Protein AF-0000000084508151 (afdb_homodimer)

pLDDT: mean 82.71, std 17.48, range [28.23, 98.75]

Nearest PDB structures (foldseek):
  8x8j-assembly1_A  TM=6.141E-01  e=5.699E-09  Acinetobacter baumannii
  8x8i-assembly1_A  TM=5.799E-01  e=7.663E-09  Acinetobacter baumannii
  4kwc-assembly1_A  TM=4.584E-01  e=1.863E-08  Bacillus pumilus
  3cc8-assembly1_A-2  TM=5.736E-01  e=2.542E-06  Bacillus cereus ATCC 10987
  2avn-assembly1_A  TM=4.684E-01  e=7.775E-07  Thermotoga maritima MSB8

Foldseek 3Di:
DWDWADDPPAIAIFDDADQPDPDPPPPPPDDDDDPPPPDDADGDDPVCQNVQWDDFPRATAGPDPQWFPQFGLGPLVLVLVVLVVVLVCLQCVCVCVVVVCVLQPQDPVRDAAEEEEEQCRNVVVVLVVCVVRVSHAYEYEHQHNGDNDHDHPRYHYDHDDCQVHDPAAFAAHQEYEYEACQLTDQDVLRSVVRVLRNHHAFHKYKYKYWQLAKDFPPDDHGCCDDQCNLSRVLSVLSVVLSVVSRGDSCCLVCVQLSQDQPHPSCVVPPSWGWPPKDKDKGKAWCALLQPPDVSSNVSNLSSVVSSLSSLVRSVSSCVVVPQDPVNSVVSSVSSNVSSVDNRRRIIIMMMMIMTTID/DWDWADDPPAIAIADDADQPDPDPPPPPPPDDDDPPPPDDADGDDPVCQNVQWDDFPRATAGPDPQWFPLFGLGPLVLVLVVLVVVLVCLQCVCVCVVVVCVLQPQDPVRDAAEEEEEQCRNVVVVLVVCVVRVRHAYEYEHQHNGDNDHDDPRYHYDHDDCQVHDPAAFAAHQEYEYEACQLTDQDVLRSVVRVLRNHHAFHKYKYKYWQLAKDFPPDDHGCCDDQCNLSRVLSVLSVVLSVVSRGDSCCLVCVLLSQDQPHPSCVVPPSWGWPPKDKDKGKAACALLQPPDVSSNVSNLSSVVSSLSSLVRSVSSCVVVPQDPVNSVVSSVSSNVSNVDNRRRIIIMMMMIMTTID

Radius of gyration: 28.4 Å; Cα contacts (8 Å, |Δi|>4): 1370; chains: 2; bounding box: 64×81×62 Å

Sequence (716 aa):
MATRVRDDETEAEVWMVEPGFPRDDYAATDSSDTETTISSMDTIESTEVADYFCVRHGRAFPVYDDLPLALPADQGEIYRLKIQHTAINKLIGGALDPIIEMQLAPSLDGRRKCVLDIRTQSGIWADEISIKFPKVDIKSIDVVPTVAHYPRHNLHHEVYDIHAGILEPTGTFDIVHARHSVNMIKDWTSLLKEMHRVLRPGGLLIFGELDPRLTLPGEQEPALHGPGHYSTQFFEVYRTALAEGGVLIEAFSEIDGWLRADSGLWSTETPSGFHHIVHRAWESPLNGLWHPDPAMQEIGMLMAMNFCEFIVNAKPLLLSHGISQTEYDKWVEESRRETRDPMNSVVIRYHAVTAFKLMATRVRDDETEAEVWMVEPGFPRDDYAATDSSDTETTISSMDTIESTEVADYFCVRHGRAFPVYDDLPLALPADQGEIYRLKIQHTAINKLIGGALDPIIEMQLAPSLDGRRKCVLDIRTQSGIWADEISIKFPKVDIKSIDVVPTVAHYPRHNLHHEVYDIHAGILEPTGTFDIVHARHSVNMIKDWTSLLKEMHRVLRPGGLLIFGELDPRLTLPGEQEPALHGPGHYSTQFFEVYRTALAEGGVLIEAFSEIDGWLRADSGLWSTETPSGFHHIVHRAWESPLNGLWHPDPAMQEIGMLMAMNFCEFIVNAKPLLLSHGISQTEYDKWVEESRRETRDPMNSVVIRYHAVTAFKL

InterPro domains:
  IPR029063 S-adenosyl-L-methionine-dependent methyltransferase superfamily [G3DSA:3.40.50.150] (89-293)
  IPR029063 S-adenosyl-L-methionine-dependent methyltransferase superfamily [SSF53335] (108-220)

Secondary structure (DSSP, 8-state):
-EEEEE-SS-EEEEE--------TTS-------------------GGGGGGGEEEETTEEEES-TTS---S--SHHHHHHHHHHHHHHHHHHTTTTHHHHHHHTSPPTT-PPPEEEEES-TT-HHHHHHHHH-TTSEEEEEESS--S----BTTEEEEE--GGG---SPTT-EEEEEEES-GGG-S-HHHHHHHHHHHEEEEEEEEEEEEEEEEE-TT--SB--SSTTHHHHHHHHHHHHHHHHTT--TTHHHHHHHHHBTTSGGGTTSSS-SEEEEEEEEEEEESSGGG-SSHHHHHHHHHHHHHHHHHHHHTHHHHHHTT--HHHHHHHHHHHHHHTT-TT---EEEEEEEEEEE-/-EEEEE-SS-EEEEE--------TTS-------------------GGGGGGGEEEETTEEEES-TTS---S--SHHHHHHHHHHHHHHHHHHTTTTHHHHHHHTSPPTT-PPPEEEEES-TT-HHHHHHHHH-TTSEEEEEESS--S----BTTEEEEE--GGG---SPTT-EEEEEEES-GGG-S-HHHHHHHHHHHEEEEEEEEEEEEEEEEE-TT--SB--SSTTHHHHHHHHHHHHHHHHTT--TTHHHHHHHHHBTTSGGGTTSSS-SEEEEEEEEEEEESSGGG-SSHHHHHHHHHHHHHHHHHHHHTHHHHHHTT--HHHHHHHHHHHHHHTT-TT---EEEEEEEEEEE-

Organism: NCBI:txid456999

Solvent-accessible surface area (backbone atoms only — not comparable to full-atom values): 38496 Å² total; per-residue (Å²): 88,80,44,78,38,65,41,100,84,35,60,20,53,29,44,37,42,66,83,63,76,79,73,73,78,74,67,75,74,78,78,90,77,84,74,72,71,81,72,84,76,78,78,75,48,80,85,50,53,52,74,37,44,40,52,49,92,44,32,26,29,58,70,51,89,85,50,62,61,50,60,48,61,20,43,72,45,42,49,32,49,51,39,44,51,53,28,49,50,62,71,54,64,59,71,60,48,65,63,51,49,62,67,61,44,83,44,91,84,68,54,68,46,28,35,36,32,44,60,36,60,63,35,60,65,60,52,51,48,36,66,75,36,68,73,32,39,35,38,33,31,19,67,44,81,35,51,53,60,76,82,43,98,33,51,44,79,45,71,49,61,59,89,82,45,66,88,64,60,71,47,62,20,43,31,41,37,40,48,71,50,47,72,68,38,61,55,59,67,63,48,52,50,45,54,54,43,26,29,22,78,63,12,37,39,40,37,36,38,69,47,72,50,32,11,40,79,97,51,86,56,64,29,72,60,69,58,40,18,63,50,24,47,47,31,51,51,51,50,50,53,40,42,74,61,50,24,47,76,62,45,79,79,45,45,65,60,61,38,32,47,85,22,76,83,29,68,87,48,81,87,28,40,32,42,81,72,45,79,46,74,48,78,38,39,38,19,14,73,55,48,87,47,67,69,48,21,52,38,1,47,39,35,24,52,27,47,55,46,45,58,62,50,30,41,54,36,43,47,75,66,67,46,46,71,68,58,50,50,49,51,54,53,50,31,54,51,35,47,63,33,56,73,14,58,32,22,35,37,39,37,39,37,37,30,26,34,82,86,80,43,79,38,65,41,101,84,35,59,22,54,30,42,38,42,68,81,67,75,79,74,74,77,71,69,67,73,77,83,87,76,88,74,74,74,79,73,86,75,79,78,75,50,80,85,50,55,52,74,39,43,40,50,49,91,44,31,26,28,59,69,51,89,84,51,62,60,50,59,48,63,20,44,72,42,42,49,32,49,51,38,42,50,53,29,48,50,62,71,54,64,58,72,61,47,62,63,52,50,62,67,62,43,84,45,92,83,68,54,69,45,28,36,36,32,42,59,36,61,63,34,59,66,62,52,52,50,35,66,76,36,67,75,30,38,34,38,33,31,20,68,44,81,36,51,52,60,76,83,42,97,33,52,44,79,46,70,47,59,59,88,83,45,66,89,63,60,70,47,61,19,44,31,41,38,38,48,70,51,46,73,68,37,61,56,59,68,62,48,50,50,44,54,54,44,25,27,21,78,65,11,37,40,40,39,35,37,70,48,73,50,30,11,42,79,96,50,86,57,64,29,71,60,70,58,39,18,63,49,23,47,49,31,51,52,52,50,49,53,39,41,75,62,50,24,46,77,63,44,79,80,45,44,67,59,60,38,31,46,85,23,78,83,26,68,86,48,80,86,29,40,31,43,81,73,46,79,48,75,48,78,38,38,39,21,12,74,54,47,87,46,67,68,49,19,52,35,1,48,37,36,26,52,26,48,57,46,45,59,62,50,30,42,53,36,43,46,74,68,68,46,46,71,67,59,49,52,49,48,54,52,48,32,54,50,36,48,63,34,56,72,14,58,32,20,35,38,38,37,37,37,37,29,26,33,82

Structure (mmCIF, N/CA/C/O backbone):
data_AF-0000000084508151-model_v1
#
loop_
_entity.id
_entity.type
_entity.pdbx_description
1 polymer 'Methyltransferase type 11 domain-containing protein'
#
loop_
_atom_site.group_PDB
_atom_site.id
_atom_site.type_symbol
_atom_site.label_atom_id
_atom_site.label_alt_id
_atom_site.label_comp_id
_atom_site.label_asym_id
_atom_site.label_entity_id
_atom_site.label_seq_id
_atom_site.pdbx_PDB_ins_code
_atom_site.Cartn_x
_atom_site.Cartn_y
_atom_site.Cartn_z
_atom_site.occupancy
_atom_site.B_iso_or_equiv
_atom_site.auth_seq_id
_atom_site.auth_comp_id
_atom_site.auth_asym_id
_atom_site.auth_atom_id
_atom_site.pdbx_PDB_model_num
ATOM 1 N N . MET A 1 1 ? 16.953 16.531 -5.5 1 53.47 1 MET A N 1
ATOM 2 C CA . MET A 1 1 ? 18.234 16.047 -5.008 1 53.47 1 MET A CA 1
ATOM 3 C C . MET A 1 1 ? 18.188 15.805 -3.504 1 53.47 1 MET A C 1
ATOM 5 O O . MET A 1 1 ? 17.422 16.453 -2.791 1 53.47 1 MET A O 1
ATOM 9 N N . ALA A 1 2 ? 18.828 14.688 -3.123 1 57.38 2 ALA A N 1
ATOM 10 C CA . ALA A 1 2 ? 18.922 14.375 -1.698 1 57.38 2 ALA A CA 1
ATOM 11 C C . ALA A 1 2 ? 20.203 14.938 -1.086 1 57.38 2 ALA A C 1
ATOM 13 O O . ALA A 1 2 ? 21.234 14.992 -1.749 1 57.38 2 ALA A O 1
ATOM 14 N N . THR A 1 3 ? 19.984 15.742 0.016 1 58.72 3 THR A N 1
ATOM 15 C CA . THR A 1 3 ? 21.141 16.203 0.78 1 58.72 3 THR A CA 1
ATOM 16 C C . THR A 1 3 ? 21.172 15.531 2.152 1 58.72 3 THR A C 1
ATOM 18 O O . THR A 1 3 ? 20.141 15.164 2.697 1 58.72 3 THR A O 1
ATOM 21 N N . ARG A 1 4 ? 22.422 15.289 2.66 1 62.91 4 ARG A N 1
ATOM 22 C CA . ARG A 1 4 ? 22.594 14.664 3.967 1 62.91 4 ARG A CA 1
ATOM 23 C C . ARG A 1 4 ? 22.844 15.719 5.043 1 62.91 4 ARG A C 1
ATOM 25 O O . ARG A 1 4 ? 23.547 16.703 4.805 1 62.91 4 ARG A O 1
ATOM 32 N N . VAL A 1 5 ? 22.094 15.562 6.113 1 60.25 5 VAL A N 1
ATOM 33 C CA . VAL A 1 5 ? 22.297 16.391 7.293 1 60.25 5 VAL A CA 1
ATOM 34 C C . VAL A 1 5 ? 22.828 15.547 8.445 1 60.25 5 VAL A C 1
ATOM 36 O O . VAL A 1 5 ? 22.469 14.375 8.578 1 60.25 5 VAL A O 1
ATOM 39 N N . ARG A 1 6 ? 23.859 16.016 9.141 1 58.28 6 ARG A N 1
ATOM 40 C CA . ARG A 1 6 ? 24.562 15.18 10.109 1 58.28 6 ARG A CA 1
ATOM 41 C C . ARG A 1 6 ? 24.625 15.859 11.469 1 58.28 6 ARG A C 1
ATOM 43 O O . ARG A 1 6 ? 24.547 17.094 11.562 1 58.28 6 ARG A O 1
ATOM 50 N N . ASP A 1 7 ? 24.391 15.023 12.445 1 53.25 7 ASP A N 1
ATOM 51 C CA . ASP A 1 7 ? 24.906 15.422 13.758 1 53.25 7 ASP A CA 1
ATOM 52 C C . ASP A 1 7 ? 26.234 14.734 14.062 1 53.25 7 ASP A C 1
ATOM 54 O O . ASP A 1 7 ? 26.891 14.219 13.164 1 53.25 7 ASP A O 1
ATOM 58 N N . ASP A 1 8 ? 26.719 14.945 15.312 1 51.97 8 ASP A N 1
ATOM 59 C CA . ASP A 1 8 ? 28.031 14.445 15.703 1 51.97 8 ASP A CA 1
ATOM 60 C C . ASP A 1 8 ? 28.109 12.93 15.562 1 51.97 8 ASP A C 1
ATOM 62 O O . ASP A 1 8 ? 29.203 12.367 15.406 1 51.97 8 ASP A O 1
ATOM 66 N N . GLU A 1 9 ? 26.938 12.281 15.484 1 53.41 9 GLU A N 1
ATOM 67 C CA . GLU A 1 9 ? 26.969 10.828 15.602 1 53.41 9 GLU A CA 1
ATOM 68 C C . GLU A 1 9 ? 26.203 10.156 14.469 1 53.41 9 GLU A C 1
ATOM 70 O O . GLU A 1 9 ? 26.484 9.016 14.102 1 53.41 9 GLU A O 1
ATOM 75 N N . THR A 1 10 ? 25.219 10.914 13.969 1 58.09 10 THR A N 1
ATOM 76 C CA . THR A 1 10 ? 24.328 10.25 13.023 1 58.09 10 THR A CA 1
ATOM 77 C C . THR A 1 10 ? 23.984 11.164 11.852 1 58.09 10 THR A C 1
ATOM 79 O O . THR A 1 10 ? 24.344 12.344 11.859 1 58.09 10 THR A O 1
ATOM 82 N N . GLU A 1 11 ? 23.609 10.578 10.734 1 55.53 11 GLU A N 1
ATOM 83 C CA . GLU A 1 11 ? 23.234 11.344 9.547 1 55.53 11 GLU A CA 1
ATOM 84 C C . GLU A 1 11 ? 21.828 10.984 9.078 1 55.53 11 GLU A C 1
ATOM 86 O O . GLU A 1 11 ? 21.312 9.914 9.414 1 55.53 11 GLU A O 1
ATOM 91 N N . ALA A 1 12 ? 21.141 12.023 8.609 1 59.91 12 ALA A N 1
ATOM 92 C CA . ALA A 1 12 ? 19.812 11.852 8.023 1 59.91 12 ALA A CA 1
ATOM 93 C C . ALA A 1 12 ? 19.734 12.477 6.633 1 59.91 12 ALA A C 1
ATOM 95 O O . ALA A 1 12 ? 20.453 13.438 6.34 1 59.91 12 ALA A O 1
ATOM 96 N N . GLU A 1 13 ? 19.047 11.781 5.711 1 63.56 13 GLU A N 1
ATOM 97 C CA . GLU A 1 13 ? 18.891 12.297 4.352 1 63.56 13 GLU A CA 1
ATOM 98 C C . GLU A 1 13 ? 17.641 13.156 4.234 1 63.56 13 GLU A C 1
ATOM 100 O O . GLU A 1 13 ? 16.562 12.781 4.723 1 63.56 13 GLU A O 1
ATOM 105 N N . VAL A 1 14 ? 17.875 14.422 3.752 1 60.69 14 VAL A N 1
ATOM 106 C CA . VAL A 1 14 ? 16.75 15.336 3.539 1 60.69 14 VAL A CA 1
ATOM 107 C C . VAL A 1 14 ? 16.641 15.68 2.055 1 60.69 14 VAL A C 1
ATOM 109 O O . VAL A 1 14 ? 17.641 15.664 1.331 1 60.69 14 VAL A O 1
ATOM 112 N N . TRP A 1 15 ? 15.43 15.703 1.506 1 57.12 15 TRP A N 1
ATOM 113 C CA . TRP A 1 15 ? 15.219 16.047 0.104 1 57.12 15 TRP A CA 1
ATOM 114 C C . TRP A 1 15 ? 15.242 17.562 -0.087 1 57.12 15 TRP A C 1
ATOM 116 O O . TRP A 1 15 ? 14.781 18.312 0.779 1 57.12 15 TRP A O 1
ATOM 126 N N . MET A 1 16 ? 16.156 17.922 -1.219 1 52.5 16 MET A N 1
ATOM 127 C CA . MET A 1 16 ? 16.172 19.328 -1.598 1 52.5 16 MET A CA 1
ATOM 128 C C . MET A 1 16 ? 15.672 19.5 -3.027 1 52.5 16 MET A C 1
ATOM 130 O O . MET A 1 16 ? 15.922 18.656 -3.889 1 52.5 16 MET A O 1
ATOM 134 N N . VAL A 1 17 ? 14.617 20.281 -3.283 1 47.72 17 VAL A N 1
ATOM 135 C CA . VAL A 1 17 ? 14.266 20.672 -4.645 1 47.72 17 VAL A CA 1
ATOM 136 C C . VAL A 1 17 ? 15.234 21.734 -5.148 1 47.72 17 VAL A C 1
ATOM 138 O O . VAL A 1 17 ? 15.438 22.75 -4.488 1 47.72 17 VAL A O 1
ATOM 141 N N . GLU A 1 18 ? 16.078 21.234 -6.113 1 45.41 18 GLU A N 1
ATOM 142 C CA . GLU A 1 18 ? 16.719 22.344 -6.797 1 45.41 18 GLU A CA 1
ATOM 143 C C . GLU A 1 18 ? 15.719 23.094 -7.68 1 45.41 18 GLU A C 1
ATOM 145 O O . GLU A 1 18 ? 14.898 22.469 -8.367 1 45.41 18 GLU A O 1
ATOM 150 N N . PRO A 1 19 ? 15.484 24.391 -7.461 1 39.69 19 PRO A N 1
ATOM 151 C CA . PRO A 1 19 ? 14.664 25.156 -8.406 1 39.69 19 PRO A CA 1
ATOM 152 C C . PRO A 1 19 ? 14.953 24.797 -9.859 1 39.69 19 PRO A C 1
ATOM 154 O O . PRO A 1 19 ? 16.109 24.766 -10.273 1 39.69 19 PRO A O 1
ATOM 157 N N . GLY A 1 20 ? 14.305 23.766 -10.391 1 38.62 20 GLY A N 1
ATOM 158 C CA . GLY A 1 20 ? 14.5 23.656 -11.828 1 38.62 20 GLY A CA 1
ATOM 159 C C . GLY A 1 20 ? 14.281 24.953 -12.57 1 38.62 20 GLY A C 1
ATOM 160 O O . GLY A 1 20 ? 13.609 25.859 -12.062 1 38.62 20 GLY A O 1
ATOM 161 N N . PHE A 1 21 ? 15.211 25.281 -13.633 1 34.56 21 PHE A N 1
ATOM 162 C CA . PHE A 1 21 ? 14.992 26.344 -14.609 1 34.56 21 PHE A CA 1
ATOM 163 C C . PHE A 1 21 ? 13.609 26.234 -15.227 1 34.56 21 PHE A C 1
ATOM 165 O O . PHE A 1 21 ? 13.078 25.125 -15.391 1 34.56 21 PHE A O 1
ATOM 172 N N . PRO A 1 22 ? 12.75 27.344 -15.234 1 33.59 22 PRO A N 1
ATOM 173 C CA . PRO A 1 22 ? 11.555 27.344 -16.078 1 33.59 22 PRO A CA 1
ATOM 174 C C . PRO A 1 22 ? 11.773 26.625 -17.406 1 33.59 22 PRO A C 1
ATOM 176 O O . PRO A 1 22 ? 12.789 26.828 -18.062 1 33.59 22 PRO A O 1
ATOM 179 N N . ARG A 1 23 ? 11.312 25.516 -17.641 1 35.5 23 ARG A N 1
ATOM 180 C CA . ARG A 1 23 ? 11.344 25.078 -19.031 1 35.5 23 ARG A CA 1
ATOM 181 C C . ARG A 1 23 ? 10.719 26.125 -19.953 1 35.5 23 ARG A C 1
ATOM 183 O O . ARG A 1 23 ? 9.68 26.719 -19.625 1 35.5 23 ARG A O 1
ATOM 190 N N . ASP A 1 24 ? 11.375 26.688 -21.016 1 30.94 24 ASP A N 1
ATOM 191 C CA . ASP A 1 24 ? 11.031 27.641 -22.062 1 30.94 24 ASP A CA 1
ATOM 192 C C . ASP A 1 24 ? 9.688 27.297 -22.703 1 30.94 24 ASP A C 1
ATOM 194 O O . ASP A 1 24 ? 9.086 28.125 -23.391 1 30.94 24 ASP A O 1
ATOM 198 N N . ASP A 1 25 ? 9.297 26.031 -22.938 1 32.88 25 ASP A N 1
ATOM 199 C CA . ASP A 1 25 ? 8.297 25.891 -24 1 32.88 25 ASP A CA 1
ATOM 200 C C . ASP A 1 25 ? 6.93 26.391 -23.531 1 32.88 25 ASP A C 1
ATOM 202 O O . ASP A 1 25 ? 5.918 26.125 -24.188 1 32.88 25 ASP A O 1
ATOM 206 N N . TYR A 1 26 ? 6.559 26.453 -22.328 1 30.05 26 TYR A N 1
ATOM 207 C CA . TYR A 1 26 ? 5.262 27.109 -22.25 1 30.05 26 TYR A CA 1
ATOM 208 C C . TYR A 1 26 ? 5.359 28.562 -22.688 1 30.05 26 TYR A C 1
ATOM 210 O O . TYR A 1 26 ? 5.922 29.391 -21.969 1 30.05 26 TYR A O 1
ATOM 218 N N . ALA A 1 27 ? 5.52 28.797 -23.953 1 30.5 27 ALA A N 1
ATOM 219 C CA . ALA A 1 27 ? 5.18 30.062 -24.578 1 30.5 27 ALA A CA 1
ATOM 220 C C . ALA A 1 27 ? 3.912 30.656 -23.984 1 30.5 27 ALA A C 1
ATOM 222 O O . ALA A 1 27 ? 2.854 30.031 -24 1 30.5 27 ALA A O 1
ATOM 223 N N . ALA A 1 28 ? 4 31.641 -23.062 1 31.09 28 ALA A N 1
ATOM 224 C CA . ALA A 1 28 ? 3.045 32.688 -22.734 1 31.09 28 ALA A CA 1
ATOM 225 C C . ALA A 1 28 ? 2.207 33.062 -23.953 1 31.09 28 ALA A C 1
ATOM 227 O O . ALA A 1 28 ? 2.734 33.594 -24.938 1 31.09 28 ALA A O 1
ATOM 228 N N . THR A 1 29 ? 1.283 32.406 -24.328 1 29.55 29 THR A N 1
ATOM 229 C CA . THR A 1 29 ? 0.428 33.281 -25.109 1 29.55 29 THR A CA 1
ATOM 230 C C . THR A 1 29 ? 0.306 34.656 -24.453 1 29.55 29 THR A C 1
ATOM 232 O O . THR A 1 29 ? 0.382 34.75 -23.219 1 29.55 29 THR A O 1
ATOM 235 N N . ASP A 1 30 ? 0.301 35.906 -25.125 1 28.23 30 ASP A N 1
ATOM 236 C CA . ASP A 1 30 ? 0.261 37.344 -24.969 1 28.23 30 ASP A CA 1
ATOM 237 C C . ASP A 1 30 ? -0.797 37.75 -23.953 1 28.23 30 ASP A C 1
ATOM 239 O O . ASP A 1 30 ? -1.216 38.906 -23.922 1 28.23 30 ASP A O 1
ATOM 243 N N . SER A 1 31 ? -1.83 37.094 -23.5 1 29.67 31 SER A N 1
ATOM 244 C CA . SER A 1 31 ? -2.832 38.031 -23.031 1 29.67 31 SER A CA 1
ATOM 245 C C . SER A 1 31 ? -2.254 38.969 -21.984 1 29.67 31 SER A C 1
ATOM 247 O O . SER A 1 31 ? -1.245 38.656 -21.344 1 29.67 31 SER A O 1
ATOM 249 N N . SER A 1 32 ? -2.951 40.219 -21.562 1 28.83 32 SER A N 1
ATOM 250 C CA . SER A 1 32 ? -2.791 41.5 -20.906 1 28.83 32 SER A CA 1
ATOM 251 C C . SER A 1 32 ? -2.15 41.344 -19.531 1 28.83 32 SER A C 1
ATOM 253 O O . SER A 1 32 ? -1.981 40.25 -19.031 1 28.83 32 SER A O 1
ATOM 255 N N . ASP A 1 33 ? -2.562 42.375 -18.422 1 29.11 33 ASP A N 1
ATOM 256 C CA . ASP A 1 33 ? -2.127 43.375 -17.438 1 29.11 33 ASP A CA 1
ATOM 257 C C . ASP A 1 33 ? -1.853 42.719 -16.078 1 29.11 33 ASP A C 1
ATOM 259 O O . ASP A 1 33 ? -1.274 43.344 -15.195 1 29.11 33 ASP A O 1
ATOM 263 N N . THR A 1 34 ? -2.834 42 -15.43 1 31.52 34 THR A N 1
ATOM 264 C CA . THR A 1 34 ? -2.83 42.156 -13.984 1 31.52 34 THR A CA 1
ATOM 265 C C . THR A 1 34 ? -1.608 41.5 -13.359 1 31.52 34 THR A C 1
ATOM 267 O O . THR A 1 34 ? -1.356 40.312 -13.586 1 31.52 34 THR A O 1
ATOM 270 N N . GLU A 1 35 ? -0.521 42.2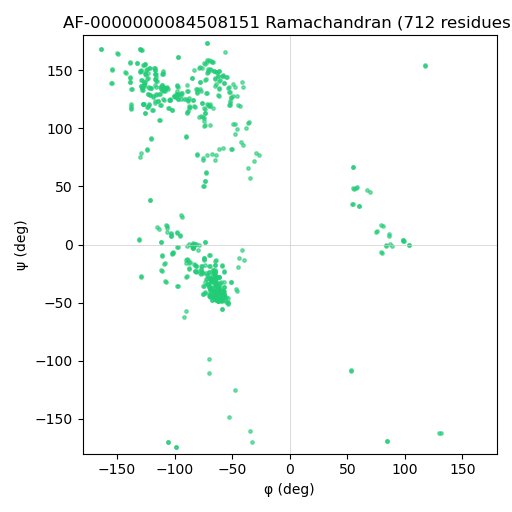81 -12.938 1 31.86 35 GLU A N 1
ATOM 271 C CA . GLU A 1 35 ? 0.705 42.156 -12.156 1 31.86 35 GLU A CA 1
ATOM 272 C C . GLU A 1 35 ? 0.526 41.188 -11.008 1 31.86 35 GLU A C 1
ATOM 274 O O . GLU A 1 35 ? -0.185 41.469 -10.039 1 31.86 35 GLU A O 1
ATOM 279 N N . THR A 1 36 ? 0.18 40.031 -11.242 1 34.03 36 THR A N 1
ATOM 280 C CA . THR A 1 36 ? 0.234 39.188 -10.055 1 34.03 36 THR A CA 1
ATOM 281 C C . THR A 1 36 ? 1.543 39.406 -9.297 1 34.03 36 THR A C 1
ATOM 283 O O . THR A 1 36 ? 2.625 39.344 -9.883 1 34.03 36 THR A O 1
ATOM 286 N N . THR A 1 37 ? 1.579 40.219 -8.203 1 32.12 37 THR A N 1
ATOM 287 C CA . THR A 1 37 ? 2.502 40.594 -7.141 1 32.12 37 THR A CA 1
ATOM 288 C C . THR A 1 37 ? 3.262 39.406 -6.613 1 32.12 37 THR A C 1
ATOM 290 O O . THR A 1 37 ? 3.9 39.469 -5.562 1 32.12 37 THR A O 1
ATOM 293 N N . ILE A 1 38 ? 3.004 38.281 -7.02 1 34.75 38 ILE A N 1
ATOM 294 C CA . ILE A 1 38 ? 3.771 37.281 -6.254 1 34.75 38 ILE A CA 1
ATOM 295 C C . ILE A 1 38 ? 5.262 37.594 -6.395 1 34.75 38 ILE A C 1
ATOM 297 O O . ILE A 1 38 ? 5.82 37.5 -7.488 1 34.75 38 ILE A O 1
ATOM 301 N N . SER A 1 39 ? 5.883 38.5 -5.645 1 33.91 39 SER A N 1
ATOM 302 C CA . SER A 1 39 ? 7.266 38.906 -5.426 1 33.91 39 SER A CA 1
ATOM 303 C C . SER A 1 39 ? 8.219 37.719 -5.562 1 33.91 39 SER A C 1
ATOM 305 O O . SER A 1 39 ? 7.785 36.562 -5.582 1 33.91 39 SER A O 1
ATOM 307 N N . SER A 1 40 ? 9.672 37.938 -5.137 1 34.28 40 SER A N 1
ATOM 308 C CA . SER A 1 40 ? 11.016 37.375 -5.23 1 34.28 40 SER A CA 1
ATOM 309 C C . SER A 1 40 ? 11.117 36.062 -4.465 1 34.28 40 SER A C 1
ATOM 311 O O . SER A 1 40 ? 10.898 36.031 -3.25 1 34.28 40 SER A O 1
ATOM 313 N N . MET A 1 41 ? 10.688 35.062 -4.914 1 40.88 41 MET A N 1
ATOM 314 C CA . MET A 1 41 ? 10.953 33.75 -4.363 1 40.88 41 MET A CA 1
ATOM 315 C C . MET A 1 41 ? 12.438 33.562 -4.082 1 40.88 41 MET A C 1
ATOM 317 O O . MET A 1 41 ? 13.281 33.875 -4.934 1 40.88 41 MET A O 1
ATOM 321 N N . ASP A 1 42 ? 12.797 33.656 -2.812 1 48.72 42 ASP A N 1
ATOM 322 C CA . ASP A 1 42 ? 14.164 33.281 -2.441 1 48.72 42 ASP A CA 1
ATOM 323 C C . ASP A 1 42 ? 14.414 31.797 -2.629 1 48.72 42 ASP A C 1
ATOM 325 O O . ASP A 1 42 ? 13.562 30.969 -2.295 1 48.72 42 ASP A O 1
ATOM 329 N N . THR A 1 43 ? 15.328 31.469 -3.49 1 54.06 43 THR A N 1
ATOM 330 C CA . THR A 1 43 ? 15.812 30.109 -3.691 1 54.06 43 THR A CA 1
ATOM 331 C C . THR A 1 43 ? 16.781 29.703 -2.576 1 54.06 43 THR A C 1
ATOM 333 O O . THR A 1 43 ? 17.703 30.438 -2.254 1 54.06 43 THR A O 1
ATOM 336 N N . ILE A 1 44 ? 16.297 28.812 -1.803 1 60.72 44 ILE A N 1
ATOM 337 C CA . ILE A 1 44 ? 17.219 28.25 -0.82 1 60.72 44 ILE A CA 1
ATOM 338 C C . ILE A 1 44 ? 18.25 27.375 -1.524 1 60.72 44 ILE A C 1
ATOM 340 O O . ILE A 1 44 ? 17.906 26.422 -2.236 1 60.72 44 ILE A O 1
ATOM 344 N N . GLU A 1 45 ? 19.5 27.828 -1.339 1 58.75 45 GLU A N 1
ATOM 345 C CA . GLU A 1 45 ? 20.609 27.078 -1.938 1 58.75 45 GLU A CA 1
ATOM 346 C C . GLU A 1 45 ? 20.828 25.75 -1.215 1 58.75 45 GLU A C 1
ATOM 348 O O . GLU A 1 45 ? 20.578 25.641 -0.015 1 58.75 45 GLU A O 1
ATOM 353 N N . SER A 1 46 ? 21.266 24.797 -1.955 1 59.88 46 SER A N 1
ATOM 354 C CA . SER A 1 46 ? 21.562 23.484 -1.421 1 59.88 46 SER A CA 1
ATOM 355 C C . SER A 1 46 ? 22.469 23.562 -0.198 1 59.88 46 SER A C 1
ATOM 357 O O . SER A 1 46 ? 22.312 22.797 0.751 1 59.88 46 SER A O 1
ATOM 359 N N . THR A 1 47 ? 23.297 24.531 -0.21 1 60 47 THR A N 1
ATOM 360 C CA . THR A 1 47 ? 24.281 24.672 0.865 1 60 47 THR A CA 1
ATOM 361 C C . THR A 1 47 ? 23.609 25.188 2.137 1 60 47 THR A C 1
ATOM 363 O O . THR A 1 47 ? 24.172 25.062 3.23 1 60 47 THR A O 1
ATOM 366 N N . GLU A 1 48 ? 22.406 25.656 1.965 1 66.75 48 GLU A N 1
ATOM 367 C CA . GLU A 1 48 ? 21.75 26.297 3.102 1 66.75 48 GLU A CA 1
ATOM 368 C C . GLU A 1 48 ? 20.719 25.359 3.738 1 66.75 48 GLU A C 1
ATOM 370 O O . GLU A 1 48 ? 20.281 25.594 4.863 1 66.75 48 GLU A O 1
ATOM 375 N N . VAL A 1 49 ? 20.516 24.266 3.078 1 67.38 49 VAL A N 1
ATOM 376 C CA . VAL A 1 49 ? 19.438 23.375 3.498 1 67.38 49 VAL A CA 1
ATOM 377 C C . VAL A 1 49 ? 19.734 22.828 4.887 1 67.38 49 VAL A C 1
ATOM 379 O O . VAL A 1 49 ? 18.828 22.703 5.727 1 67.38 49 VAL A O 1
ATOM 382 N N . ALA A 1 50 ? 20.922 22.656 5.145 1 67.44 50 ALA A N 1
ATOM 383 C CA . ALA A 1 50 ? 21.328 22.047 6.406 1 67.44 50 ALA A CA 1
ATOM 384 C C . ALA A 1 50 ? 20.984 22.953 7.59 1 67.44 50 ALA A C 1
ATOM 386 O O . ALA A 1 50 ? 20.75 22.469 8.703 1 67.44 50 ALA A O 1
ATOM 387 N N . ASP A 1 51 ? 20.828 24.219 7.316 1 72.44 51 ASP A N 1
ATOM 388 C CA . ASP A 1 51 ? 20.609 25.188 8.391 1 72.44 51 ASP A CA 1
ATOM 389 C C . ASP A 1 51 ? 19.188 25.078 8.938 1 72.44 51 ASP A C 1
ATOM 391 O O . ASP A 1 51 ? 18.891 25.562 10.031 1 72.44 51 ASP A O 1
ATOM 395 N N . TYR A 1 52 ? 18.469 24.375 8.211 1 77 52 TYR A N 1
ATOM 396 C CA . TYR A 1 52 ? 17.062 24.281 8.602 1 77 52 TYR A CA 1
ATOM 397 C C . TYR A 1 52 ? 16.797 23.016 9.398 1 77 52 TYR A C 1
ATOM 399 O O . TYR A 1 52 ? 15.688 22.828 9.914 1 77 52 TYR A O 1
ATOM 407 N N . PHE A 1 53 ? 17.906 22.203 9.539 1 77.88 53 PHE A N 1
ATOM 408 C CA . PHE A 1 53 ? 17.656 20.891 10.156 1 77.88 53 PHE A CA 1
ATOM 409 C C . PHE A 1 53 ? 18.641 20.625 11.281 1 77.88 53 PHE A C 1
ATOM 411 O O . PHE A 1 53 ? 19.766 21.141 11.258 1 77.88 53 PHE A O 1
ATOM 418 N N . CYS A 1 54 ? 18.172 19.906 12.25 1 77.31 54 CYS A N 1
ATOM 419 C CA . CYS A 1 54 ? 19.016 19.281 13.266 1 77.31 54 CYS A CA 1
ATOM 420 C C . CYS A 1 54 ? 18.766 17.766 13.32 1 77.31 54 CYS A C 1
ATOM 422 O O . CYS A 1 54 ? 17.703 17.297 12.93 1 77.31 54 CYS A O 1
ATOM 424 N N . VAL A 1 55 ? 19.781 17.062 13.695 1 79.31 55 VAL A N 1
ATOM 425 C CA . VAL A 1 55 ? 19.656 15.609 13.703 1 79.31 55 VAL A CA 1
ATOM 426 C C . VAL A 1 55 ? 19.5 15.102 15.133 1 79.31 55 VAL A C 1
ATOM 428 O O . VAL A 1 55 ? 20.234 15.523 16.031 1 79.31 55 VAL A O 1
ATOM 431 N N . ARG A 1 56 ? 18.438 14.375 15.344 1 76.56 56 ARG A N 1
ATOM 432 C CA . ARG A 1 56 ? 18.172 13.703 16.609 1 76.56 56 ARG A CA 1
ATOM 433 C C . ARG A 1 56 ? 17.891 12.219 16.406 1 76.56 56 ARG A C 1
ATOM 435 O O . ARG A 1 56 ? 16.969 11.852 15.68 1 76.56 56 ARG A O 1
ATOM 442 N N . HIS A 1 57 ? 18.719 11.352 17.047 1 78.12 57 HIS A N 1
ATOM 443 C CA . HIS A 1 57 ? 18.594 9.906 16.938 1 78.12 57 HIS A CA 1
ATOM 444 C C . HIS A 1 57 ? 18.594 9.477 15.469 1 78.12 57 HIS A C 1
ATOM 446 O O . HIS A 1 57 ? 17.781 8.656 15.055 1 78.12 57 HIS A O 1
ATOM 452 N N . GLY A 1 58 ? 19.328 10.156 14.703 1 75.19 58 GLY A N 1
ATOM 453 C CA . GLY A 1 58 ? 19.547 9.766 13.32 1 75.19 58 GLY A CA 1
ATOM 454 C C . GLY A 1 58 ? 18.484 10.289 12.375 1 75.19 58 GLY A C 1
ATOM 455 O O . GLY A 1 58 ? 18.453 9.922 11.203 1 75.19 58 GLY A O 1
ATOM 456 N N . ARG A 1 59 ? 17.672 11.133 12.922 1 82.31 59 ARG A N 1
ATOM 457 C CA . ARG A 1 59 ? 16.594 11.695 12.109 1 82.31 59 ARG A CA 1
ATOM 458 C C . ARG A 1 59 ? 16.688 13.219 12.07 1 82.31 59 ARG A C 1
ATOM 460 O O . ARG A 1 59 ? 17.219 13.836 12.992 1 82.31 59 ARG A O 1
ATOM 467 N N . ALA A 1 60 ? 16.172 13.773 10.953 1 80.38 60 ALA A N 1
ATOM 468 C CA . ALA A 1 60 ? 16.297 15.219 10.773 1 80.38 60 ALA A CA 1
ATOM 469 C C . ALA A 1 60 ? 15.016 15.93 11.211 1 80.38 60 ALA A C 1
ATOM 471 O O . ALA A 1 60 ? 13.922 15.57 10.781 1 80.38 60 ALA A O 1
ATOM 472 N N . PHE A 1 61 ? 15.219 16.844 12.086 1 83.06 61 PHE A N 1
ATOM 473 C CA . PHE A 1 61 ? 14.133 17.688 12.586 1 83.06 61 PHE A CA 1
ATOM 474 C C . PHE A 1 61 ? 14.375 19.141 12.234 1 83.06 61 PHE A C 1
ATOM 476 O O . PHE A 1 61 ? 15.516 19.562 12.047 1 83.06 61 PHE A O 1
ATOM 483 N N . PRO A 1 62 ? 13.234 19.891 12.086 1 77.62 62 PRO A N 1
ATOM 484 C CA . PRO A 1 62 ? 13.43 21.328 11.922 1 77.62 62 PRO A CA 1
ATOM 485 C C . PRO A 1 62 ? 14.133 21.969 13.125 1 77.62 62 PRO A C 1
ATOM 487 O O . PRO A 1 62 ? 13.898 21.562 14.266 1 77.62 62 PRO A O 1
ATOM 490 N N . VAL A 1 63 ? 15.047 22.953 12.75 1 74 63 VAL A N 1
ATOM 491 C CA . VAL A 1 63 ? 15.727 23.703 13.797 1 74 63 VAL A CA 1
ATOM 492 C C . VAL A 1 63 ? 14.75 24.672 14.461 1 74 63 VAL A C 1
ATOM 494 O O . VAL A 1 63 ? 14.672 25.844 14.078 1 74 63 VAL A O 1
ATOM 497 N N . TYR A 1 64 ? 13.727 24.141 15.055 1 68.12 64 TYR A N 1
ATOM 498 C CA . TYR A 1 64 ? 12.766 24.984 15.766 1 68.12 64 TYR A CA 1
ATOM 499 C C . TYR A 1 64 ? 12.586 24.516 17.203 1 68.12 64 TYR A C 1
ATOM 501 O O . TYR A 1 64 ? 12.305 23.328 17.438 1 68.12 64 TYR A O 1
ATOM 509 N N . ASP A 1 65 ? 13.031 25.344 18.094 1 57.56 65 ASP A N 1
ATOM 510 C CA . ASP A 1 65 ? 13.234 25.016 19.5 1 57.56 65 ASP A CA 1
ATOM 511 C C . ASP A 1 65 ? 11.922 24.609 20.156 1 57.56 65 ASP A C 1
ATOM 513 O O . ASP A 1 65 ? 11.922 23.797 21.094 1 57.56 65 ASP A O 1
ATOM 517 N N . ASP A 1 66 ? 10.82 25.094 19.688 1 64.88 66 ASP A N 1
ATOM 518 C CA . ASP A 1 66 ? 9.688 25 20.609 1 64.88 66 ASP A CA 1
ATOM 519 C C . ASP A 1 66 ? 8.75 23.859 20.188 1 64.88 66 ASP A C 1
ATOM 521 O O . ASP A 1 66 ? 7.746 23.609 20.859 1 64.88 66 ASP A O 1
ATOM 525 N N . LEU A 1 67 ? 9.164 23.109 19.297 1 65.88 67 LEU A N 1
ATOM 526 C CA . LEU A 1 67 ? 8.18 22.125 18.859 1 65.88 67 LEU A CA 1
ATOM 527 C C . LEU A 1 67 ? 8.625 20.703 19.25 1 65.88 67 LEU A C 1
ATOM 529 O O . LEU A 1 67 ? 9.82 20.406 19.266 1 65.88 67 LEU A O 1
ATOM 533 N N . PRO A 1 68 ? 7.605 19.906 19.797 1 67.5 68 PRO A N 1
ATOM 534 C CA . PRO A 1 68 ? 7.953 18.516 20.062 1 67.5 68 PRO A CA 1
ATOM 535 C C . PRO A 1 68 ? 8.492 17.781 18.844 1 67.5 68 PRO A C 1
ATOM 537 O O . PRO A 1 68 ? 8.203 18.188 17.703 1 67.5 68 PRO A O 1
ATOM 540 N N . LEU A 1 69 ? 9.391 16.953 19.125 1 69.38 69 LEU A N 1
ATOM 541 C CA . LEU A 1 69 ? 9.945 16.109 18.078 1 69.38 69 LEU A CA 1
ATOM 542 C C . LEU A 1 69 ? 8.961 15.023 17.672 1 69.38 69 LEU A C 1
ATOM 544 O O . LEU A 1 69 ? 9.281 13.836 17.75 1 69.38 69 LEU A O 1
ATOM 548 N N . ALA A 1 70 ? 7.816 15.469 17.328 1 80.38 70 ALA A N 1
ATOM 549 C CA . ALA A 1 70 ? 6.742 14.508 17.078 1 80.38 70 ALA A CA 1
ATOM 550 C C . ALA A 1 70 ? 7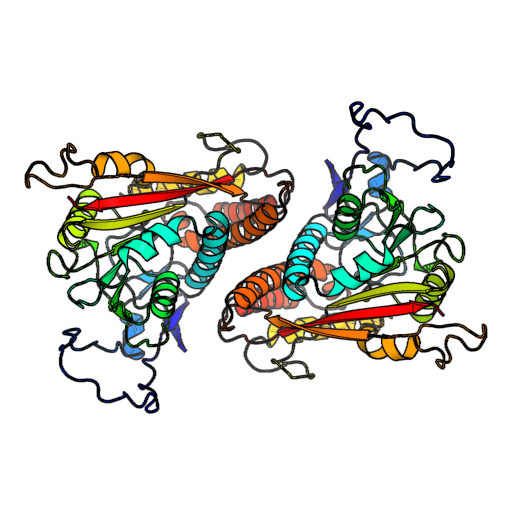.125 13.531 15.969 1 80.38 70 ALA A C 1
ATOM 552 O O . ALA A 1 70 ? 7.125 12.32 16.172 1 80.38 70 ALA A O 1
ATOM 553 N N . LEU A 1 71 ? 7.484 14.039 14.797 1 86.69 71 LEU A N 1
ATOM 554 C CA . LEU A 1 71 ? 7.957 13.289 13.641 1 86.69 71 LEU A CA 1
ATOM 555 C C . LEU A 1 71 ? 9.055 14.047 12.906 1 86.69 71 LEU A C 1
ATOM 557 O O . LEU A 1 71 ? 9.078 15.281 12.914 1 86.69 71 LEU A O 1
ATOM 561 N N . PRO A 1 72 ? 9.945 13.336 12.336 1 85.38 72 PRO A N 1
ATOM 562 C CA . PRO A 1 72 ? 11.031 14 11.609 1 85.38 72 PRO A CA 1
ATOM 563 C C . PRO A 1 72 ? 10.562 14.625 10.297 1 85.38 72 PRO A C 1
ATOM 565 O O . PRO A 1 72 ? 9.383 14.523 9.945 1 85.38 72 PRO A O 1
ATOM 568 N N . ALA A 1 73 ? 11.438 15.344 9.68 1 82.19 73 ALA A N 1
ATOM 569 C CA . ALA A 1 73 ? 11.156 15.961 8.383 1 82.19 73 ALA A CA 1
ATOM 570 C C . ALA A 1 73 ? 12.148 15.484 7.324 1 82.19 73 ALA A C 1
ATOM 572 O O . ALA A 1 73 ? 12.641 16.281 6.52 1 82.19 73 ALA A O 1
ATOM 573 N N . ASP A 1 74 ? 12.492 14.234 7.391 1 81.19 74 ASP A N 1
ATOM 574 C CA . ASP A 1 74 ? 13.461 13.672 6.453 1 81.19 74 ASP A CA 1
ATOM 575 C C . ASP A 1 74 ? 12.773 12.781 5.418 1 81.19 74 ASP A C 1
ATOM 577 O O . ASP A 1 74 ? 11.547 12.789 5.309 1 81.19 74 ASP A O 1
ATOM 581 N N . GLN A 1 75 ? 13.586 12.062 4.66 1 76.81 75 GLN A N 1
ATOM 582 C CA . GLN A 1 75 ? 13.078 11.281 3.539 1 76.81 75 GLN A CA 1
ATOM 583 C C . GLN A 1 75 ? 12.125 10.188 4.016 1 76.81 75 GLN A C 1
ATOM 585 O O . GLN A 1 75 ? 11.125 9.891 3.359 1 76.81 75 GLN A O 1
ATOM 590 N N . GLY A 1 76 ? 12.492 9.586 5.105 1 81 76 GLY A N 1
ATOM 591 C CA . GLY A 1 76 ? 11.625 8.555 5.656 1 81 76 GLY A CA 1
ATOM 592 C C . GLY A 1 76 ? 10.227 9.055 5.969 1 81 76 GLY A C 1
ATOM 593 O O . GLY A 1 76 ? 9.234 8.375 5.688 1 81 76 GLY A O 1
ATOM 594 N N . GLU A 1 77 ? 10.164 10.203 6.48 1 87.31 77 GLU A N 1
ATOM 595 C CA . GLU A 1 77 ? 8.859 10.781 6.82 1 87.31 77 GLU A CA 1
ATOM 596 C C . GLU A 1 77 ? 8.109 11.219 5.566 1 87.31 77 GLU A C 1
ATOM 598 O O . GLU A 1 77 ? 6.887 11.07 5.488 1 87.31 77 GLU A O 1
ATOM 603 N N . ILE A 1 78 ? 8.781 11.773 4.684 1 82.94 78 ILE A N 1
ATOM 604 C CA . ILE A 1 78 ? 8.148 12.195 3.441 1 82.94 78 ILE A CA 1
ATOM 605 C C . ILE A 1 78 ? 7.539 10.984 2.736 1 82.94 78 ILE A C 1
ATOM 607 O O . ILE A 1 78 ? 6.434 11.07 2.197 1 82.94 78 ILE A O 1
ATOM 611 N N . TYR A 1 79 ? 8.258 9.93 2.73 1 84 79 TYR A N 1
ATOM 612 C CA . TYR A 1 79 ? 7.742 8.695 2.16 1 84 79 TYR A CA 1
ATOM 613 C C . TYR A 1 79 ? 6.469 8.258 2.875 1 84 79 TYR A C 1
ATOM 615 O O . TYR A 1 79 ? 5.48 7.898 2.229 1 84 79 TYR A O 1
ATOM 623 N N . ARG A 1 80 ? 6.516 8.25 4.117 1 91 80 ARG A N 1
ATOM 624 C CA . ARG A 1 80 ? 5.352 7.859 4.91 1 91 80 ARG A CA 1
ATOM 625 C C . ARG A 1 80 ? 4.152 8.742 4.59 1 91 80 ARG A C 1
ATOM 627 O O . ARG A 1 80 ? 3.033 8.25 4.441 1 91 80 ARG A O 1
ATOM 634 N N . LEU A 1 81 ? 4.391 10.016 4.508 1 91.25 81 LEU A N 1
ATOM 635 C CA . LEU A 1 81 ? 3.32 10.977 4.27 1 91.25 81 LEU A CA 1
ATOM 636 C C . LEU A 1 81 ? 2.682 10.75 2.904 1 91.25 81 LEU A C 1
ATOM 638 O O . LEU A 1 81 ? 1.478 10.961 2.734 1 91.25 81 LEU A O 1
ATOM 642 N N . LYS A 1 82 ? 3.447 10.359 1.993 1 88.62 82 LYS A N 1
ATOM 643 C CA . LYS A 1 82 ? 2.895 10.031 0.682 1 88.62 82 LYS A CA 1
ATOM 644 C C . LYS A 1 82 ? 1.954 8.836 0.765 1 88.62 82 LYS A C 1
ATOM 646 O O . LYS A 1 82 ? 0.895 8.82 0.135 1 88.62 82 LYS A O 1
ATOM 651 N N . ILE A 1 83 ? 2.369 7.812 1.494 1 92 83 ILE A N 1
ATOM 652 C CA . ILE A 1 83 ? 1.518 6.645 1.702 1 92 83 ILE A CA 1
ATOM 653 C C . ILE A 1 83 ? 0.226 7.066 2.398 1 92 83 ILE A C 1
ATOM 655 O O . ILE A 1 83 ? -0.867 6.672 1.985 1 92 83 ILE A O 1
ATOM 659 N N . GLN A 1 84 ? 0.401 7.863 3.371 1 95.62 84 GLN A N 1
ATOM 660 C CA . GLN A 1 84 ? -0.749 8.328 4.141 1 95.62 84 GLN A CA 1
ATOM 661 C C . GLN A 1 84 ? -1.707 9.133 3.262 1 95.62 84 GLN A C 1
ATOM 663 O O . GLN A 1 84 ? -2.926 8.969 3.354 1 95.62 84 GLN A O 1
ATOM 668 N N . HIS A 1 85 ? -1.13 10.016 2.48 1 93.75 85 HIS A N 1
ATOM 669 C CA . HIS A 1 85 ? -1.938 10.812 1.568 1 93.75 85 HIS A CA 1
ATOM 670 C C . HIS A 1 85 ? -2.75 9.93 0.631 1 93.75 85 HIS A C 1
ATOM 672 O O . HIS A 1 85 ? -3.947 10.156 0.434 1 93.75 85 HIS A O 1
ATOM 678 N N . THR A 1 86 ? -2.111 8.922 0.109 1 92.88 86 THR A N 1
ATOM 679 C CA . THR A 1 86 ? -2.768 8.008 -0.814 1 92.88 86 THR A CA 1
ATOM 680 C C . THR A 1 86 ? -3.891 7.246 -0.114 1 92.88 86 THR A C 1
ATOM 682 O O . THR A 1 86 ? -4.996 7.129 -0.647 1 92.88 86 THR A O 1
ATOM 685 N N . ALA A 1 87 ? -3.627 6.734 1.029 1 95.44 87 ALA A N 1
ATOM 686 C CA . ALA A 1 87 ? -4.617 5.984 1.798 1 95.44 87 ALA A CA 1
ATOM 687 C C . ALA A 1 87 ? -5.82 6.855 2.143 1 95.44 87 ALA A C 1
ATOM 689 O O . ALA A 1 87 ? -6.969 6.434 1.982 1 95.44 87 ALA A O 1
ATOM 690 N N . ILE A 1 88 ? -5.59 8.062 2.566 1 96.5 88 ILE A N 1
ATOM 691 C CA . ILE A 1 88 ? -6.656 8.961 3.008 1 96.5 88 ILE A CA 1
ATOM 692 C C . ILE A 1 88 ? -7.504 9.383 1.812 1 96.5 88 ILE A C 1
ATOM 694 O O . ILE A 1 88 ? -8.734 9.445 1.905 1 96.5 88 ILE A O 1
ATOM 698 N N . ASN A 1 89 ? -6.824 9.719 0.734 1 94.5 89 ASN A N 1
ATOM 699 C CA . ASN A 1 89 ? -7.578 10.086 -0.461 1 94.5 89 ASN A CA 1
ATOM 700 C C . ASN A 1 89 ? -8.523 8.969 -0.893 1 94.5 89 ASN A C 1
ATOM 702 O O . ASN A 1 89 ? -9.664 9.234 -1.274 1 94.5 89 ASN A O 1
ATOM 706 N N . LYS A 1 90 ? -8.039 7.789 -0.87 1 94.5 90 LYS A N 1
ATOM 707 C CA . LYS A 1 90 ? -8.898 6.648 -1.195 1 94.5 90 LYS A CA 1
ATOM 708 C C . LYS A 1 90 ? -10.023 6.5 -0.178 1 94.5 90 LYS A C 1
ATOM 710 O O . LYS A 1 90 ? -11.148 6.137 -0.536 1 94.5 90 LYS A O 1
ATOM 715 N N . LEU A 1 91 ? -9.719 6.684 1.039 1 97.19 91 LEU A N 1
ATOM 716 C CA . LEU A 1 91 ? -10.672 6.52 2.127 1 97.19 91 LEU A CA 1
ATOM 717 C C . LEU A 1 91 ? -11.828 7.512 1.992 1 97.19 91 LEU A C 1
ATOM 719 O O . LEU A 1 91 ? -12.992 7.137 2.129 1 97.19 91 LEU A O 1
ATOM 723 N N . ILE A 1 92 ? -11.508 8.766 1.688 1 96.69 92 ILE A N 1
ATOM 724 C CA . ILE A 1 92 ? -12.547 9.789 1.681 1 96.69 92 ILE A CA 1
ATOM 725 C C . ILE A 1 92 ? -13.227 9.836 0.312 1 96.69 92 ILE A C 1
ATOM 727 O O . ILE A 1 92 ? -14.297 10.43 0.158 1 96.69 92 ILE A O 1
ATOM 731 N N . GLY A 1 93 ? -12.648 9.227 -0.774 1 92.38 93 GLY A N 1
ATOM 732 C CA . GLY A 1 93 ? -13.273 9.039 -2.074 1 92.38 93 GLY A CA 1
ATOM 733 C C . GLY A 1 93 ? -13.664 10.344 -2.744 1 92.38 93 GLY A C 1
ATOM 734 O O . GLY A 1 93 ? -14.758 10.453 -3.305 1 92.38 93 GLY A O 1
ATOM 735 N N . GLY A 1 94 ? -12.953 11.391 -2.568 1 91.06 94 GLY A N 1
ATOM 736 C CA . GLY A 1 94 ? -13.258 12.656 -3.205 1 91.06 94 GLY A CA 1
ATOM 737 C C . GLY A 1 94 ? -14.367 13.422 -2.504 1 91.06 94 GLY A C 1
ATOM 738 O O . GLY A 1 94 ? -14.977 14.32 -3.092 1 91.06 94 GLY A O 1
ATOM 739 N N . ALA A 1 95 ? -14.672 13.102 -1.36 1 94.75 95 ALA A N 1
ATOM 740 C CA . ALA A 1 95 ? -15.781 13.688 -0.611 1 94.75 95 ALA A CA 1
ATOM 741 C C . ALA A 1 95 ? -15.633 15.203 -0.508 1 94.75 95 ALA A C 1
ATOM 743 O O . ALA A 1 95 ? -16.625 15.922 -0.39 1 94.75 95 ALA A O 1
ATOM 744 N N . LEU A 1 96 ? -14.453 15.742 -0.628 1 96.56 96 LEU A N 1
ATOM 745 C CA . LEU A 1 96 ? -14.227 17.172 -0.451 1 96.56 96 LEU A CA 1
ATOM 746 C C . LEU A 1 96 ? -14.109 17.875 -1.799 1 96.56 96 LEU A C 1
ATOM 748 O O . LEU A 1 96 ? -14.055 19.109 -1.859 1 96.56 96 LEU A O 1
ATOM 752 N N . ASP A 1 97 ? -14.086 17.125 -2.902 1 95.75 97 ASP A N 1
ATOM 753 C CA . ASP A 1 97 ? -13.844 17.672 -4.23 1 95.75 97 ASP A CA 1
ATOM 754 C C . ASP A 1 97 ? -14.93 18.672 -4.621 1 95.75 97 ASP A C 1
ATOM 756 O O . ASP A 1 97 ? -14.625 19.766 -5.094 1 95.75 97 ASP A O 1
ATOM 760 N N . PRO A 1 98 ? -16.219 18.391 -4.434 1 96.44 98 PRO A N 1
ATOM 761 C CA . PRO A 1 98 ? -17.266 19.312 -4.871 1 96.44 98 PRO A CA 1
ATOM 762 C C . PRO A 1 98 ? -17.156 20.672 -4.203 1 96.44 98 PRO A C 1
ATOM 764 O O . PRO A 1 98 ? -17.312 21.703 -4.863 1 96.44 98 PRO A O 1
ATOM 767 N N . ILE A 1 99 ? -16.906 20.703 -2.893 1 97.56 99 ILE A N 1
ATOM 768 C CA . ILE A 1 99 ? -16.859 21.969 -2.178 1 97.56 99 ILE A CA 1
ATOM 769 C C . ILE A 1 99 ? -15.625 22.766 -2.602 1 97.56 99 ILE A C 1
ATOM 771 O O . ILE A 1 99 ? -15.664 24 -2.66 1 97.56 99 ILE A O 1
ATOM 775 N N . ILE A 1 100 ? -14.516 22.094 -2.84 1 97.81 100 ILE A N 1
ATOM 776 C CA . ILE A 1 100 ? -13.297 22.734 -3.312 1 97.81 100 ILE A CA 1
ATOM 777 C C . ILE A 1 100 ? -13.523 23.312 -4.715 1 97.81 100 ILE A C 1
ATOM 779 O O . ILE A 1 100 ? -13.18 24.453 -4.988 1 97.81 100 ILE A O 1
ATOM 783 N N . GLU A 1 101 ? -14.156 22.5 -5.547 1 97 101 GLU A N 1
ATOM 784 C CA . GLU A 1 101 ? -14.445 22.922 -6.914 1 97 101 GLU A CA 1
ATOM 785 C C . GLU A 1 101 ? -15.383 24.125 -6.938 1 97 101 GLU A C 1
ATOM 787 O O . GLU A 1 101 ? -15.188 25.062 -7.715 1 97 101 GLU A O 1
ATOM 792 N N . MET A 1 102 ? -16.312 24.047 -6.141 1 96.69 102 MET A N 1
ATOM 793 C CA . MET A 1 102 ? -17.25 25.172 -6.051 1 96.69 102 MET A CA 1
ATOM 794 C C . MET A 1 102 ? -16.547 26.438 -5.602 1 96.69 102 MET A C 1
ATOM 796 O O . MET A 1 102 ? -16.766 27.516 -6.168 1 96.69 102 MET A O 1
ATOM 800 N N . GLN A 1 103 ? -15.688 26.312 -4.605 1 97.19 103 GLN A N 1
ATOM 801 C CA . GLN A 1 103 ? -15.016 27.469 -4.031 1 97.19 103 GLN A CA 1
ATOM 802 C C . GLN A 1 103 ? -13.977 28.047 -4.992 1 97.19 103 GLN A C 1
ATOM 804 O O . GLN A 1 103 ? -13.695 29.234 -4.973 1 97.19 103 GLN A O 1
ATOM 809 N N . LEU A 1 104 ? -13.453 27.188 -5.863 1 97.12 104 LEU A N 1
ATOM 810 C CA . LEU A 1 104 ? -12.367 27.609 -6.738 1 97.12 104 LEU A CA 1
ATOM 811 C C . LEU A 1 104 ? -12.883 27.875 -8.148 1 97.12 104 LEU A C 1
ATOM 813 O O . LEU A 1 104 ? -12.094 28.062 -9.078 1 97.12 104 LEU A O 1
ATOM 817 N N . ALA A 1 105 ? -14.172 27.828 -8.266 1 95.06 105 ALA A N 1
ATOM 818 C CA . ALA A 1 105 ? -14.758 28.219 -9.539 1 95.06 105 ALA A CA 1
ATOM 819 C C . ALA A 1 105 ? -14.375 29.656 -9.898 1 95.06 105 ALA A C 1
ATOM 821 O O . ALA A 1 105 ? -14.195 30.5 -9.016 1 95.06 105 ALA A O 1
ATOM 822 N N . PRO A 1 106 ? -14.203 29.844 -11.148 1 91.56 106 PRO A N 1
ATOM 823 C CA . PRO A 1 106 ? -13.82 31.203 -11.562 1 91.56 106 PRO A CA 1
ATOM 824 C C . PRO A 1 106 ? -14.773 32.281 -11.031 1 91.56 106 PRO A C 1
ATOM 826 O O . PRO A 1 106 ? -15.992 32.062 -10.984 1 91.56 106 PRO A O 1
ATOM 829 N N . SER A 1 107 ? -14.188 33.281 -10.57 1 86.56 107 SER A N 1
ATOM 830 C CA . SER A 1 107 ? -14.945 34.406 -10.039 1 86.56 107 SER A CA 1
ATOM 831 C C . SER A 1 107 ? -15.508 35.281 -11.164 1 86.56 107 SER A C 1
ATOM 833 O O . SER A 1 107 ? -14.906 35.375 -12.234 1 86.56 107 SER A O 1
ATOM 835 N N . LEU A 1 108 ? -16.562 35.906 -10.867 1 83.81 108 LEU A N 1
ATOM 836 C CA . LEU A 1 108 ? -17.219 36.781 -11.844 1 83.81 108 LEU A CA 1
ATOM 837 C C . LEU A 1 108 ? -16.359 38 -12.148 1 83.81 108 LEU A C 1
ATOM 839 O O . LEU A 1 108 ? -16.391 38.531 -13.266 1 83.81 108 LEU A O 1
ATOM 843 N N . ASP A 1 109 ? -15.609 38.438 -11.227 1 85.88 109 ASP A N 1
ATOM 844 C CA . ASP A 1 109 ? -14.812 39.625 -11.391 1 85.88 109 ASP A CA 1
ATOM 845 C C . ASP A 1 109 ? -13.477 39.312 -12.062 1 85.88 109 ASP A C 1
ATOM 847 O O . ASP A 1 109 ? -12.633 40.219 -12.219 1 85.88 109 ASP A O 1
ATOM 851 N N . GLY A 1 110 ? -13.211 38.094 -12.383 1 86.88 110 GLY A N 1
ATOM 852 C CA . GLY A 1 110 ? -12.016 37.688 -13.102 1 86.88 110 GLY A CA 1
ATOM 853 C C . GLY A 1 110 ? -10.812 37.5 -12.195 1 86.88 110 GLY A C 1
ATOM 854 O O . GLY A 1 110 ? -9.719 37.188 -12.664 1 86.88 110 GLY A O 1
ATOM 855 N N . ARG A 1 111 ? -11.07 37.75 -10.93 1 89.62 111 ARG A N 1
ATOM 856 C CA . ARG A 1 111 ? -9.977 37.594 -9.977 1 89.62 111 ARG A CA 1
ATOM 857 C C . ARG A 1 111 ? -9.539 36.125 -9.891 1 89.62 111 ARG A C 1
ATOM 859 O O . ARG A 1 111 ? -10.375 35.219 -9.906 1 89.62 111 ARG A O 1
ATOM 866 N N . ARG A 1 112 ? -8.203 36 -9.75 1 92.69 112 ARG A N 1
ATOM 867 C CA . ARG A 1 112 ? -7.699 34.625 -9.523 1 92.69 112 ARG A CA 1
ATOM 868 C C . ARG A 1 112 ? -7.934 34.219 -8.078 1 92.69 112 ARG A C 1
ATOM 870 O O . ARG A 1 112 ? -7.73 35 -7.148 1 92.69 112 ARG A O 1
ATOM 877 N N . LYS A 1 113 ? -8.414 33.062 -7.988 1 96.62 113 LYS A N 1
ATOM 878 C CA . LYS A 1 113 ? -8.594 32.5 -6.656 1 96.62 113 LYS A CA 1
ATOM 879 C C . LYS A 1 113 ? -7.246 32.156 -6.023 1 96.62 113 LYS A C 1
ATOM 881 O O . LYS A 1 113 ? -6.273 31.875 -6.734 1 96.62 113 LYS A O 1
ATOM 886 N N . CYS A 1 114 ? -7.223 32.219 -4.695 1 97.19 114 CYS A N 1
ATOM 887 C CA . CYS A 1 114 ? -5.996 31.953 -3.957 1 97.19 114 CYS A CA 1
ATOM 888 C C . CYS A 1 114 ? -6.227 30.906 -2.881 1 97.19 114 CYS A C 1
ATOM 890 O O . CYS A 1 114 ? -7.234 30.938 -2.174 1 97.19 114 CYS A O 1
ATOM 892 N N . VAL A 1 115 ? -5.262 29.938 -2.764 1 98 115 VAL A N 1
ATOM 893 C CA . VAL A 1 115 ? -5.309 28.859 -1.773 1 98 115 VAL A CA 1
ATOM 894 C C . VAL A 1 115 ? -4.059 28.906 -0.902 1 98 115 VAL A C 1
ATOM 896 O O . VAL A 1 115 ? -2.951 29.125 -1.404 1 98 115 VAL A O 1
ATOM 899 N N . LEU A 1 116 ? -4.262 28.766 0.41 1 97 116 LEU A N 1
ATOM 900 C CA . LEU A 1 116 ? -3.148 28.641 1.345 1 97 116 LEU A CA 1
ATOM 901 C C . LEU A 1 116 ? -3.105 27.25 1.954 1 97 116 LEU A C 1
ATOM 903 O O . LEU A 1 116 ? -4.086 26.797 2.551 1 97 116 LEU A O 1
ATOM 907 N N . ASP A 1 117 ? -2.021 26.562 1.752 1 95.25 117 ASP A N 1
ATOM 908 C CA . ASP A 1 117 ? -1.764 25.266 2.389 1 95.25 117 ASP A CA 1
ATOM 909 C C . ASP A 1 117 ? -0.784 25.422 3.551 1 95.25 117 ASP A C 1
ATOM 911 O O . ASP A 1 117 ? 0.394 25.719 3.342 1 95.25 117 ASP A O 1
ATOM 915 N N . ILE A 1 118 ? -1.318 25.125 4.719 1 92.38 118 ILE A N 1
ATOM 916 C CA . ILE A 1 118 ? -0.536 25.328 5.934 1 92.38 118 ILE A CA 1
ATOM 917 C C . ILE A 1 118 ? 0.094 24 6.359 1 92.38 118 ILE A C 1
ATOM 919 O O . ILE A 1 118 ? -0.562 22.953 6.332 1 92.38 118 ILE A O 1
ATOM 923 N N . ARG A 1 119 ? 1.366 24.031 6.746 1 87 119 ARG A N 1
ATOM 924 C CA . ARG A 1 119 ? 2.137 22.844 7.117 1 87 119 ARG A CA 1
ATOM 925 C C . ARG A 1 119 ? 2.113 21.812 6.004 1 87 119 ARG A C 1
ATOM 927 O O . ARG A 1 119 ? 1.667 20.688 6.211 1 87 119 ARG A O 1
ATOM 934 N N . THR A 1 120 ? 2.721 22.188 4.934 1 84.38 120 THR A N 1
ATOM 935 C CA . THR A 1 120 ? 2.576 21.469 3.676 1 84.38 120 THR A CA 1
ATOM 936 C C . THR A 1 120 ? 3.359 20.156 3.709 1 84.38 120 THR A C 1
ATOM 938 O O . THR A 1 120 ? 2.945 19.172 3.107 1 84.38 120 THR A O 1
ATOM 941 N N . GLN A 1 121 ? 4.508 20.125 4.348 1 81.62 121 GLN A N 1
ATOM 942 C CA . GLN A 1 121 ? 5.367 18.953 4.434 1 81.62 121 GLN A CA 1
ATOM 943 C C . GLN A 1 121 ? 5.668 18.391 3.047 1 81.62 121 GLN A C 1
ATOM 945 O O . GLN A 1 121 ? 6.258 19.078 2.207 1 81.62 121 GLN A O 1
ATOM 950 N N . SER A 1 122 ? 5.07 17.203 2.664 1 77.88 122 SER A N 1
ATOM 951 C CA . SER A 1 122 ? 5.367 16.594 1.372 1 77.88 122 SER A CA 1
ATOM 952 C C . SER A 1 122 ? 4.871 17.453 0.223 1 77.88 122 SER A C 1
ATOM 954 O O . SER A 1 122 ? 5.359 17.344 -0.904 1 77.88 122 SER A O 1
ATOM 956 N N . GLY A 1 123 ? 3.893 18.25 0.494 1 83.69 123 GLY A N 1
ATOM 957 C CA . GLY A 1 123 ? 3.371 19.172 -0.493 1 83.69 123 GLY A CA 1
ATOM 958 C C . GLY A 1 123 ? 2.518 18.5 -1.554 1 83.69 123 GLY A C 1
ATOM 959 O O . GLY A 1 123 ? 2.111 19.141 -2.527 1 83.69 123 GLY A O 1
ATOM 960 N N . ILE A 1 124 ? 2.168 17.297 -1.379 1 86.31 124 ILE A N 1
ATOM 961 C CA . ILE A 1 124 ? 1.484 16.516 -2.402 1 86.31 124 ILE A CA 1
ATOM 962 C C . ILE A 1 124 ? 0.112 17.125 -2.684 1 86.31 124 ILE A C 1
ATOM 964 O O . ILE A 1 124 ? -0.297 17.234 -3.842 1 86.31 124 ILE A O 1
ATOM 968 N N . TRP A 1 125 ? -0.531 17.516 -1.688 1 91.56 125 TRP A N 1
ATOM 969 C CA . TRP A 1 125 ? -1.858 18.094 -1.881 1 91.56 125 TRP A CA 1
ATOM 970 C C . TRP A 1 125 ? -1.779 19.391 -2.684 1 91.56 125 TRP A C 1
ATOM 972 O O . TRP A 1 125 ? -2.555 19.594 -3.621 1 91.56 125 TRP A O 1
ATOM 982 N N . ALA A 1 126 ? -0.895 20.234 -2.297 1 91.25 126 ALA A N 1
ATOM 983 C CA . ALA A 1 126 ? -0.718 21.5 -3.002 1 91.25 126 ALA A CA 1
ATOM 984 C C . ALA A 1 126 ? -0.376 21.266 -4.469 1 91.25 126 ALA A C 1
ATOM 986 O O . ALA A 1 126 ? -0.876 21.969 -5.348 1 91.25 126 ALA A O 1
ATOM 987 N N . ASP A 1 127 ? 0.44 20.312 -4.699 1 87.25 127 ASP A N 1
ATOM 988 C CA . ASP A 1 127 ? 0.803 19.938 -6.066 1 87.25 127 ASP A CA 1
ATOM 989 C C . ASP A 1 127 ? -0.425 19.516 -6.863 1 87.25 127 ASP A C 1
ATOM 991 O O . ASP A 1 127 ? -0.625 19.953 -7.996 1 87.25 127 ASP A O 1
ATOM 995 N N . GLU A 1 128 ? -1.186 18.688 -6.273 1 89.38 128 GLU A N 1
ATOM 996 C CA . GLU A 1 128 ? -2.379 18.172 -6.941 1 89.38 128 GLU A CA 1
ATOM 997 C C . GLU A 1 128 ? -3.367 19.297 -7.246 1 89.38 128 GLU A C 1
ATOM 999 O O . GLU A 1 128 ? -3.951 19.344 -8.336 1 89.38 128 GLU A O 1
ATOM 1004 N N . ILE A 1 129 ? -3.512 20.188 -6.316 1 93.56 129 ILE A N 1
ATOM 1005 C CA . ILE A 1 129 ? -4.434 21.297 -6.504 1 93.56 129 ILE A CA 1
ATOM 1006 C C . ILE A 1 129 ? -3.91 22.234 -7.598 1 93.56 129 ILE A C 1
ATOM 1008 O O . ILE A 1 129 ? -4.68 22.734 -8.422 1 93.56 129 ILE A O 1
ATOM 1012 N N . SER A 1 130 ? -2.635 22.422 -7.625 1 91.69 130 SER A N 1
ATOM 1013 C CA . SER A 1 130 ? -2.029 23.297 -8.617 1 91.69 130 SER A CA 1
ATOM 1014 C C . SER A 1 130 ? -2.213 22.75 -10.031 1 91.69 130 SER A C 1
ATOM 1016 O O . SER A 1 130 ? -2.361 23.516 -10.984 1 91.69 130 SER A O 1
ATOM 1018 N N . ILE A 1 131 ? -2.193 21.484 -10.18 1 88.44 131 ILE A N 1
ATOM 1019 C CA . ILE A 1 131 ? -2.365 20.828 -11.469 1 88.44 131 ILE A CA 1
ATOM 1020 C C . ILE A 1 131 ? -3.838 20.875 -11.875 1 88.44 131 ILE A C 1
ATOM 1022 O O . ILE A 1 131 ? -4.16 21.188 -13.023 1 88.44 131 ILE A O 1
ATOM 1026 N N . LYS A 1 132 ? -4.68 20.625 -10.961 1 93.12 132 LYS A N 1
ATOM 1027 C CA . LYS A 1 132 ? -6.109 20.531 -11.234 1 93.12 132 LYS A CA 1
ATOM 1028 C C . LYS A 1 132 ? -6.691 21.906 -11.547 1 93.12 132 LYS A C 1
ATOM 1030 O O . LYS A 1 132 ? -7.617 22.031 -12.359 1 93.12 132 LYS A O 1
ATOM 1035 N N . PHE A 1 133 ? -6.152 22.922 -10.906 1 95.31 133 PHE A N 1
ATOM 1036 C CA . PHE A 1 133 ? -6.641 24.281 -11.078 1 95.31 133 PHE A CA 1
ATOM 1037 C C . PHE A 1 133 ? -5.516 25.219 -11.523 1 95.31 133 PHE A C 1
ATOM 1039 O O . PHE A 1 133 ? -5.062 26.062 -10.758 1 95.31 133 PHE A O 1
ATOM 1046 N N . PRO A 1 134 ? -5.223 25.219 -12.75 1 91.44 134 PRO A N 1
ATOM 1047 C CA . PRO A 1 134 ? -4.055 25.953 -13.234 1 91.44 134 PRO A CA 1
ATOM 1048 C C . PRO A 1 134 ? -4.238 27.469 -13.141 1 91.44 134 PRO A C 1
ATOM 1050 O O . PRO A 1 134 ? -3.256 28.219 -13.18 1 91.44 134 PRO A O 1
ATOM 1053 N N . LYS A 1 135 ? -5.445 27.906 -13.023 1 93.25 135 LYS A N 1
ATOM 1054 C CA . LYS A 1 135 ? -5.691 29.344 -12.969 1 93.25 135 LYS A CA 1
ATOM 1055 C C . LYS A 1 135 ? -5.852 29.828 -11.523 1 93.25 135 LYS A C 1
ATOM 1057 O O . LYS A 1 135 ? -6.254 30.969 -11.281 1 93.25 135 LYS A O 1
ATOM 1062 N N . VAL A 1 136 ? -5.566 29.016 -10.539 1 95.62 136 VAL A N 1
ATOM 1063 C CA . VAL A 1 136 ? -5.609 29.328 -9.109 1 95.62 136 VAL A CA 1
ATOM 1064 C C . VAL A 1 136 ? -4.188 29.453 -8.57 1 95.62 136 VAL A C 1
ATOM 1066 O O . VAL A 1 136 ? -3.305 28.672 -8.93 1 95.62 136 VAL A O 1
ATOM 1069 N N . ASP A 1 137 ? -3.998 30.469 -7.789 1 93.81 137 ASP A N 1
ATOM 1070 C CA . ASP A 1 137 ? -2.697 30.625 -7.148 1 93.81 137 ASP A CA 1
ATOM 1071 C C . ASP A 1 137 ? -2.656 29.891 -5.805 1 93.81 137 ASP A C 1
ATOM 1073 O O . ASP A 1 137 ? -3.553 30.062 -4.977 1 93.81 137 ASP A O 1
ATOM 1077 N N . ILE A 1 138 ? -1.603 29.125 -5.609 1 94.25 138 ILE A N 1
ATOM 1078 C CA . ILE A 1 138 ? -1.473 28.328 -4.395 1 94.25 138 ILE A CA 1
ATOM 1079 C C . ILE A 1 138 ? -0.19 28.719 -3.658 1 94.25 138 ILE A C 1
ATOM 1081 O O . ILE A 1 138 ? 0.878 28.812 -4.27 1 94.25 138 ILE A O 1
ATOM 1085 N N . LYS A 1 139 ? -0.334 29 -2.416 1 90.94 139 LYS A N 1
ATOM 1086 C CA . LYS A 1 139 ? 0.805 29.203 -1.526 1 90.94 139 LYS A CA 1
ATOM 1087 C C . LYS A 1 139 ? 0.892 28.109 -0.479 1 90.94 139 LYS A C 1
ATOM 1089 O O . LYS A 1 139 ? -0.12 27.719 0.113 1 90.94 139 LYS A O 1
ATOM 1094 N N . SER A 1 140 ? 2.014 27.531 -0.349 1 90.75 140 SER A N 1
ATOM 1095 C CA . SER A 1 140 ? 2.264 26.531 0.674 1 90.75 140 SER A CA 1
ATOM 1096 C C . SER A 1 140 ? 3.316 27 1.672 1 90.75 140 SER A C 1
ATOM 1098 O O . SER A 1 140 ? 4.285 27.656 1.294 1 90.75 140 SER A O 1
ATOM 1100 N N . ILE A 1 141 ? 3.08 26.672 2.941 1 87.12 141 ILE A N 1
ATOM 1101 C CA . ILE A 1 141 ? 3.984 27.125 3.988 1 87.12 141 ILE A CA 1
ATOM 1102 C C . ILE A 1 141 ? 4.418 25.938 4.855 1 87.12 141 ILE A C 1
ATOM 1104 O O . ILE A 1 141 ? 3.602 25.078 5.188 1 87.12 141 ILE A O 1
ATOM 1108 N N . ASP A 1 142 ? 5.668 25.859 5.148 1 85.88 142 ASP A N 1
ATOM 1109 C CA . ASP A 1 142 ? 6.215 24.922 6.125 1 85.88 142 ASP A CA 1
ATOM 1110 C C . ASP A 1 142 ? 7.461 25.5 6.797 1 85.88 142 ASP A C 1
ATOM 1112 O O . ASP A 1 142 ? 8.039 26.469 6.316 1 85.88 142 ASP A O 1
ATOM 1116 N N . VAL A 1 143 ? 7.832 24.875 7.902 1 81.06 143 VAL A N 1
ATOM 1117 C CA . VAL A 1 143 ? 8.961 25.391 8.68 1 81.06 143 VAL A CA 1
ATOM 1118 C C . VAL A 1 143 ? 10.273 24.922 8.062 1 81.06 143 VAL A C 1
ATOM 1120 O O . VAL A 1 143 ? 11.328 25.5 8.312 1 81.06 143 VAL A O 1
ATOM 1123 N N . VAL A 1 144 ? 10.234 23.922 7.258 1 75.38 144 VAL A N 1
ATOM 1124 C CA . VAL A 1 144 ? 11.438 23.406 6.605 1 75.38 144 VAL A CA 1
ATOM 1125 C C . VAL A 1 144 ? 11.203 23.281 5.102 1 75.38 144 VAL A C 1
ATOM 1127 O O . VAL A 1 144 ? 10.062 23.078 4.664 1 75.38 144 VAL A O 1
ATOM 1130 N N . PRO A 1 145 ? 12.367 23.469 4.457 1 71.12 145 PRO A N 1
ATOM 1131 C CA . PRO A 1 145 ? 12.242 23.281 3.012 1 71.12 145 PRO A CA 1
ATOM 1132 C C . PRO A 1 145 ? 12.148 21.812 2.609 1 71.12 145 PRO A C 1
ATOM 1134 O O . PRO A 1 145 ? 13.141 21.094 2.695 1 71.12 145 PRO A O 1
ATOM 1137 N N . THR A 1 146 ? 11.227 21.219 2.803 1 58.38 146 THR A N 1
ATOM 1138 C CA . THR A 1 146 ? 11.125 19.766 2.604 1 58.38 146 THR A CA 1
ATOM 1139 C C . THR A 1 146 ? 11.148 19.422 1.117 1 58.38 146 THR A C 1
ATOM 1141 O O . THR A 1 146 ? 11.945 18.594 0.681 1 58.38 146 THR A O 1
ATOM 1144 N N . VAL A 1 147 ? 10 19.156 0.332 1 55.75 147 VAL A N 1
ATOM 1145 C CA . VAL A 1 147 ? 9.969 18.359 -0.896 1 55.75 147 VAL A CA 1
ATOM 1146 C C . VAL A 1 147 ? 10.016 19.297 -2.107 1 55.75 147 VAL A C 1
ATOM 1148 O O . VAL A 1 147 ? 9.523 20.422 -2.047 1 55.75 147 VAL A O 1
ATOM 1151 N N . ALA A 1 148 ? 10.938 18.641 -2.984 1 50 148 ALA A N 1
ATOM 1152 C CA . ALA A 1 148 ? 11.133 19.125 -4.348 1 50 148 ALA A CA 1
ATOM 1153 C C . ALA A 1 148 ? 9.797 19.281 -5.066 1 50 148 ALA A C 1
ATOM 1155 O O . ALA A 1 148 ? 9.055 18.312 -5.238 1 50 148 ALA A O 1
ATOM 1156 N N . HIS A 1 149 ? 9.242 20.391 -4.77 1 56.16 149 HIS A N 1
ATOM 1157 C CA . HIS A 1 149 ? 8.086 20.578 -5.637 1 56.16 149 HIS A CA 1
ATOM 1158 C C . HIS A 1 149 ? 8.508 21 -7.039 1 56.16 149 HIS A C 1
ATOM 1160 O O . HIS A 1 149 ? 9.531 21.656 -7.211 1 56.16 149 HIS A O 1
ATOM 1166 N N . TYR A 1 150 ? 8.086 20.141 -8.016 1 56.84 150 TYR A N 1
ATOM 1167 C CA . TYR A 1 150 ? 8.25 20.672 -9.367 1 56.84 150 TYR A CA 1
ATOM 1168 C C . TYR A 1 150 ? 7.777 22.125 -9.438 1 56.84 150 TYR A C 1
ATOM 1170 O O . TYR A 1 150 ? 6.703 22.469 -8.938 1 56.84 150 TYR A O 1
ATOM 1178 N N . PRO A 1 151 ? 8.695 22.859 -9.789 1 62.81 151 PRO A N 1
ATOM 1179 C CA . PRO A 1 151 ? 8.25 24.25 -9.93 1 62.81 151 PRO A CA 1
ATOM 1180 C C . PRO A 1 151 ? 7.027 24.375 -10.836 1 62.81 151 PRO A C 1
ATOM 1182 O O . PRO A 1 151 ? 7.012 23.828 -11.938 1 62.81 151 PRO A O 1
ATOM 1185 N N . ARG A 1 152 ? 6.035 24.875 -10.289 1 75.94 152 ARG A N 1
ATOM 1186 C CA . ARG A 1 152 ? 4.828 25.203 -11.039 1 75.94 152 ARG A CA 1
ATOM 1187 C C . ARG A 1 152 ? 4.555 26.703 -11.008 1 75.94 152 ARG A C 1
ATOM 1189 O O . ARG A 1 152 ? 4.828 27.359 -10.008 1 75.94 152 ARG A O 1
ATOM 1196 N N . HIS A 1 153 ? 3.984 27.188 -12.117 1 81 153 HIS A N 1
ATOM 1197 C CA . HIS A 1 153 ? 3.787 28.625 -12.258 1 81 153 HIS A CA 1
ATOM 1198 C C . HIS A 1 153 ? 2.795 29.156 -11.227 1 81 153 HIS A C 1
ATOM 1200 O O . HIS A 1 153 ? 2.842 30.328 -10.852 1 81 153 HIS A O 1
ATOM 1206 N N . ASN A 1 154 ? 1.958 28.312 -10.734 1 89.75 154 ASN A N 1
ATOM 1207 C CA . ASN A 1 154 ? 0.898 28.797 -9.852 1 89.75 154 ASN A CA 1
ATOM 1208 C C . ASN A 1 154 ? 1.063 28.234 -8.438 1 89.75 154 ASN A C 1
ATOM 1210 O O . ASN A 1 154 ? 0.124 28.281 -7.641 1 89.75 154 ASN A O 1
ATOM 1214 N N . LEU A 1 155 ? 2.223 27.672 -8.078 1 88.62 155 LEU A N 1
ATOM 1215 C CA . LEU A 1 155 ? 2.5 27.125 -6.75 1 88.62 155 LEU A CA 1
ATOM 1216 C C . LEU A 1 155 ? 3.746 27.781 -6.152 1 88.62 155 LEU A C 1
ATOM 1218 O O . LEU A 1 155 ? 4.84 27.656 -6.715 1 88.62 155 LEU A O 1
ATOM 1222 N N . HIS A 1 156 ? 3.508 28.438 -5.051 1 83.25 156 HIS A N 1
ATOM 1223 C CA . HIS A 1 156 ? 4.594 29.141 -4.371 1 83.25 156 HIS A CA 1
ATOM 1224 C C . HIS A 1 156 ? 4.809 28.578 -2.965 1 83.25 156 HIS A C 1
ATOM 1226 O O . HIS A 1 156 ? 3.883 28.562 -2.15 1 83.25 156 HIS A O 1
ATOM 1232 N N . HIS A 1 157 ? 6.07 28.234 -2.693 1 82.88 157 HIS A N 1
ATOM 1233 C CA . HIS A 1 157 ? 6.398 27.672 -1.385 1 82.88 157 HIS A CA 1
ATOM 1234 C C . HIS A 1 157 ? 7.164 28.688 -0.537 1 82.88 157 HIS A C 1
ATOM 1236 O O . HIS A 1 157 ? 8.094 29.328 -1.023 1 82.88 157 HIS A O 1
ATOM 1242 N N . GLU A 1 158 ? 6.758 28.797 0.678 1 81.38 158 GLU A N 1
ATOM 1243 C CA . GLU A 1 158 ? 7.461 29.656 1.628 1 81.38 158 GLU A CA 1
ATOM 1244 C C . GLU A 1 158 ? 7.852 28.891 2.883 1 81.38 158 GLU A C 1
ATOM 1246 O O . GLU A 1 158 ? 7.121 28 3.324 1 81.38 158 GLU A O 1
ATOM 1251 N N . VAL A 1 159 ? 8.984 29.266 3.439 1 81.38 159 VAL A N 1
ATOM 1252 C CA . VAL A 1 159 ? 9.5 28.609 4.633 1 81.38 159 VAL A CA 1
ATOM 1253 C C . VAL A 1 159 ? 9.484 29.578 5.812 1 81.38 159 VAL A C 1
ATOM 1255 O O . VAL A 1 159 ? 10.289 30.516 5.859 1 81.38 159 VAL A O 1
ATOM 1258 N N . TYR A 1 160 ? 8.562 29.344 6.73 1 79.12 160 TYR A N 1
ATOM 1259 C CA . TYR A 1 160 ? 8.562 30.109 7.973 1 79.12 160 TYR A CA 1
ATOM 1260 C C . TYR A 1 160 ? 7.695 29.438 9.031 1 79.12 160 TYR A C 1
ATOM 1262 O O . TYR A 1 160 ? 6.949 28.516 8.727 1 79.12 160 TYR A O 1
ATOM 1270 N N . ASP A 1 161 ? 7.824 29.906 10.227 1 80.12 161 ASP A N 1
ATOM 1271 C CA . ASP A 1 161 ? 7.117 29.328 11.367 1 80.12 161 ASP A CA 1
ATOM 1272 C C . ASP A 1 161 ? 5.738 29.953 11.531 1 80.12 161 ASP A C 1
ATOM 1274 O O . ASP A 1 161 ? 5.625 31.141 11.836 1 80.12 161 ASP A O 1
ATOM 1278 N N . ILE A 1 162 ? 4.73 29.188 11.445 1 83.19 162 ILE A N 1
ATOM 1279 C CA . ILE A 1 162 ? 3.363 29.688 11.5 1 83.19 162 ILE A CA 1
ATOM 1280 C C . ILE A 1 162 ? 2.984 30.016 12.938 1 83.19 162 ILE A C 1
ATOM 1282 O O . ILE A 1 162 ? 1.997 30.719 13.188 1 83.19 162 ILE A O 1
ATOM 1286 N N . HIS A 1 163 ? 3.689 29.5 13.867 1 80.75 163 HIS A N 1
ATOM 1287 C CA . HIS A 1 163 ? 3.373 29.75 15.273 1 80.75 163 HIS A CA 1
ATOM 1288 C C . HIS A 1 163 ? 3.602 31.219 15.633 1 80.75 163 HIS A C 1
ATOM 1290 O O . HIS A 1 163 ? 3.021 31.719 16.609 1 80.75 163 HIS A O 1
ATOM 1296 N N . ALA A 1 164 ? 4.426 31.812 14.906 1 79 164 ALA A N 1
ATOM 1297 C CA . ALA A 1 164 ? 4.684 33.25 15.125 1 79 164 ALA A CA 1
ATOM 1298 C C . ALA A 1 164 ? 3.65 34.094 14.406 1 79 164 ALA A C 1
ATOM 1300 O O . ALA A 1 164 ? 3.633 35.312 14.562 1 79 164 ALA A O 1
ATOM 1301 N N . GLY A 1 165 ? 2.832 33.438 13.727 1 86.25 165 GLY A N 1
ATOM 1302 C CA . GLY A 1 165 ? 1.837 34.125 12.93 1 86.25 165 GLY A CA 1
ATOM 1303 C C . GLY A 1 165 ? 1.964 33.875 11.445 1 86.25 165 GLY A C 1
ATOM 1304 O O . GLY A 1 165 ? 3.047 33.531 10.953 1 86.25 165 GLY A O 1
ATOM 1305 N N . ILE A 1 166 ? 0.826 34.031 10.781 1 90.94 166 ILE A N 1
ATOM 1306 C CA . ILE A 1 166 ? 0.83 33.875 9.336 1 90.94 166 ILE A CA 1
ATOM 1307 C C . ILE A 1 166 ? 1.158 35.219 8.68 1 90.94 166 ILE A C 1
ATOM 1309 O O . ILE A 1 166 ? 0.461 36.219 8.898 1 90.94 166 ILE A O 1
ATOM 1313 N N . LEU A 1 167 ? 2.152 35.312 7.859 1 90.19 167 LEU A N 1
ATOM 1314 C CA . LEU A 1 167 ? 2.703 36.531 7.312 1 90.19 167 LEU A CA 1
ATOM 1315 C C . LEU A 1 167 ? 1.842 37.062 6.164 1 90.19 167 LEU A C 1
ATOM 1317 O O . LEU A 1 167 ? 2.004 38.188 5.727 1 90.19 167 LEU A O 1
ATOM 1321 N N . GLU A 1 168 ? 0.859 36.438 5.844 1 92 168 GLU A N 1
ATOM 1322 C CA . GLU A 1 168 ? 0.021 36.781 4.703 1 92 168 GLU A CA 1
ATOM 1323 C C . GLU A 1 168 ? -0.993 37.875 5.086 1 92 168 GLU A C 1
ATOM 1325 O O . GLU A 1 168 ? -1.441 37.938 6.23 1 92 168 GLU A O 1
ATOM 1330 N N . PRO A 1 169 ? -1.393 38.719 4.117 1 93.75 169 PRO A N 1
ATOM 1331 C CA . PRO A 1 169 ? -2.334 39.812 4.41 1 93.75 169 PRO A CA 1
ATOM 1332 C C . PRO A 1 169 ? -3.734 39.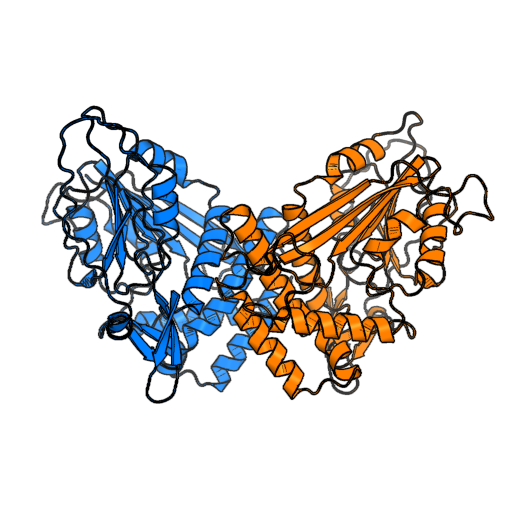281 4.742 1 93.75 169 PRO A C 1
ATOM 1334 O O . PRO A 1 169 ? -4.109 38.188 4.332 1 93.75 169 PRO A O 1
ATOM 1337 N N . THR A 1 170 ? -4.484 40.125 5.449 1 95.25 170 THR A N 1
ATOM 1338 C CA . THR A 1 170 ? -5.871 39.844 5.812 1 95.25 170 THR A CA 1
ATOM 1339 C C . THR A 1 170 ? -6.738 39.688 4.566 1 95.25 170 THR A C 1
ATOM 1341 O O . THR A 1 170 ? -6.59 40.469 3.602 1 95.25 170 THR A O 1
ATOM 1344 N N . GLY A 1 171 ? -7.555 38.719 4.523 1 96.12 171 GLY A N 1
ATOM 1345 C CA . GLY A 1 171 ? -8.57 38.562 3.49 1 96.12 171 GLY A CA 1
ATOM 1346 C C . GLY A 1 171 ? -7.988 38.281 2.119 1 96.12 171 GLY A C 1
ATOM 1347 O O . GLY A 1 171 ? -8.43 38.844 1.119 1 96.12 171 GLY A O 1
ATOM 1348 N N . THR A 1 172 ? -7.066 37.375 2.033 1 96 172 THR A N 1
ATOM 1349 C CA . THR A 1 172 ? -6.328 37.125 0.798 1 96 172 THR A CA 1
ATOM 1350 C C . THR A 1 172 ? -6.766 35.812 0.164 1 96 172 THR A C 1
ATOM 1352 O O . THR A 1 172 ? -6.824 35.688 -1.062 1 96 172 THR A O 1
ATOM 1355 N N . PHE A 1 173 ? -7.148 34.844 0.938 1 97.88 173 PHE A N 1
ATOM 1356 C CA . PHE A 1 173 ? -7.273 33.5 0.415 1 97.88 173 PHE A CA 1
ATOM 1357 C C . PHE A 1 173 ? -8.734 33.094 0.34 1 97.88 173 PHE A C 1
ATOM 1359 O O . PHE A 1 173 ? -9.539 33.438 1.203 1 97.88 173 PHE A O 1
ATOM 1366 N N . ASP A 1 174 ? -9.016 32.281 -0.665 1 98.19 174 ASP A N 1
ATOM 1367 C CA . ASP A 1 174 ? -10.352 31.703 -0.841 1 98.19 174 ASP A CA 1
ATOM 1368 C C . ASP A 1 174 ? -10.469 30.375 -0.111 1 98.19 174 ASP A C 1
ATOM 1370 O O . ASP A 1 174 ? -11.57 29.953 0.244 1 98.19 174 ASP A O 1
ATOM 1374 N N . ILE A 1 175 ? -9.359 29.672 0.06 1 98.75 175 ILE A N 1
ATOM 1375 C CA . ILE A 1 175 ? -9.289 28.438 0.823 1 98.75 175 ILE A CA 1
ATOM 1376 C C . ILE A 1 175 ? -8.039 28.438 1.697 1 98.75 175 ILE A C 1
ATOM 1378 O O . ILE A 1 175 ? -6.961 28.844 1.251 1 98.75 175 ILE A O 1
ATOM 1382 N N . VAL A 1 176 ? -8.219 28.062 2.916 1 98.25 176 VAL A N 1
ATOM 1383 C CA . VAL A 1 176 ? -7.105 27.688 3.783 1 98.25 176 VAL A CA 1
ATOM 1384 C C . VAL A 1 176 ? -7.215 26.203 4.137 1 98.25 176 VAL A C 1
ATOM 1386 O O . VAL A 1 176 ? -8.258 25.75 4.605 1 98.25 176 VAL A O 1
ATOM 1389 N N . HIS A 1 177 ? -6.176 25.484 3.838 1 97.44 177 HIS A N 1
ATOM 1390 C CA . HIS A 1 177 ? -6.121 24.047 4.043 1 97.44 177 HIS A CA 1
ATOM 1391 C C . HIS A 1 177 ? -5.051 23.672 5.062 1 97.44 177 HIS A C 1
ATOM 1393 O O . HIS A 1 177 ? -3.924 24.156 4.996 1 97.44 177 HIS A O 1
ATOM 1399 N N . ALA A 1 178 ? -5.387 22.875 6.055 1 94 178 ALA A N 1
ATOM 1400 C CA . ALA A 1 178 ? -4.461 22.328 7.047 1 94 178 ALA A CA 1
ATOM 1401 C C . ALA A 1 178 ? -4.766 20.859 7.328 1 94 178 ALA A C 1
ATOM 1403 O O . ALA A 1 178 ? -5.844 20.531 7.828 1 94 178 ALA A O 1
ATOM 1404 N N . ARG A 1 179 ? -3.822 20 7.023 1 92.62 179 ARG A N 1
ATOM 1405 C CA . ARG A 1 179 ? -3.994 18.578 7.262 1 92.62 179 ARG A CA 1
ATOM 1406 C C . ARG A 1 179 ? -2.807 18 8.023 1 92.62 179 ARG A C 1
ATOM 1408 O O . ARG A 1 179 ? -1.655 18.328 7.73 1 92.62 179 ARG A O 1
ATOM 1415 N N . HIS A 1 180 ? -3.107 17.141 9.039 1 90.06 180 HIS A N 1
ATOM 1416 C CA . HIS A 1 180 ? -2.104 16.453 9.836 1 90.06 180 HIS A CA 1
ATOM 1417 C C . HIS A 1 180 ? -1.17 17.438 10.523 1 90.06 180 HIS A C 1
ATOM 1419 O O . HIS A 1 180 ? 0.053 17.297 10.453 1 90.06 180 HIS A O 1
ATOM 1425 N N . SER A 1 181 ? -1.754 18.375 11.141 1 84.19 181 SER A N 1
ATOM 1426 C CA . SER A 1 181 ? -0.997 19.469 11.75 1 84.19 181 SER A CA 1
ATOM 1427 C C . SER A 1 181 ? -1.061 19.406 13.273 1 84.19 181 SER A C 1
ATOM 1429 O O . SER A 1 181 ? -0.266 20.062 13.953 1 84.19 181 SER A O 1
ATOM 1431 N N . VAL A 1 182 ? -1.847 18.609 13.773 1 80.88 182 VAL A N 1
ATOM 1432 C CA . VAL A 1 182 ? -2.17 18.656 15.195 1 80.88 182 VAL A CA 1
ATOM 1433 C C . VAL A 1 182 ? -0.924 18.344 16.016 1 80.88 182 VAL A C 1
ATOM 1435 O O . VAL A 1 182 ? -0.726 18.906 17.094 1 80.88 182 VAL A O 1
ATOM 1438 N N . ASN A 1 183 ? -0.089 17.5 15.523 1 83.5 183 ASN A N 1
ATOM 1439 C CA . ASN A 1 183 ? 1.033 17.016 16.328 1 83.5 183 ASN A CA 1
ATOM 1440 C C . ASN A 1 183 ? 2.107 18.094 16.484 1 83.5 183 ASN A C 1
ATOM 1442 O O . ASN A 1 183 ? 3.078 17.891 17.219 1 83.5 183 ASN A O 1
ATOM 1446 N N . MET A 1 184 ? 1.793 19.297 15.898 1 81.81 184 MET A N 1
ATOM 1447 C CA . MET A 1 184 ? 2.826 20.328 15.969 1 81.81 184 MET A CA 1
ATOM 1448 C C . MET A 1 184 ? 2.248 21.641 16.469 1 81.81 184 MET A C 1
ATOM 1450 O O . MET A 1 184 ? 2.941 22.656 16.484 1 81.81 184 MET A O 1
ATOM 1454 N N . ILE A 1 185 ? 1.047 21.625 16.797 1 83.62 185 ILE A N 1
ATOM 1455 C CA . ILE A 1 185 ? 0.417 22.891 17.141 1 83.62 185 ILE A CA 1
ATOM 1456 C C . ILE A 1 185 ? 0.138 22.922 18.656 1 83.62 185 ILE A C 1
ATOM 1458 O O . ILE A 1 185 ? -0.551 22.047 19.188 1 83.62 185 ILE A O 1
ATOM 1462 N N . LYS A 1 186 ? 0.642 23.922 19.281 1 82.31 186 LYS A N 1
ATOM 1463 C CA . LYS A 1 186 ? 0.432 24.094 20.703 1 82.31 186 LYS A CA 1
ATOM 1464 C C . LYS A 1 186 ? -0.722 25.062 20.984 1 82.31 186 LYS A C 1
ATOM 1466 O O . LYS A 1 186 ? -1.507 24.859 21.906 1 82.31 186 LYS A O 1
ATOM 1471 N N . ASP A 1 187 ? -0.814 26.031 20.156 1 85.81 187 ASP A N 1
ATOM 1472 C CA . ASP A 1 187 ? -1.83 27.047 20.359 1 85.81 187 ASP A CA 1
ATOM 1473 C C . ASP A 1 187 ? -2.783 27.125 19.156 1 85.81 187 ASP A C 1
ATOM 1475 O O . ASP A 1 187 ? -2.631 27.969 18.281 1 85.81 187 ASP A O 1
ATOM 1479 N N . TRP A 1 188 ? -3.824 26.375 19.234 1 86.12 188 TRP A N 1
ATOM 1480 C CA . TRP A 1 188 ? -4.805 26.297 18.156 1 86.12 188 TRP A CA 1
ATOM 1481 C C . TRP A 1 188 ? -5.625 27.578 18.078 1 86.12 188 TRP A C 1
ATOM 1483 O O . TRP A 1 188 ? -6.008 28.016 16.984 1 86.12 188 TRP A O 1
ATOM 1493 N N . THR A 1 189 ? -5.867 28.172 19.172 1 84.88 189 THR A N 1
ATOM 1494 C CA . THR A 1 189 ? -6.707 29.359 19.188 1 84.88 189 THR A CA 1
ATOM 1495 C C . THR A 1 189 ? -6.07 30.484 18.375 1 84.88 189 THR A C 1
ATOM 1497 O O . THR A 1 189 ? -6.73 31.109 17.547 1 84.88 189 THR A O 1
ATOM 1500 N N . SER A 1 190 ? -4.781 30.703 18.656 1 88.38 190 SER A N 1
ATOM 1501 C CA . SER A 1 190 ? -4.078 31.734 17.906 1 88.38 190 SER A CA 1
ATOM 1502 C C . SER A 1 190 ? -4.008 31.391 16.422 1 88.38 190 SER A C 1
ATOM 1504 O O . SER A 1 190 ? -4.172 32.25 15.57 1 88.38 190 SER A O 1
ATOM 1506 N N . LEU A 1 191 ? -3.762 30.156 16.125 1 90.56 191 LEU A N 1
ATOM 1507 C CA . LEU A 1 191 ? -3.633 29.734 14.734 1 90.56 191 LEU A CA 1
ATOM 1508 C C . LEU A 1 191 ? -4.965 29.875 14 1 90.56 191 LEU A C 1
ATOM 1510 O O . LEU A 1 191 ? -5 30.281 12.844 1 90.56 191 LEU A O 1
ATOM 1514 N N . LEU A 1 192 ? -6.051 29.5 14.664 1 91.88 192 LEU A N 1
ATOM 1515 C CA . LEU A 1 192 ? -7.375 29.609 14.062 1 91.88 192 LEU A CA 1
ATOM 1516 C C . LEU A 1 192 ? -7.723 31.062 13.758 1 91.88 192 LEU A C 1
ATOM 1518 O O . LEU A 1 192 ? -8.336 31.359 12.734 1 91.88 192 LEU A O 1
ATOM 1522 N N . LYS A 1 193 ? -7.332 31.938 14.633 1 92.69 193 LYS A N 1
ATOM 1523 C CA . LYS A 1 193 ? -7.547 33.375 14.406 1 92.69 193 LYS A CA 1
ATOM 1524 C C . LYS A 1 193 ? -6.781 33.844 13.18 1 92.69 193 LYS A C 1
ATOM 1526 O O . LYS A 1 193 ? -7.301 34.625 12.383 1 92.69 193 LYS A O 1
ATOM 1531 N N . GLU A 1 194 ? -5.566 33.375 13.117 1 94.44 194 GLU A N 1
ATOM 1532 C CA . GLU A 1 194 ? -4.754 33.75 11.961 1 94.44 194 GLU A CA 1
ATOM 1533 C C . GLU A 1 194 ? -5.348 33.188 10.672 1 94.44 194 GLU A C 1
ATOM 1535 O O . GLU A 1 194 ? -5.367 33.875 9.648 1 94.44 194 GLU A O 1
ATOM 1540 N N . MET A 1 195 ? -5.836 31.953 10.688 1 95.25 195 MET A N 1
ATOM 1541 C CA . MET A 1 195 ? -6.469 31.375 9.516 1 95.25 195 MET A CA 1
ATOM 1542 C C . MET A 1 195 ? -7.73 32.125 9.133 1 95.25 195 MET A C 1
ATOM 1544 O O . MET A 1 195 ? -7.984 32.375 7.945 1 95.25 195 MET A O 1
ATOM 1548 N N . HIS A 1 196 ? -8.484 32.5 10.133 1 96.12 196 HIS A N 1
ATOM 1549 C CA . HIS A 1 196 ? -9.656 33.344 9.906 1 96.12 196 HIS A CA 1
ATOM 1550 C C . HIS A 1 196 ? -9.273 34.688 9.273 1 96.12 196 HIS A C 1
ATOM 1552 O O . HIS A 1 196 ? -9.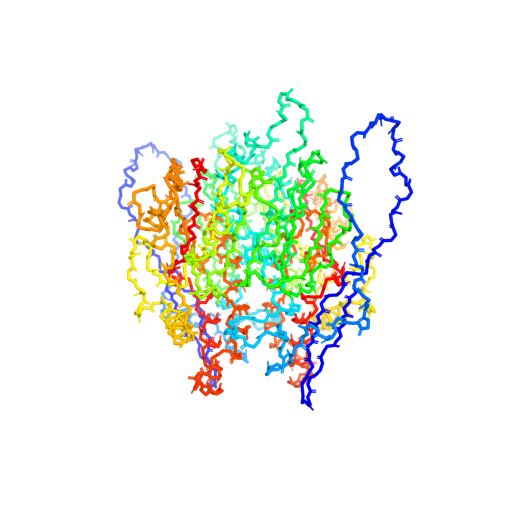914 35.125 8.312 1 96.12 196 HIS A O 1
ATOM 1558 N N . ARG A 1 197 ? -8.25 35.312 9.82 1 95.44 197 ARG A N 1
ATOM 1559 C CA . ARG A 1 197 ? -7.809 36.625 9.352 1 95.44 197 ARG A CA 1
ATOM 1560 C C . ARG A 1 197 ? -7.438 36.562 7.879 1 95.44 197 ARG A C 1
ATOM 1562 O O . ARG A 1 197 ? -7.828 37.469 7.109 1 95.44 197 ARG A O 1
ATOM 1569 N N . VAL A 1 198 ? -6.719 35.594 7.43 1 96.94 198 VAL A N 1
ATOM 1570 C CA . VAL A 1 198 ? -6.152 35.594 6.086 1 96.94 198 VAL A CA 1
ATOM 1571 C C . VAL A 1 198 ? -7.203 35.125 5.078 1 96.94 198 VAL A C 1
ATOM 1573 O O . VAL A 1 198 ? -7.055 35.344 3.873 1 96.94 198 VAL A O 1
ATOM 1576 N N . LEU A 1 199 ? -8.266 34.469 5.555 1 97.69 199 LEU A N 1
ATOM 1577 C CA . LEU A 1 199 ? -9.352 34.062 4.676 1 97.69 199 LEU A CA 1
ATOM 1578 C C . LEU A 1 199 ? -10.188 35.25 4.238 1 97.69 199 LEU A C 1
ATOM 1580 O O . LEU A 1 199 ? -10.445 36.156 5.031 1 97.69 199 LEU A O 1
ATOM 1584 N N . ARG A 1 200 ? -10.648 35.25 3 1 96.19 200 ARG A N 1
ATOM 1585 C CA . ARG A 1 200 ? -11.656 36.219 2.547 1 96.19 200 ARG A CA 1
ATOM 1586 C C . ARG A 1 200 ? -13.008 35.938 3.209 1 96.19 200 ARG A C 1
ATOM 1588 O O . ARG A 1 200 ? -13.297 34.781 3.582 1 96.19 200 ARG A O 1
ATOM 1595 N N . PRO A 1 201 ? -13.805 37.062 3.365 1 95.25 201 PRO A N 1
ATOM 1596 C CA . PRO A 1 201 ? -15.18 36.75 3.742 1 95.25 201 PRO A CA 1
ATOM 1597 C C . PRO A 1 201 ? -15.82 35.719 2.824 1 95.25 201 PRO A C 1
ATOM 1599 O O . PRO A 1 201 ? -15.742 35.844 1.599 1 95.25 201 PRO A O 1
ATOM 1602 N N . GLY A 1 202 ? -16.328 34.688 3.391 1 96.25 202 GLY A N 1
ATOM 1603 C CA . GL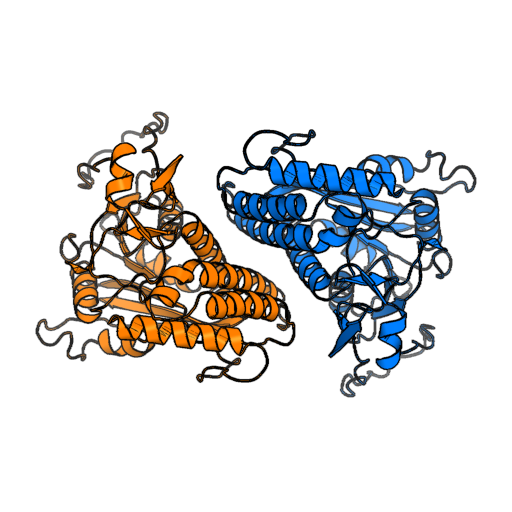Y A 1 202 ? -16.891 33.625 2.592 1 96.25 202 GLY A CA 1
ATOM 1604 C C . GLY A 1 202 ? -15.867 32.562 2.195 1 96.25 202 GLY A C 1
ATOM 1605 O O . GLY A 1 202 ? -16.188 31.594 1.511 1 96.25 202 GLY A O 1
ATOM 1606 N N . GLY A 1 203 ? -14.617 32.781 2.619 1 98.12 203 GLY A N 1
ATOM 1607 C CA . GLY A 1 203 ? -13.578 31.797 2.334 1 98.12 203 GLY A CA 1
ATOM 1608 C C . GLY A 1 203 ? -13.781 30.469 3.047 1 98.12 203 GLY A C 1
ATOM 1609 O O . GLY A 1 203 ? -14.492 30.406 4.051 1 98.12 203 GLY A O 1
ATOM 1610 N N . LEU A 1 204 ? -13.219 29.422 2.547 1 98.69 204 LEU A N 1
ATOM 1611 C CA . LEU A 1 204 ? -13.406 28.047 3.027 1 98.69 204 LEU A CA 1
ATOM 1612 C C . LEU A 1 204 ? -12.195 27.578 3.828 1 98.69 204 LEU A C 1
ATOM 1614 O O . LEU A 1 204 ? -11.062 27.672 3.354 1 98.69 204 LEU A O 1
ATOM 1618 N N . LEU A 1 205 ? -12.461 27.156 5.027 1 98.19 205 LEU A N 1
ATOM 1619 C CA . LEU A 1 205 ? -11.469 26.453 5.8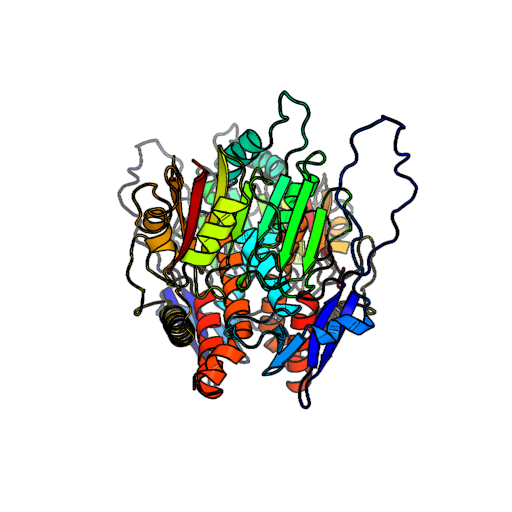36 1 98.19 205 LEU A CA 1
ATOM 1620 C C . LEU A 1 205 ? -11.633 24.938 5.715 1 98.19 205 LEU A C 1
ATOM 1622 O O . LEU A 1 205 ? -12.742 24.422 5.836 1 98.19 205 LEU A O 1
ATOM 1626 N N . ILE A 1 206 ? -10.562 24.234 5.414 1 97.56 206 ILE A N 1
ATOM 1627 C CA . ILE A 1 206 ? -10.547 22.781 5.367 1 97.56 206 ILE A CA 1
ATOM 1628 C C . ILE A 1 206 ? -9.492 22.25 6.34 1 97.56 206 ILE A C 1
ATOM 1630 O O . ILE A 1 206 ? -8.305 22.547 6.211 1 97.56 206 ILE A O 1
ATOM 1634 N N . PHE A 1 207 ? -9.984 21.469 7.266 1 94.44 207 PHE A N 1
ATOM 1635 C CA . PHE A 1 207 ? -9.125 20.828 8.25 1 94.44 207 PHE A CA 1
ATOM 1636 C C . PHE A 1 207 ? -9.25 19.312 8.164 1 94.44 207 PHE A C 1
ATOM 1638 O O . PHE A 1 207 ? -10.352 18.781 7.996 1 94.44 207 PHE A O 1
ATOM 1645 N N . GLY A 1 208 ? -8.125 18.562 8.188 1 94.38 208 GLY A N 1
ATOM 1646 C CA . GLY A 1 208 ? -8.125 17.109 8.203 1 94.38 208 GLY A CA 1
ATOM 1647 C C . GLY A 1 208 ? -7.086 16.531 9.141 1 94.38 208 GLY A C 1
ATOM 1648 O O . GLY A 1 208 ? -5.965 17.031 9.227 1 94.38 208 GLY A O 1
ATOM 1649 N N . GLU A 1 209 ? -7.465 15.453 9.859 1 93.44 209 GLU A N 1
ATOM 1650 C CA . GLU A 1 209 ? -6.559 14.844 10.828 1 93.44 209 GLU A CA 1
ATOM 1651 C C . GLU A 1 209 ? -6.891 13.367 11.047 1 93.44 209 GLU A C 1
ATOM 1653 O O . GLU A 1 209 ? -8.062 12.992 11.094 1 93.44 209 GLU A O 1
ATOM 1658 N N . LEU A 1 210 ? -5.824 12.617 11.133 1 93.69 210 LEU A N 1
ATOM 1659 C CA . LEU A 1 210 ? -5.977 11.266 11.664 1 93.69 210 LEU A CA 1
ATOM 1660 C C . LEU A 1 210 ? -5.941 11.273 13.188 1 93.69 210 LEU A C 1
ATOM 1662 O O . LEU A 1 210 ? -5.008 11.805 13.797 1 93.69 210 LEU A O 1
ATOM 1666 N N . ASP A 1 211 ? -6.941 10.758 13.758 1 92.69 211 ASP A N 1
ATOM 1667 C CA . ASP A 1 211 ? -6.953 10.594 15.211 1 92.69 211 ASP A CA 1
ATOM 1668 C C . ASP A 1 211 ? -6.035 9.453 15.641 1 92.69 211 ASP A C 1
ATOM 1670 O O . ASP A 1 211 ? -6.309 8.289 15.359 1 92.69 211 ASP A O 1
ATOM 1674 N N . PRO A 1 212 ? -4.918 9.82 16.359 1 92 212 PRO A N 1
ATOM 1675 C CA . PRO A 1 212 ? -3.99 8.758 16.75 1 92 212 PRO A CA 1
ATOM 1676 C C . PRO A 1 212 ? -4.527 7.902 17.906 1 92 212 PRO A C 1
ATOM 1678 O O . PRO A 1 212 ? -3.844 7.719 18.906 1 92 212 PRO A O 1
ATOM 1681 N N . ARG A 1 213 ? -5.695 7.438 17.797 1 93 213 ARG A N 1
ATOM 1682 C CA . ARG A 1 213 ? -6.379 6.496 18.672 1 93 213 ARG A CA 1
ATOM 1683 C C . ARG A 1 213 ? -6.949 5.324 17.891 1 93 213 ARG A C 1
ATOM 1685 O O . ARG A 1 213 ? -7.695 5.52 16.922 1 93 213 ARG A O 1
ATOM 1692 N N . LEU A 1 214 ? -6.484 4.207 18.281 1 96 214 LEU A N 1
ATOM 1693 C CA . LEU A 1 214 ? -7.016 3.012 17.641 1 96 214 LEU A CA 1
ATOM 1694 C C . LEU A 1 214 ? -8.172 2.426 18.438 1 96 214 LEU A C 1
ATOM 1696 O O . LEU A 1 214 ? -8.07 2.287 19.672 1 96 214 LEU A O 1
ATOM 1700 N N . THR A 1 215 ? -9.234 2.172 17.75 1 97 215 THR A N 1
ATOM 1701 C CA . THR A 1 215 ? -10.43 1.624 18.375 1 97 215 THR A CA 1
ATOM 1702 C C . THR A 1 215 ? -10.938 0.407 17.609 1 97 215 THR A C 1
ATOM 1704 O O . THR A 1 215 ? -10.422 0.084 16.531 1 97 215 THR A O 1
ATOM 1707 N N . LEU A 1 216 ? -11.836 -0.263 18.234 1 95.88 216 LEU A N 1
ATOM 1708 C CA . LEU A 1 216 ? -12.625 -1.195 17.438 1 95.88 216 LEU A CA 1
ATOM 1709 C C . LEU A 1 216 ? -13.633 -0.45 16.578 1 95.88 216 LEU A C 1
ATOM 1711 O O . LEU A 1 216 ? -13.961 0.706 16.844 1 95.88 216 LEU A O 1
ATOM 1715 N N . PRO A 1 217 ? -14.078 -1.098 15.445 1 95.5 217 PRO A N 1
ATOM 1716 C CA . PRO A 1 217 ? -15.039 -0.42 14.578 1 95.5 217 PRO A CA 1
ATOM 1717 C C . PRO A 1 217 ? -16.266 0.078 15.336 1 95.5 217 PRO A C 1
ATOM 1719 O O . PRO A 1 217 ? -16.859 -0.673 16.109 1 95.5 217 PRO A O 1
ATOM 1722 N N . GLY A 1 218 ? -16.625 1.365 15.109 1 94.75 218 GLY A N 1
ATOM 1723 C CA . GLY A 1 218 ? -17.812 1.95 15.711 1 94.75 218 GLY A CA 1
ATOM 1724 C C . GLY A 1 218 ? -17.609 2.375 17.156 1 94.75 218 GLY A C 1
ATOM 1725 O O . GLY A 1 218 ? -18.469 3.049 17.734 1 94.75 218 GLY A O 1
ATOM 1726 N N . GLU A 1 219 ? -16.453 2.035 17.75 1 94.94 219 GLU A N 1
ATOM 1727 C CA . GLU A 1 219 ? -16.188 2.371 19.141 1 94.94 219 GLU A CA 1
ATOM 1728 C C . GLU A 1 219 ? -15.367 3.656 19.25 1 94.94 219 GLU A C 1
ATOM 1730 O O . GLU A 1 219 ? -14.781 4.105 18.266 1 94.94 219 GLU A O 1
ATOM 1735 N N . GLN A 1 220 ? -15.43 4.211 20.469 1 90.75 220 GLN A N 1
ATOM 1736 C CA . GLN A 1 220 ? -14.711 5.465 20.688 1 90.75 220 GLN A CA 1
ATOM 1737 C C . GLN A 1 220 ? -13.523 5.266 21.609 1 90.75 220 GLN A C 1
ATOM 1739 O O . GLN A 1 220 ? -12.547 6.016 21.562 1 90.75 220 GLN A O 1
ATOM 1744 N N . GLU A 1 221 ? -13.578 4.25 22.391 1 93.5 221 GLU A N 1
ATOM 1745 C CA . GLU A 1 221 ? -12.508 3.99 23.344 1 93.5 221 GLU A CA 1
ATOM 1746 C C . GLU A 1 221 ? -11.367 3.207 22.703 1 93.5 221 GLU A C 1
ATOM 1748 O O . GLU A 1 221 ? -11.609 2.318 21.875 1 93.5 221 GLU A O 1
ATOM 1753 N N . PRO A 1 222 ? -10.172 3.537 23.109 1 95.38 222 PRO A N 1
ATOM 1754 C CA . PRO A 1 222 ? -9.039 2.799 22.547 1 95.38 222 PRO A CA 1
ATOM 1755 C C . PRO A 1 222 ? -9.141 1.295 22.781 1 95.38 222 PRO A C 1
ATOM 1757 O O . PRO A 1 222 ? -9.562 0.865 23.859 1 95.38 222 PRO A O 1
ATOM 1760 N N . ALA A 1 223 ? -8.797 0.493 21.812 1 94.25 223 ALA A N 1
ATOM 1761 C CA . ALA A 1 223 ? -8.82 -0.966 21.891 1 94.25 223 ALA A CA 1
ATOM 1762 C C . ALA A 1 223 ? -7.586 -1.5 22.609 1 94.25 223 ALA A C 1
ATOM 1764 O O . ALA A 1 223 ? -6.734 -2.15 22 1 94.25 223 ALA A O 1
ATOM 1765 N N . LEU A 1 224 ? -7.57 -1.419 23.922 1 91.94 224 LEU A N 1
ATOM 1766 C CA . LEU A 1 224 ? -6.375 -1.701 24.703 1 91.94 224 LEU A CA 1
ATOM 1767 C C . LEU A 1 224 ? -6.246 -3.195 24.984 1 91.94 224 LEU A C 1
ATOM 1769 O O . LEU A 1 224 ? -5.25 -3.643 25.547 1 91.94 224 LEU A O 1
ATOM 1773 N N . HIS A 1 225 ? -7.234 -3.91 24.516 1 90.19 225 HIS A N 1
ATOM 1774 C CA . HIS A 1 225 ? -7.215 -5.359 24.688 1 90.19 225 HIS A CA 1
ATOM 1775 C C . HIS A 1 225 ? -7.539 -6.074 23.375 1 90.19 225 HIS A C 1
ATOM 1777 O O . HIS A 1 225 ? -8.117 -5.48 22.469 1 90.19 225 HIS A O 1
ATOM 1783 N N . GLY A 1 226 ? -7.043 -7.375 23.328 1 87.44 226 GLY A N 1
ATOM 1784 C CA . GLY A 1 226 ? -7.324 -8.156 22.125 1 87.44 226 GLY A CA 1
ATOM 1785 C C . GLY A 1 226 ? -6.336 -7.895 21 1 87.44 226 GLY A C 1
ATOM 1786 O O . GLY A 1 226 ? -5.281 -7.297 21.219 1 87.44 226 GLY A O 1
ATOM 1787 N N . PRO A 1 227 ? -6.688 -8.391 19.859 1 86.31 227 PRO A N 1
ATOM 1788 C CA . PRO A 1 227 ? -5.805 -8.18 18.703 1 86.31 227 PRO A CA 1
ATOM 1789 C C . PRO A 1 227 ? -5.641 -6.703 18.344 1 86.31 227 PRO A C 1
ATOM 1791 O O . PRO A 1 227 ? -6.629 -5.973 18.234 1 86.31 227 PRO A O 1
ATOM 1794 N N . GLY A 1 228 ? -4.391 -6.316 18.234 1 90.56 228 GLY A N 1
ATOM 1795 C CA . GLY A 1 228 ? -4.094 -4.93 17.906 1 90.56 228 GLY A CA 1
ATOM 1796 C C . GLY A 1 228 ? -3.744 -4.09 19.125 1 90.56 228 GLY A C 1
ATOM 1797 O O . GLY A 1 228 ? -3.504 -2.887 19 1 90.56 228 GLY A O 1
ATOM 1798 N N . HIS A 1 229 ? -3.674 -4.648 20.297 1 92.62 229 HIS A N 1
ATOM 1799 C CA . HIS A 1 229 ? -3.494 -3.902 21.531 1 92.62 229 HIS A CA 1
ATOM 1800 C C . HIS A 1 229 ? -2.107 -3.273 21.594 1 92.62 229 HIS A C 1
ATOM 1802 O O . HIS A 1 229 ? -1.931 -2.215 22.203 1 92.62 229 HIS A O 1
ATOM 1808 N N . TYR A 1 230 ? -1.069 -3.85 21.031 1 91.31 230 TYR A N 1
ATOM 1809 C CA . TYR A 1 230 ? 0.264 -3.26 21.047 1 91.31 230 TYR A CA 1
ATOM 1810 C C . TYR A 1 230 ? 0.29 -1.95 20.266 1 91.31 230 TYR A C 1
ATOM 1812 O O . TYR A 1 230 ? 0.866 -0.96 20.719 1 91.31 230 TYR A O 1
ATOM 1820 N N . SER A 1 231 ? -0.365 -2.031 19.109 1 93.44 231 SER A N 1
ATOM 1821 C CA . SER A 1 231 ? -0.466 -0.822 18.297 1 93.44 231 SER A CA 1
ATOM 1822 C C . SER A 1 231 ? -1.258 0.264 19.031 1 93.44 231 SER A C 1
ATOM 1824 O O . SER A 1 231 ? -0.902 1.442 18.969 1 93.44 231 SER A O 1
ATOM 1826 N N . THR A 1 232 ? -2.332 -0.154 19.672 1 94.94 232 THR A N 1
ATOM 1827 C CA . THR A 1 232 ? -3.156 0.781 20.438 1 94.94 232 THR A CA 1
ATOM 1828 C C . THR A 1 232 ? -2.357 1.407 21.578 1 94.94 232 THR A C 1
ATOM 1830 O O . THR A 1 232 ? -2.414 2.619 21.781 1 94.94 232 THR A O 1
ATOM 1833 N N . GLN A 1 233 ? -1.639 0.605 22.234 1 93 233 GLN A N 1
ATOM 1834 C CA . GLN A 1 233 ? -0.816 1.088 23.344 1 93 233 GLN A CA 1
ATOM 1835 C C . GLN A 1 233 ? 0.256 2.055 22.844 1 93 233 GLN A C 1
ATOM 1837 O O . GLN A 1 233 ? 0.562 3.045 23.516 1 93 233 GLN A O 1
ATOM 1842 N N . PHE A 1 234 ? 0.783 1.723 21.75 1 93.75 234 PHE A N 1
ATOM 1843 C CA . PHE A 1 234 ? 1.768 2.617 21.156 1 93.75 234 PHE A CA 1
ATOM 1844 C C . PHE A 1 234 ? 1.196 4.02 20.984 1 93.75 234 PHE A C 1
ATOM 1846 O O . PHE A 1 234 ? 1.822 5.004 21.391 1 93.75 234 PHE A O 1
ATOM 1853 N N . PHE A 1 235 ? 0.056 4.102 20.422 1 94.25 235 PHE A N 1
ATOM 1854 C CA . PHE A 1 235 ? -0.532 5.406 20.156 1 94.25 235 PHE A CA 1
ATOM 1855 C C . PHE A 1 235 ? -0.921 6.113 21.438 1 94.25 235 PHE A C 1
ATOM 1857 O O . PHE A 1 235 ? -0.871 7.34 21.531 1 94.25 235 PHE A O 1
ATOM 1864 N N . GLU A 1 236 ? -1.241 5.371 22.438 1 93.94 236 GLU A N 1
ATOM 1865 C CA . GLU A 1 236 ? -1.512 5.996 23.734 1 93.94 236 GLU A CA 1
ATOM 1866 C C . GLU A 1 236 ? -0.257 6.656 24.297 1 93.94 236 GLU A C 1
ATOM 1868 O O . GLU A 1 236 ? -0.32 7.762 24.844 1 93.94 236 GLU A O 1
ATOM 1873 N N . VAL A 1 237 ? 0.779 5.984 24.203 1 93.31 237 VAL A N 1
ATOM 1874 C CA . VAL A 1 237 ? 2.047 6.535 24.672 1 93.31 237 VAL A CA 1
ATOM 1875 C C . VAL A 1 237 ? 2.43 7.746 23.828 1 93.31 237 VAL A C 1
ATOM 1877 O O . VAL A 1 237 ? 2.889 8.766 24.359 1 93.31 237 VAL A O 1
ATOM 1880 N N . TYR A 1 238 ? 2.266 7.609 22.547 1 93.81 238 TYR A N 1
ATOM 1881 C CA . TYR A 1 238 ? 2.531 8.719 21.641 1 93.81 238 TYR A CA 1
ATOM 1882 C C . TYR A 1 238 ? 1.712 9.945 22.016 1 93.81 238 TYR A C 1
ATOM 1884 O O . TYR A 1 238 ? 2.248 11.055 22.094 1 93.81 238 TYR A O 1
ATOM 1892 N N . ARG A 1 239 ? 0.466 9.734 22.234 1 92.75 239 ARG A N 1
ATOM 1893 C CA . ARG A 1 239 ? -0.44 10.82 22.609 1 92.75 239 ARG A CA 1
ATOM 1894 C C . ARG A 1 239 ? -0.018 11.453 23.938 1 92.75 239 ARG A C 1
ATOM 1896 O O . ARG A 1 239 ? -0.016 12.68 24.062 1 92.75 239 ARG A O 1
ATOM 1903 N N . THR A 1 240 ? 0.323 10.664 24.828 1 92.44 240 THR A N 1
ATOM 1904 C CA . THR A 1 240 ? 0.747 11.156 26.141 1 92.44 240 THR A CA 1
ATOM 1905 C C . THR A 1 240 ? 2.014 12 26.016 1 92.44 240 THR A C 1
ATOM 1907 O O . THR A 1 240 ? 2.113 13.07 26.625 1 92.44 240 THR A O 1
ATOM 1910 N N . ALA A 1 241 ? 2.924 11.508 25.266 1 90.69 241 ALA A N 1
ATOM 1911 C CA . ALA A 1 241 ? 4.176 12.234 25.047 1 90.69 241 ALA A CA 1
ATOM 1912 C C . ALA A 1 241 ? 3.924 13.602 24.422 1 90.69 241 ALA A C 1
ATOM 1914 O O . ALA A 1 241 ? 4.531 14.594 24.812 1 90.69 241 ALA A O 1
ATOM 1915 N N . LEU A 1 242 ? 3.047 13.633 23.469 1 90.31 242 LEU A N 1
ATOM 1916 C CA . LEU A 1 242 ? 2.719 14.891 22.812 1 90.31 242 LEU A CA 1
ATOM 1917 C C . LEU A 1 242 ? 2.018 15.844 23.766 1 90.31 242 LEU A C 1
ATOM 1919 O O . LEU A 1 242 ? 2.314 17.047 23.797 1 90.31 242 LEU A O 1
ATOM 1923 N N . ALA A 1 243 ? 1.128 15.328 24.5 1 88.81 243 ALA A N 1
ATOM 1924 C CA . ALA A 1 243 ? 0.391 16.141 25.453 1 88.81 243 ALA A CA 1
ATOM 1925 C C . ALA A 1 243 ? 1.332 16.75 26.484 1 88.81 243 ALA A C 1
ATOM 1927 O O . ALA A 1 243 ? 1.167 17.906 26.875 1 88.81 243 ALA A O 1
ATOM 1928 N N . GLU A 1 244 ? 2.219 16.016 26.906 1 88.12 244 GLU A N 1
ATOM 1929 C CA . GLU A 1 244 ? 3.199 16.516 27.859 1 88.12 244 GLU A CA 1
ATOM 1930 C C . GLU A 1 244 ? 4.074 17.609 27.266 1 88.12 244 GLU A C 1
ATOM 1932 O O . GLU A 1 244 ? 4.582 18.469 27.984 1 88.12 244 GLU A O 1
ATOM 1937 N N . GLY A 1 245 ? 4.195 17.5 25.984 1 84.31 245 GLY A N 1
ATOM 1938 C CA . GLY A 1 245 ? 4.938 18.547 25.281 1 84.31 245 GLY A CA 1
ATOM 1939 C C . GLY A 1 245 ? 4.105 19.766 24.969 1 84.31 245 GLY A C 1
ATOM 1940 O O . GLY A 1 245 ? 4.594 20.719 24.359 1 84.31 245 GLY A O 1
ATOM 1941 N N . GLY A 1 246 ? 2.814 19.75 25.344 1 85.06 246 GLY A N 1
ATOM 1942 C CA . GLY A 1 246 ? 1.968 20.922 25.203 1 85.06 246 GLY A CA 1
ATOM 1943 C C . GLY A 1 246 ? 1.095 20.875 23.953 1 85.06 246 GLY A C 1
ATOM 1944 O O . GLY A 1 246 ? 0.375 21.828 23.656 1 85.06 246 GLY A O 1
ATOM 1945 N N . VAL A 1 247 ? 1.179 19.781 23.25 1 86.62 247 VAL A N 1
ATOM 1946 C CA . VAL A 1 247 ? 0.376 19.625 22.047 1 86.62 247 VAL A CA 1
ATOM 1947 C C . VAL A 1 247 ? -1.044 19.203 22.422 1 86.62 247 VAL A C 1
ATOM 1949 O O . VAL A 1 247 ? -1.241 18.375 23.297 1 86.62 247 VAL A O 1
ATOM 1952 N N . LEU A 1 248 ? -1.995 19.859 21.812 1 81.56 248 LEU A N 1
ATOM 1953 C CA . LEU A 1 248 ? -3.391 19.469 21.984 1 81.56 248 LEU A CA 1
ATOM 1954 C C . LEU A 1 248 ? -3.809 18.453 20.938 1 81.56 248 LEU A C 1
ATOM 1956 O O . LEU A 1 248 ? -4.414 18.797 19.922 1 81.56 248 LEU A O 1
ATOM 1960 N N . ILE A 1 249 ? -3.703 17.234 21.219 1 80.38 249 ILE A N 1
ATOM 1961 C CA . ILE A 1 249 ? -3.873 16.156 20.266 1 80.38 249 ILE A CA 1
ATOM 1962 C C . ILE A 1 249 ? -5.355 15.969 19.953 1 80.38 249 ILE A C 1
ATOM 1964 O O . ILE A 1 249 ? -5.715 15.5 18.859 1 80.38 249 ILE A O 1
ATOM 1968 N N . GLU A 1 250 ? -6.219 16.375 20.875 1 79.5 250 GLU A N 1
ATOM 1969 C CA . GLU A 1 250 ? -7.648 16.172 20.672 1 79.5 250 GLU A CA 1
ATOM 1970 C C . GLU A 1 250 ? -8.297 17.391 20.031 1 79.5 250 GLU A C 1
ATOM 1972 O O . GLU A 1 250 ? -9.5 17.609 20.188 1 79.5 250 GLU A O 1
ATOM 1977 N N . ALA A 1 251 ? -7.551 18.125 19.375 1 80.44 251 ALA A N 1
ATOM 1978 C CA . ALA A 1 251 ? -8.07 19.344 18.766 1 80.44 251 ALA A CA 1
ATOM 1979 C C . ALA A 1 251 ? -9.227 19.047 17.828 1 80.44 251 ALA A C 1
ATOM 1981 O O . ALA A 1 251 ? -10.148 19.844 17.672 1 80.44 251 ALA A O 1
ATOM 1982 N N . PHE A 1 252 ? -9.25 17.891 17.156 1 79.75 252 PHE A N 1
ATOM 1983 C CA . PHE A 1 252 ? -10.289 17.531 16.203 1 79.75 252 PHE A CA 1
ATOM 1984 C C . PHE A 1 252 ? -11.641 17.391 16.906 1 79.75 252 PHE A C 1
ATOM 1986 O O . PHE A 1 252 ? -12.688 17.641 16.297 1 79.75 252 PHE A O 1
ATOM 1993 N N . SER A 1 253 ? -11.57 17.031 18.109 1 82.88 253 SER A N 1
ATOM 1994 C CA . SER A 1 253 ? -12.812 16.875 18.859 1 82.88 253 SER A CA 1
ATOM 1995 C C . SER A 1 253 ? -13.383 18.219 19.281 1 82.88 253 SER A C 1
ATOM 1997 O O . SER A 1 253 ? -14.586 18.344 19.516 1 82.88 253 SER A O 1
ATOM 1999 N N . GLU A 1 254 ? -12.578 19.234 19.344 1 87 254 GLU A N 1
ATOM 2000 C CA . GLU A 1 254 ? -12.984 20.531 19.891 1 87 254 GLU A CA 1
ATOM 2001 C C . GLU A 1 254 ? -13.133 21.578 18.797 1 87 254 GLU A C 1
ATOM 2003 O O . GLU A 1 254 ? -13.758 22.609 19 1 87 254 GLU A O 1
ATOM 2008 N N . ILE A 1 255 ? -12.602 21.266 17.703 1 90.31 255 ILE A N 1
ATOM 2009 C CA . ILE A 1 255 ? -12.414 22.281 16.672 1 90.31 255 ILE A CA 1
ATOM 2010 C C . ILE A 1 255 ? -13.766 22.844 16.25 1 90.31 255 ILE A C 1
ATOM 2012 O O . ILE A 1 255 ? -13.883 24.047 15.969 1 90.31 255 ILE A O 1
ATOM 2016 N N . ASP A 1 256 ? -14.805 22.078 16.25 1 93.5 256 ASP A N 1
ATOM 2017 C CA . ASP A 1 256 ? -16.125 22.562 15.891 1 93.5 256 ASP A CA 1
ATOM 2018 C C . ASP A 1 256 ? -16.562 23.703 16.812 1 93.5 256 ASP A C 1
ATOM 2020 O O . ASP A 1 256 ? -17.094 24.719 16.344 1 93.5 256 ASP A O 1
ATOM 2024 N N . GLY A 1 257 ? -16.375 23.469 18.062 1 92.75 257 GLY A N 1
ATOM 2025 C CA . GLY A 1 257 ? -16.734 24.469 19.047 1 92.75 257 GLY A CA 1
ATOM 2026 C C . GLY A 1 257 ? -15.938 25.75 18.906 1 92.75 257 GLY A C 1
ATOM 2027 O O . GLY A 1 257 ? -16.484 26.844 19.062 1 92.75 257 GLY A O 1
ATOM 2028 N N . TRP A 1 258 ? -14.711 25.625 18.609 1 92.81 258 TRP A N 1
ATOM 2029 C CA . TRP A 1 258 ? -13.844 26.797 18.453 1 92.81 258 TRP A CA 1
ATOM 2030 C C . TRP A 1 258 ? -14.242 27.609 17.219 1 92.81 258 TRP A C 1
ATOM 2032 O O . TRP A 1 258 ? -14.117 28.828 17.219 1 92.81 258 TRP A O 1
ATOM 2042 N N . LEU A 1 259 ? -14.773 26.938 16.203 1 94.81 259 LEU A N 1
ATOM 2043 C CA . LEU A 1 259 ? -15.047 27.594 14.922 1 94.81 259 LEU A CA 1
ATOM 2044 C C . LEU A 1 259 ? -16.359 28.359 14.984 1 94.81 259 LEU A C 1
ATOM 2046 O O . LEU A 1 259 ? -16.531 29.344 14.258 1 94.81 259 LEU A O 1
ATOM 2050 N N . ARG A 1 260 ? -17.188 28.016 15.812 1 94.81 260 ARG A N 1
ATOM 2051 C CA . ARG A 1 260 ? -18.516 28.609 15.875 1 94.81 260 ARG A CA 1
ATOM 2052 C C . ARG A 1 260 ? -18.422 30.109 16.219 1 94.81 260 ARG A C 1
ATOM 2054 O O . ARG A 1 260 ? -17.578 30.516 17.016 1 94.81 260 ARG A O 1
ATOM 2061 N N . ALA A 1 261 ? -19.406 30.828 15.664 1 92.31 261 ALA A N 1
ATOM 2062 C CA . ALA A 1 261 ? -19.438 32.281 15.828 1 92.31 261 ALA A CA 1
ATOM 2063 C C . ALA A 1 261 ? -19.672 32.656 17.297 1 92.31 261 ALA A C 1
ATOM 2065 O O . ALA A 1 261 ? -19.234 33.719 17.734 1 92.31 261 ALA A O 1
ATOM 2066 N N . ASP A 1 262 ? -20.297 31.875 18 1 90.31 262 ASP A N 1
ATOM 2067 C CA . ASP A 1 262 ? -20.641 32.188 19.391 1 90.31 262 ASP A CA 1
ATOM 2068 C C . ASP A 1 262 ? -19.531 31.734 20.328 1 90.31 262 ASP A C 1
ATOM 2070 O O . ASP A 1 262 ? -19.672 31.859 21.547 1 90.31 262 ASP A O 1
ATOM 2074 N N . SER A 1 263 ? -18.484 31.141 19.812 1 91.44 263 SER A N 1
ATOM 2075 C CA . SER A 1 263 ? -17.344 30.766 20.625 1 91.44 263 SER A CA 1
ATOM 2076 C C . SER A 1 263 ? -16.688 32 21.266 1 91.44 263 SER A C 1
ATOM 2078 O O . SER A 1 263 ? -16.688 33.062 20.672 1 91.44 263 SER A O 1
ATOM 2080 N N . GLY A 1 264 ? -16.125 31.828 22.391 1 87.56 264 GLY A N 1
ATOM 2081 C CA . GLY A 1 264 ? -15.406 32.875 23.078 1 87.56 264 GLY A CA 1
ATOM 2082 C C . GLY A 1 264 ? -14.164 33.344 22.328 1 87.56 264 GLY A C 1
ATOM 2083 O O . GLY A 1 264 ? -13.664 34.438 22.547 1 87.56 264 GLY A O 1
ATOM 2084 N N . LEU A 1 265 ? -13.766 32.531 21.422 1 88.25 265 LEU A N 1
ATOM 2085 C CA . LEU A 1 265 ? -12.578 32.812 20.641 1 88.25 265 LEU A CA 1
ATOM 2086 C C . LEU A 1 265 ? -12.789 34.094 19.812 1 88.25 265 LEU A C 1
ATOM 2088 O O . LEU A 1 265 ? -11.836 34.812 19.531 1 88.25 265 LEU A O 1
ATOM 2092 N N . TRP A 1 266 ? -14.047 34.344 19.484 1 90.25 266 TRP A N 1
ATOM 2093 C CA . TRP A 1 266 ? -14.344 35.438 18.547 1 90.25 266 TRP A CA 1
ATOM 2094 C C . TRP A 1 266 ? -14.953 36.625 19.266 1 90.25 266 TRP A C 1
ATOM 2096 O O . TRP A 1 266 ? -15.531 37.5 18.641 1 90.25 266 TRP A O 1
ATOM 2106 N N . SER A 1 267 ? -14.969 36.812 20.469 1 83.69 267 SER A N 1
ATOM 2107 C CA . SER A 1 267 ? -15.68 37.812 21.266 1 83.69 267 SER A CA 1
ATOM 2108 C C . SER A 1 267 ? -15.141 39.219 21 1 83.69 267 SER A C 1
ATOM 2110 O O . SER A 1 267 ? -15.875 40.188 21.109 1 83.69 267 SER A O 1
ATOM 2112 N N . THR A 1 268 ? -14.023 39.312 20.656 1 74.62 268 THR A N 1
ATOM 2113 C CA . THR A 1 268 ? -13.43 40.625 20.516 1 74.62 268 THR A CA 1
ATOM 2114 C C . THR A 1 268 ? -13.625 41.156 19.094 1 74.62 268 THR A C 1
ATOM 2116 O O . THR A 1 268 ? -13.414 42.344 18.828 1 74.62 268 THR A O 1
ATOM 2119 N N . GLU A 1 269 ? -13.953 40.406 18.172 1 69.06 269 GLU A N 1
ATOM 2120 C CA . GLU A 1 269 ? -14.102 40.844 16.781 1 69.06 269 GLU A CA 1
ATOM 2121 C C . GLU A 1 269 ? -15.438 40.406 16.203 1 69.06 269 GLU A C 1
ATOM 2123 O O . GLU A 1 269 ? -15.5 39.406 15.477 1 69.06 269 GLU A O 1
ATOM 2128 N N . THR A 1 270 ? -16.547 41.031 16.469 1 65.69 270 THR A N 1
ATOM 2129 C CA . THR A 1 270 ? -17.875 40.656 16.016 1 65.69 270 THR A CA 1
ATOM 2130 C C . THR A 1 270 ? -18.266 41.5 14.797 1 65.69 270 THR A C 1
ATOM 2132 O O . THR A 1 270 ? -18.047 42.719 14.766 1 65.69 270 THR A O 1
ATOM 2135 N N . PRO A 1 271 ? -18.797 40.625 13.57 1 70.75 271 PRO A N 1
ATOM 2136 C CA . PRO A 1 271 ? -19 39.188 13.516 1 70.75 271 PRO A CA 1
ATOM 2137 C C . PRO A 1 271 ? -17.734 38.406 13.086 1 70.75 271 PRO A C 1
ATOM 2139 O O . PRO A 1 271 ? -17.062 38.812 12.141 1 70.75 271 PRO A O 1
ATOM 2142 N N . SER A 1 272 ? -17.234 37.562 13.984 1 85.5 272 SER A N 1
ATOM 2143 C CA . SER A 1 272 ? -16.078 36.75 13.633 1 85.5 272 SER A CA 1
ATOM 2144 C C . SER A 1 272 ? -16.359 35.25 13.875 1 85.5 272 SER A C 1
ATOM 2146 O O . SER A 1 272 ? -17.375 34.906 14.477 1 85.5 272 SER A O 1
ATOM 2148 N N . GLY A 1 273 ? -15.781 34.5 13.094 1 94.5 273 GLY A N 1
ATOM 2149 C CA . GLY A 1 273 ? -15.977 33.062 13.203 1 94.5 273 GLY A CA 1
ATOM 2150 C C . GLY A 1 273 ? -16.344 32.406 11.883 1 94.5 273 GLY A C 1
ATOM 2151 O O . GLY A 1 273 ? -16 32.938 10.812 1 94.5 273 GLY A O 1
ATOM 2152 N N . PHE A 1 274 ? -16.875 31.234 12.055 1 97.19 274 PHE A N 1
ATOM 2153 C CA . PHE A 1 274 ? -17.203 30.453 10.875 1 97.19 274 PHE A CA 1
ATOM 2154 C C . PHE A 1 274 ? -18.656 30 10.922 1 97.19 274 PHE A C 1
ATOM 2156 O O . PHE A 1 274 ? -19.281 29.984 11.984 1 97.19 274 PHE A O 1
ATOM 2163 N N . HIS A 1 275 ? -19.203 29.766 9.75 1 96.31 275 HIS A N 1
ATOM 2164 C CA . HIS A 1 275 ? -20.531 29.188 9.617 1 96.31 275 HIS A CA 1
ATOM 2165 C C . HIS A 1 275 ? -20.516 27.984 8.68 1 96.31 275 HIS A C 1
ATOM 2167 O O . HIS A 1 275 ? -19.484 27.656 8.086 1 96.31 275 HIS A O 1
ATOM 2173 N N . HIS A 1 276 ? -21.656 27.172 8.664 1 97.56 276 HIS A N 1
ATOM 2174 C CA . HIS A 1 276 ? -21.781 25.938 7.879 1 97.56 276 HIS A CA 1
ATOM 2175 C C . HIS A 1 276 ? -20.656 24.969 8.195 1 97.56 276 HIS A C 1
ATOM 2177 O O . HIS A 1 276 ? -19.953 24.5 7.293 1 97.56 276 HIS A O 1
ATOM 2183 N N . ILE A 1 277 ? -20.484 24.812 9.469 1 97.75 277 ILE A N 1
ATOM 2184 C CA . ILE A 1 277 ? -19.438 23.906 9.953 1 97.75 277 ILE A CA 1
ATOM 2185 C C . ILE A 1 277 ? -19.875 22.453 9.742 1 97.75 277 ILE A C 1
ATOM 2187 O O . ILE A 1 277 ? -20.875 22.016 10.312 1 97.75 277 ILE A O 1
ATOM 2191 N N . VAL A 1 278 ? -19.156 21.703 8.922 1 97.81 278 VAL A N 1
ATOM 2192 C CA . VAL A 1 278 ? -19.438 20.297 8.633 1 97.81 278 VAL A CA 1
ATOM 2193 C C . VAL A 1 278 ? -18.266 19.422 9.062 1 97.81 278 VAL A C 1
ATOM 2195 O O . VAL A 1 278 ? -17.141 19.594 8.578 1 97.81 278 VAL A O 1
ATOM 2198 N N . HIS A 1 279 ? -18.531 18.562 10.023 1 97 279 HIS A N 1
ATOM 2199 C CA . HIS A 1 279 ? -17.547 17.609 10.523 1 97 279 HIS A CA 1
ATOM 2200 C C . HIS A 1 279 ? -17.859 16.203 10.023 1 97 279 HIS A C 1
ATOM 2202 O O . HIS A 1 279 ? -18.922 15.648 10.32 1 97 279 HIS A O 1
ATOM 2208 N N . ARG A 1 280 ? -16.953 15.633 9.258 1 96.62 280 ARG A N 1
ATOM 2209 C CA . ARG A 1 280 ? -17.094 14.273 8.758 1 96.62 280 ARG A CA 1
ATOM 2210 C C . ARG A 1 280 ? -15.977 13.375 9.305 1 96.62 280 ARG A C 1
ATOM 2212 O O . ARG A 1 280 ? -14.875 13.852 9.586 1 96.62 280 ARG A O 1
ATOM 2219 N N . ALA A 1 281 ? -16.297 12.141 9.453 1 96.06 281 ALA A N 1
ATOM 2220 C CA . ALA A 1 281 ? -15.305 11.164 9.914 1 96.06 281 ALA A CA 1
ATOM 2221 C C . ALA A 1 281 ? -15.422 9.859 9.133 1 96.06 281 ALA A C 1
ATOM 2223 O O . ALA A 1 281 ? -16.516 9.445 8.75 1 96.06 281 ALA A O 1
ATOM 2224 N N . TRP A 1 282 ? -14.312 9.211 8.852 1 97.44 282 TRP A N 1
ATOM 2225 C CA . TRP A 1 282 ? -14.219 7.906 8.203 1 97.44 282 TRP A CA 1
ATOM 2226 C C . TRP A 1 282 ? -13.344 6.957 9.016 1 97.44 282 TRP A C 1
ATOM 2228 O O . TRP A 1 282 ? -12.328 7.371 9.586 1 97.44 282 TRP A O 1
ATOM 2238 N N . GLU A 1 283 ? -13.688 5.738 9.094 1 97.5 283 GLU A N 1
ATOM 2239 C CA . GLU A 1 283 ? -12.875 4.719 9.75 1 97.5 283 GLU A CA 1
ATOM 2240 C C . GLU A 1 283 ? -12.07 3.91 8.727 1 97.5 283 GLU A C 1
ATOM 2242 O O . GLU A 1 283 ? -12.617 3.465 7.719 1 97.5 283 GLU A O 1
ATOM 2247 N N . SER A 1 284 ? -10.875 3.861 8.961 1 97.5 284 SER A N 1
ATOM 2248 C CA . SER A 1 284 ? -9.992 3.025 8.148 1 97.5 284 SER A CA 1
ATOM 2249 C C . SER A 1 284 ? -9.461 1.844 8.953 1 97.5 284 SER A C 1
ATOM 2251 O O . SER A 1 284 ? -9.023 2.01 10.094 1 97.5 284 SER A O 1
ATOM 2253 N N . PRO A 1 285 ? -9.43 0.609 8.352 1 95.81 285 PRO A N 1
ATOM 2254 C CA . PRO A 1 285 ? -8.68 -0.469 9 1 95.81 285 PRO A CA 1
ATOM 2255 C C . PRO A 1 285 ? -7.188 -0.17 9.109 1 95.81 285 PRO A C 1
ATOM 2257 O O . PRO A 1 285 ? -6.629 0.509 8.242 1 95.81 285 PRO A O 1
ATOM 2260 N N . LEU A 1 286 ? -6.574 -0.589 10.148 1 92.56 286 LEU A N 1
ATOM 2261 C CA . LEU A 1 286 ? -5.125 -0.516 10.266 1 92.56 286 LEU A CA 1
ATOM 2262 C C . LEU A 1 286 ? -4.461 -1.698 9.562 1 92.56 286 LEU A C 1
ATOM 2264 O O . LEU A 1 286 ? -3.266 -1.657 9.266 1 92.56 286 LEU A O 1
ATOM 2268 N N . ASN A 1 287 ? -5.281 -2.674 9.453 1 86.19 287 ASN A N 1
ATOM 2269 C CA . ASN A 1 287 ? -4.973 -3.871 8.68 1 86.19 287 ASN A CA 1
ATOM 2270 C C . ASN A 1 287 ? -6.172 -4.336 7.863 1 86.19 287 ASN A C 1
ATOM 2272 O O . ASN A 1 287 ? -7.195 -4.738 8.422 1 86.19 287 ASN A O 1
ATOM 2276 N N . GLY A 1 288 ? -6.027 -4.379 6.539 1 80.75 288 GLY A N 1
ATOM 2277 C CA . GLY A 1 288 ? -7.172 -4.605 5.668 1 80.75 288 GLY A CA 1
ATOM 2278 C C . GLY A 1 288 ? -7.547 -6.066 5.547 1 80.75 288 GLY A C 1
ATOM 2279 O O . GLY A 1 288 ? -8.555 -6.406 4.926 1 80.75 288 GLY A O 1
ATOM 2280 N N . LEU A 1 289 ? -6.887 -6.965 6.188 1 78 289 LEU A N 1
ATOM 2281 C CA . LEU A 1 289 ? -7.039 -8.398 5.945 1 78 289 LEU A CA 1
ATOM 2282 C C . LEU A 1 289 ? -8.406 -8.883 6.422 1 78 289 LEU A C 1
ATOM 2284 O O . LEU A 1 289 ? -8.969 -9.82 5.852 1 78 289 LEU A O 1
ATOM 2288 N N . TRP A 1 290 ? -8.914 -8.242 7.41 1 79.56 290 TRP A N 1
ATOM 2289 C CA . TRP A 1 290 ? -10.148 -8.695 8.039 1 79.56 290 TRP A CA 1
ATOM 2290 C C . TRP A 1 290 ? -11.367 -8.125 7.328 1 79.56 290 TRP A C 1
ATOM 2292 O O . TRP A 1 290 ? -12.484 -8.617 7.496 1 79.56 290 TRP A O 1
ATOM 2302 N N . HIS A 1 291 ? -11.203 -7.09 6.633 1 88.56 291 HIS A N 1
ATOM 2303 C CA . HIS A 1 291 ? -12.352 -6.355 6.117 1 88.56 291 HIS A CA 1
ATOM 2304 C C . HIS A 1 291 ? -12.953 -7.055 4.906 1 88.56 291 HIS A C 1
ATOM 2306 O O . HIS A 1 291 ? -12.227 -7.496 4.016 1 88.56 291 HIS A O 1
ATOM 2312 N N . PRO A 1 292 ? -14.211 -7.09 4.809 1 82.25 292 PRO A N 1
ATOM 2313 C CA . PRO A 1 292 ? -14.844 -7.805 3.697 1 82.25 292 PRO A CA 1
ATOM 2314 C C . PRO A 1 292 ? -14.789 -7.02 2.389 1 82.25 292 PRO A C 1
ATOM 2316 O O . PRO A 1 292 ? -14.891 -7.602 1.308 1 82.25 292 PRO A O 1
ATOM 2319 N N . ASP A 1 293 ? -14.695 -5.723 2.445 1 88.38 293 ASP A N 1
ATOM 2320 C CA . ASP A 1 293 ? -14.648 -4.852 1.277 1 88.38 293 ASP A CA 1
ATOM 2321 C C . ASP A 1 293 ? -13.234 -4.766 0.706 1 88.38 293 ASP A C 1
ATOM 2323 O O . ASP A 1 293 ? -12.32 -4.277 1.371 1 88.38 293 ASP A O 1
ATOM 2327 N N . PRO A 1 294 ? -13.047 -5.199 -0.564 1 84.31 294 PRO A N 1
ATOM 2328 C CA . PRO A 1 294 ? -11.711 -5.172 -1.165 1 84.31 294 PRO A CA 1
ATOM 2329 C C . PRO A 1 294 ? -11.086 -3.777 -1.154 1 84.31 294 PRO A C 1
ATOM 2331 O O . PRO A 1 294 ? -9.867 -3.645 -1.021 1 84.31 294 PRO A O 1
ATOM 2334 N N . ALA A 1 295 ? -11.922 -2.812 -1.358 1 89.94 295 ALA A N 1
ATOM 2335 C CA . ALA A 1 295 ? -11.391 -1.451 -1.312 1 89.94 295 ALA A CA 1
ATOM 2336 C C . ALA A 1 295 ? -10.836 -1.126 0.069 1 89.94 295 ALA A C 1
ATOM 2338 O O . ALA A 1 295 ? -9.781 -0.495 0.187 1 89.94 295 ALA A O 1
ATOM 2339 N N . MET A 1 296 ? -11.539 -1.59 1.091 1 93.88 296 MET A N 1
ATOM 2340 C CA . MET A 1 296 ? -11.078 -1.352 2.457 1 93.88 296 MET A CA 1
ATOM 2341 C C . MET A 1 296 ? -9.859 -2.207 2.781 1 93.88 296 MET A C 1
ATOM 2343 O O . MET A 1 296 ? -9.008 -1.805 3.576 1 93.88 296 MET A O 1
ATOM 2347 N N . GLN A 1 297 ? -9.766 -3.354 2.16 1 90.31 297 GLN A N 1
ATOM 2348 C CA . GLN A 1 297 ? -8.555 -4.164 2.316 1 90.31 297 GLN A CA 1
ATOM 2349 C C . GLN A 1 297 ? -7.328 -3.43 1.783 1 90.31 297 GLN A C 1
ATOM 2351 O O . GLN A 1 297 ? -6.281 -3.41 2.432 1 90.31 297 GLN A O 1
ATOM 2356 N N . GLU A 1 298 ? -7.527 -2.867 0.638 1 90.94 298 GLU A N 1
ATOM 2357 C CA . GLU A 1 298 ? -6.434 -2.113 0.032 1 90.94 298 GLU A CA 1
ATOM 2358 C C . GLU A 1 298 ? -6.039 -0.921 0.899 1 90.94 298 GLU A C 1
ATOM 2360 O O . GLU A 1 298 ? -4.852 -0.688 1.139 1 90.94 298 GLU A O 1
ATOM 2365 N N . ILE A 1 299 ? -7.031 -0.168 1.314 1 95.62 299 ILE A N 1
ATOM 2366 C CA . ILE A 1 299 ? -6.781 0.973 2.189 1 95.62 299 ILE A CA 1
ATOM 2367 C C . ILE A 1 299 ? -6.078 0.503 3.461 1 95.62 299 ILE A C 1
ATOM 2369 O O . ILE A 1 299 ? -5.125 1.136 3.918 1 95.62 299 ILE A O 1
ATOM 2373 N N . GLY A 1 300 ? -6.512 -0.587 3.994 1 95 300 GLY A N 1
ATOM 2374 C CA . GLY A 1 300 ? -5.902 -1.147 5.191 1 95 300 GLY A CA 1
ATOM 2375 C C . GLY A 1 300 ? -4.453 -1.549 4.988 1 95 300 GLY A C 1
ATOM 2376 O O . GLY A 1 300 ? -3.633 -1.403 5.895 1 95 300 GLY A O 1
ATOM 2377 N N . MET A 1 301 ? -4.148 -2.057 3.822 1 92 301 MET A N 1
ATOM 2378 C CA . MET A 1 301 ? -2.762 -2.393 3.506 1 92 301 MET A CA 1
ATOM 2379 C C . MET A 1 301 ? -1.884 -1.145 3.514 1 92 301 MET A C 1
ATOM 2381 O O . MET A 1 301 ? -0.796 -1.149 4.094 1 92 301 MET A O 1
ATOM 2385 N N . LEU A 1 302 ? -2.357 -0.124 2.869 1 93.69 302 LEU A N 1
ATOM 2386 C CA . LEU A 1 302 ? -1.613 1.131 2.84 1 93.69 302 LEU A CA 1
ATOM 2387 C C . LEU A 1 302 ? -1.471 1.709 4.246 1 93.69 302 LEU A C 1
ATOM 2389 O O . LEU A 1 302 ? -0.402 2.201 4.613 1 93.69 302 LEU A O 1
ATOM 2393 N N . MET A 1 303 ? -2.543 1.57 5.008 1 95.75 303 MET A N 1
ATOM 2394 C CA . MET A 1 303 ? -2.51 2.104 6.367 1 95.75 303 MET A CA 1
ATOM 2395 C C . MET A 1 303 ? -1.563 1.294 7.25 1 95.75 303 MET A C 1
ATOM 2397 O O . MET A 1 303 ? -0.919 1.843 8.141 1 95.75 303 MET A O 1
ATOM 2401 N N . ALA A 1 304 ? -1.522 0.039 7.023 1 93.12 304 ALA A N 1
ATOM 2402 C CA . ALA A 1 304 ? -0.562 -0.797 7.738 1 93.12 304 ALA A CA 1
ATOM 2403 C C . ALA A 1 304 ? 0.871 -0.362 7.441 1 93.12 304 ALA A C 1
ATOM 2405 O O . ALA A 1 304 ? 1.7 -0.274 8.352 1 93.12 304 ALA A O 1
ATOM 2406 N N . MET A 1 305 ? 1.117 -0.118 6.168 1 90.19 305 MET A N 1
ATOM 2407 C CA . MET A 1 305 ? 2.434 0.372 5.773 1 90.19 305 MET A CA 1
ATOM 2408 C C . MET A 1 305 ? 2.729 1.722 6.418 1 90.19 305 MET A C 1
ATOM 2410 O O . MET A 1 305 ? 3.838 1.951 6.906 1 90.19 305 MET A O 1
ATOM 2414 N N . ASN A 1 306 ? 1.755 2.564 6.344 1 94.44 306 ASN A N 1
ATOM 2415 C CA . ASN A 1 306 ? 1.871 3.875 6.973 1 94.44 306 ASN A CA 1
ATOM 2416 C C . ASN A 1 306 ? 2.215 3.754 8.453 1 94.44 306 ASN A C 1
ATOM 2418 O O . ASN A 1 306 ? 3.104 4.449 8.953 1 94.44 306 ASN A O 1
ATOM 2422 N N . PHE A 1 307 ? 1.531 2.865 9.094 1 94.56 307 PHE A N 1
ATOM 2423 C CA . PHE A 1 307 ? 1.721 2.68 10.523 1 94.56 307 PHE A CA 1
ATOM 2424 C C . PHE A 1 307 ? 3.107 2.123 10.82 1 94.56 307 PHE A C 1
ATOM 2426 O O . PHE A 1 307 ? 3.766 2.553 11.773 1 94.56 307 PHE A O 1
ATOM 2433 N N . CYS A 1 308 ? 3.535 1.181 10.078 1 90.12 308 CYS A N 1
ATOM 2434 C CA . CYS A 1 308 ? 4.859 0.6 10.281 1 90.12 308 CYS A CA 1
ATOM 2435 C C . CYS A 1 308 ? 5.945 1.658 10.141 1 90.12 308 CYS A C 1
ATOM 2437 O O . CYS A 1 308 ? 6.918 1.66 10.898 1 90.12 308 CYS A O 1
ATOM 2439 N N . GLU A 1 309 ? 5.785 2.545 9.133 1 90.5 309 GLU A N 1
ATOM 2440 C CA . GLU A 1 309 ? 6.727 3.652 9 1 90.5 309 GLU A CA 1
ATOM 2441 C C . GLU A 1 309 ? 6.602 4.629 10.164 1 90.5 309 GLU A C 1
ATOM 2443 O O . GLU A 1 309 ? 7.602 5.16 10.648 1 90.5 309 GLU A O 1
ATOM 2448 N N . PHE A 1 310 ? 5.414 4.844 10.594 1 94.56 310 PHE A N 1
ATOM 2449 C CA . PHE A 1 310 ? 5.133 5.816 11.641 1 94.56 310 PHE A CA 1
ATOM 2450 C C . PHE A 1 310 ? 5.844 5.434 12.938 1 94.56 310 PHE A C 1
ATOM 2452 O O . PHE A 1 310 ? 6.449 6.281 13.594 1 94.56 310 PHE A O 1
ATOM 2459 N N . ILE A 1 311 ? 5.75 4.203 13.297 1 93.31 311 ILE A N 1
ATOM 2460 C CA . ILE A 1 311 ? 6.336 3.746 14.547 1 93.31 311 ILE A CA 1
ATOM 2461 C C . ILE A 1 311 ? 7.848 3.945 14.516 1 93.31 311 ILE A C 1
ATOM 2463 O O . ILE A 1 311 ? 8.445 4.344 15.516 1 93.31 311 ILE A O 1
ATOM 2467 N N . VAL A 1 312 ? 8.43 3.723 13.398 1 89.31 312 VAL A N 1
ATOM 2468 C CA . VAL A 1 312 ? 9.867 3.895 13.25 1 89.31 312 VAL A CA 1
ATOM 2469 C C . VAL A 1 312 ? 10.227 5.379 13.336 1 89.31 312 VAL A C 1
ATOM 2471 O O . VAL A 1 312 ? 11.203 5.754 13.992 1 89.31 312 VAL A O 1
ATOM 2474 N N . ASN A 1 313 ? 9.43 6.168 12.695 1 90.5 313 ASN A N 1
ATOM 2475 C CA . ASN A 1 313 ? 9.703 7.602 12.633 1 90.5 313 ASN A CA 1
ATOM 2476 C C . ASN A 1 313 ? 9.484 8.273 13.984 1 90.5 313 ASN A C 1
ATOM 2478 O O . ASN A 1 313 ? 10.062 9.32 14.266 1 90.5 313 ASN A O 1
ATOM 2482 N N . ALA A 1 314 ? 8.688 7.691 14.836 1 92.81 314 ALA A N 1
ATOM 2483 C CA . ALA A 1 314 ? 8.352 8.281 16.125 1 92.81 314 ALA A CA 1
ATOM 2484 C C . ALA A 1 314 ? 9.414 7.957 17.172 1 92.81 314 ALA A C 1
ATOM 2486 O O . ALA A 1 314 ? 9.305 8.367 18.328 1 92.81 314 ALA A O 1
ATOM 2487 N N . LYS A 1 315 ? 10.422 7.273 16.797 1 91.38 315 LYS A N 1
ATOM 2488 C CA . LYS A 1 315 ? 11.453 6.793 17.719 1 91.38 315 LYS A CA 1
ATOM 2489 C C . LYS A 1 315 ? 12.031 7.938 18.547 1 91.38 315 LYS A C 1
ATOM 2491 O O . LYS A 1 315 ? 12.109 7.852 19.766 1 91.38 315 LYS A O 1
ATOM 2496 N N . PRO A 1 316 ? 12.461 9.008 17.922 1 88.31 316 PRO A N 1
ATOM 2497 C CA . PRO A 1 316 ? 13.07 10.078 18.719 1 88.31 316 PRO A CA 1
ATOM 2498 C C . PRO A 1 316 ? 12.148 10.609 19.797 1 88.31 316 PRO A C 1
ATOM 2500 O O . PRO A 1 316 ? 12.594 10.883 20.922 1 88.31 316 PRO A O 1
ATOM 2503 N N . LEU A 1 317 ? 10.891 10.781 19.484 1 89.94 317 LEU A N 1
ATOM 2504 C CA . LEU A 1 317 ? 9.93 11.266 20.484 1 89.94 317 LEU A CA 1
ATOM 2505 C C . LEU A 1 317 ? 9.82 10.289 21.641 1 89.94 317 LEU A C 1
ATOM 2507 O O . LEU A 1 317 ? 9.844 10.695 22.812 1 89.94 317 LEU A O 1
ATOM 2511 N N . LEU A 1 318 ? 9.742 9.023 21.391 1 91 318 LEU A N 1
ATOM 2512 C CA . LEU A 1 318 ? 9.531 8.008 22.406 1 91 318 LEU A CA 1
ATOM 2513 C C . LEU A 1 318 ? 10.758 7.867 23.297 1 91 318 LEU A C 1
ATOM 2515 O O . LEU A 1 318 ? 10.633 7.809 24.531 1 91 318 LEU A O 1
ATOM 2519 N N . LEU A 1 319 ? 11.883 7.844 22.672 1 90 319 LEU A N 1
ATOM 2520 C CA . LEU A 1 319 ? 13.109 7.727 23.453 1 90 319 LEU A CA 1
ATOM 2521 C C . LEU A 1 319 ? 13.312 8.961 24.328 1 90 319 LEU A C 1
ATOM 2523 O O . LEU A 1 319 ? 13.75 8.844 25.484 1 90 319 LEU A O 1
ATOM 2527 N N . SER A 1 320 ? 13.031 10.078 23.797 1 85.75 320 SER A N 1
ATOM 2528 C CA . SER A 1 320 ? 13.172 11.32 24.547 1 85.75 320 SER A CA 1
ATOM 2529 C C . SER A 1 320 ? 12.188 11.359 25.719 1 85.75 320 SER A C 1
ATOM 2531 O O . SER A 1 320 ? 12.398 12.094 26.688 1 85.75 320 SER A O 1
ATOM 2533 N N . HIS A 1 321 ? 11.141 10.602 25.625 1 88.69 321 HIS A N 1
ATOM 2534 C CA . HIS A 1 321 ? 10.109 10.578 26.672 1 88.69 321 HIS A CA 1
ATOM 2535 C C . HIS A 1 321 ? 10.344 9.438 27.656 1 88.69 321 HIS A C 1
ATOM 2537 O O . HIS A 1 321 ? 9.438 9.07 28.406 1 88.69 321 HIS A O 1
ATOM 2543 N N . GLY A 1 322 ? 11.422 8.797 27.547 1 89.25 322 GLY A N 1
ATOM 2544 C CA . GLY A 1 322 ? 11.828 7.863 28.594 1 89.25 322 GLY A CA 1
ATOM 2545 C C . GLY A 1 322 ? 11.602 6.414 28.219 1 89.25 322 GLY A C 1
ATOM 2546 O O . GLY A 1 322 ? 11.859 5.512 29.016 1 89.25 322 GLY A O 1
ATOM 2547 N N . ILE A 1 323 ? 11.094 6.164 27.078 1 91.88 323 ILE A N 1
ATOM 2548 C CA . ILE A 1 323 ? 10.953 4.785 26.625 1 91.88 323 ILE A CA 1
ATOM 2549 C C . ILE A 1 323 ? 12.328 4.211 26.281 1 91.88 323 ILE A C 1
ATOM 2551 O O . ILE A 1 323 ? 13.109 4.844 25.578 1 91.88 323 ILE A O 1
ATOM 2555 N N . SER A 1 324 ? 12.625 3.033 26.812 1 94.38 324 SER A N 1
ATOM 2556 C CA . SER A 1 324 ? 13.914 2.406 26.531 1 94.38 324 SER A CA 1
ATOM 2557 C C . SER A 1 324 ? 13.984 1.894 25.094 1 94.38 324 SER A C 1
ATOM 2559 O O . SER A 1 324 ? 12.953 1.637 24.469 1 94.38 324 SER A O 1
ATOM 2561 N N . GLN A 1 325 ? 15.211 1.743 24.672 1 92.38 325 GLN A N 1
ATOM 2562 C CA . GLN A 1 325 ? 15.43 1.177 23.344 1 92.38 325 GLN A CA 1
ATOM 2563 C C . GLN A 1 325 ? 14.82 -0.215 23.234 1 92.38 325 GLN A C 1
ATOM 2565 O O . GLN A 1 325 ? 14.227 -0.56 22.203 1 92.38 325 GLN A O 1
ATOM 2570 N N . THR A 1 326 ? 14.961 -0.946 24.234 1 94.31 326 THR A N 1
ATOM 2571 C CA . THR A 1 326 ? 14.445 -2.311 24.25 1 94.31 326 THR A CA 1
ATOM 2572 C C . THR A 1 326 ? 12.922 -2.314 24.141 1 94.31 326 THR A C 1
ATOM 2574 O O . THR A 1 326 ? 12.359 -3.109 23.391 1 94.31 326 THR A O 1
ATOM 2577 N N . GLU A 1 327 ? 12.336 -1.463 24.875 1 92.12 327 GLU A N 1
ATOM 2578 C CA . GLU A 1 327 ? 10.883 -1.349 24.812 1 92.12 327 GLU A CA 1
ATOM 2579 C C . GLU A 1 327 ? 10.422 -0.88 23.438 1 92.12 327 GLU A C 1
ATOM 2581 O O . GLU A 1 327 ? 9.438 -1.39 22.906 1 92.12 327 GLU A O 1
ATOM 2586 N N . TYR A 1 328 ? 11.102 0.081 22.922 1 92.31 328 TYR A N 1
ATOM 2587 C CA . TYR A 1 328 ? 10.789 0.579 21.594 1 92.31 328 TYR A CA 1
ATOM 2588 C C . TYR A 1 328 ? 10.898 -0.534 20.562 1 92.31 328 TYR A C 1
ATOM 2590 O O . TYR A 1 328 ? 10.016 -0.691 19.719 1 92.31 328 TYR A O 1
ATOM 2598 N N . ASP A 1 329 ? 11.953 -1.293 20.656 1 91.38 329 ASP A N 1
ATOM 2599 C CA . ASP A 1 329 ? 12.172 -2.387 19.703 1 91.38 329 ASP A CA 1
ATOM 2600 C C . ASP A 1 329 ? 11.039 -3.41 19.781 1 91.38 329 ASP A C 1
ATOM 2602 O O . ASP A 1 329 ? 10.617 -3.957 18.766 1 91.38 329 ASP A O 1
ATOM 2606 N N . LYS A 1 330 ? 10.625 -3.65 20.906 1 90.88 330 LYS A N 1
ATOM 2607 C CA . LYS A 1 330 ? 9.508 -4.57 21.094 1 90.88 330 LYS A CA 1
ATOM 2608 C C . LYS A 1 330 ? 8.234 -4.039 20.453 1 90.88 330 LYS A C 1
ATOM 2610 O O . LYS A 1 330 ? 7.477 -4.793 19.828 1 90.88 330 LYS A O 1
ATOM 2615 N N . TRP A 1 331 ? 7.957 -2.799 20.562 1 88.69 331 TRP A N 1
ATOM 2616 C CA . TRP A 1 331 ? 6.785 -2.195 19.938 1 88.69 331 TRP A CA 1
ATOM 2617 C C . TRP A 1 331 ? 6.852 -2.314 18.406 1 88.69 331 TRP A C 1
ATOM 2619 O O . TRP A 1 331 ? 5.84 -2.584 17.766 1 88.69 331 TRP A O 1
ATOM 2629 N N . VAL A 1 332 ? 8.039 -2.035 17.938 1 88.25 332 VAL A N 1
ATOM 2630 C CA . VAL A 1 332 ? 8.211 -2.113 16.5 1 88.25 332 VAL A CA 1
ATOM 2631 C C . VAL A 1 332 ? 7.91 -3.533 16.016 1 88.25 332 VAL A C 1
ATOM 2633 O O . VAL A 1 332 ? 7.145 -3.727 15.07 1 88.25 332 VAL A O 1
ATOM 2636 N N . GLU A 1 333 ? 8.422 -4.488 16.719 1 86.69 333 GLU A N 1
ATOM 2637 C CA . GLU A 1 333 ? 8.258 -5.887 16.328 1 86.69 333 GLU A CA 1
ATOM 2638 C C . GLU A 1 333 ? 6.805 -6.332 16.453 1 86.69 333 GLU A C 1
ATOM 2640 O O . GLU A 1 333 ? 6.254 -6.945 15.547 1 86.69 333 GLU A O 1
ATOM 2645 N N . GLU A 1 334 ? 6.227 -6.02 17.547 1 86.88 334 GLU A N 1
ATOM 2646 C CA . GLU A 1 334 ? 4.859 -6.453 17.812 1 86.88 334 GLU A CA 1
ATOM 2647 C C . GLU A 1 334 ? 3.863 -5.734 16.906 1 86.88 334 GLU A C 1
ATOM 2649 O O . GLU A 1 334 ? 2.875 -6.324 16.469 1 86.88 334 GLU A O 1
ATOM 2654 N N . SER A 1 335 ? 4.09 -4.551 16.703 1 84.75 335 SER A N 1
ATOM 2655 C CA . SER A 1 335 ? 3.195 -3.807 15.828 1 84.75 335 SER A CA 1
ATOM 2656 C C . SER A 1 335 ? 3.256 -4.336 14.398 1 84.75 335 SER A C 1
ATOM 2658 O O . SER A 1 335 ? 2.227 -4.453 13.727 1 84.75 335 SER A O 1
ATOM 2660 N N . ARG A 1 336 ? 4.473 -4.609 13.977 1 83.75 336 ARG A N 1
ATOM 2661 C CA . ARG A 1 336 ? 4.621 -5.211 12.656 1 83.75 336 ARG A CA 1
ATOM 2662 C C . ARG A 1 336 ? 3.867 -6.535 12.562 1 83.75 336 ARG A C 1
ATOM 2664 O O . ARG A 1 336 ? 3.223 -6.82 11.555 1 83.75 336 ARG A O 1
ATOM 2671 N N . ARG A 1 337 ? 3.949 -7.289 13.594 1 83.88 337 ARG A N 1
ATOM 2672 C CA . ARG A 1 337 ? 3.221 -8.547 13.656 1 83.88 337 ARG A CA 1
ATOM 2673 C C . ARG A 1 337 ? 1.715 -8.32 13.578 1 83.88 337 ARG A C 1
ATOM 2675 O O . ARG A 1 337 ? 1.011 -9.016 12.852 1 83.88 337 ARG A O 1
ATOM 2682 N N . GLU A 1 338 ? 1.241 -7.34 14.258 1 87.69 338 GLU A N 1
ATOM 2683 C CA . GLU A 1 338 ? -0.19 -7.059 14.336 1 87.69 338 GLU A CA 1
ATOM 2684 C C . GLU A 1 338 ? -0.733 -6.59 12.992 1 87.69 338 GLU A C 1
ATOM 2686 O O . GLU A 1 338 ? -1.896 -6.832 12.664 1 87.69 338 GLU A O 1
ATOM 2691 N N . THR A 1 339 ? 0.118 -5.906 12.25 1 86.5 339 THR A N 1
ATOM 2692 C CA . THR A 1 339 ? -0.323 -5.422 10.945 1 86.5 339 THR A CA 1
ATOM 2693 C C . THR A 1 339 ? -0.515 -6.582 9.977 1 86.5 339 THR A C 1
ATOM 2695 O O . THR A 1 339 ? -1.136 -6.418 8.922 1 86.5 339 THR A O 1
ATOM 2698 N N . ARG A 1 340 ? -0.078 -7.785 10.398 1 80.19 340 ARG A N 1
ATOM 2699 C CA . ARG A 1 340 ? -0.188 -8.977 9.562 1 80.19 340 ARG A CA 1
ATOM 2700 C C . ARG A 1 340 ? -1.197 -9.961 10.148 1 80.19 340 ARG A C 1
ATOM 2702 O O . ARG A 1 340 ? -1.367 -11.062 9.625 1 80.19 340 ARG A O 1
ATOM 2709 N N . ASP A 1 341 ? -1.771 -9.547 11.195 1 81.81 341 ASP A N 1
ATOM 2710 C CA . ASP A 1 341 ? -2.717 -10.406 11.898 1 81.81 341 ASP A CA 1
ATOM 2711 C C . ASP A 1 341 ? -4.133 -10.219 11.359 1 81.81 341 ASP A C 1
ATOM 2713 O O . ASP A 1 341 ? -4.738 -9.164 11.547 1 81.81 341 ASP A O 1
ATOM 2717 N N . PRO A 1 342 ? -4.707 -11.211 10.742 1 77 342 PRO A N 1
ATOM 2718 C CA . PRO A 1 342 ? -6.059 -11.062 10.188 1 77 342 PRO A CA 1
ATOM 2719 C C . PRO A 1 342 ? -7.113 -10.844 11.266 1 77 342 PRO A C 1
ATOM 2721 O O . PRO A 1 342 ? -8.242 -10.445 10.961 1 77 342 PRO A O 1
ATOM 2724 N N . MET A 1 343 ? -6.742 -11.102 12.508 1 82.06 343 MET A N 1
ATOM 2725 C CA . MET A 1 343 ? -7.707 -10.922 13.594 1 82.06 343 MET A CA 1
ATOM 2726 C C . MET A 1 343 ? -7.672 -9.5 14.133 1 82.06 343 MET A C 1
ATOM 2728 O O . MET A 1 343 ? -8.547 -9.102 14.898 1 82.06 343 MET A O 1
ATOM 2732 N N . ASN A 1 344 ? -6.656 -8.812 13.742 1 89.69 344 ASN A N 1
ATOM 2733 C CA . ASN A 1 344 ? -6.547 -7.422 14.156 1 89.69 344 ASN A CA 1
ATOM 2734 C C . ASN A 1 344 ? -7.531 -6.531 13.406 1 89.69 344 ASN A C 1
ATOM 2736 O O . ASN A 1 344 ? -7.246 -6.086 12.297 1 89.69 344 ASN A O 1
ATOM 2740 N N . SER A 1 345 ? -8.609 -6.176 14.102 1 92.12 345 SER A N 1
ATOM 2741 C CA . SER A 1 345 ? -9.672 -5.438 13.43 1 92.12 345 SER A CA 1
ATOM 2742 C C . SER A 1 345 ? -9.703 -3.98 13.875 1 92.12 345 SER A C 1
ATOM 2744 O O . SER A 1 345 ? -10.703 -3.289 13.695 1 92.12 345 SER A O 1
ATOM 2746 N N . VAL A 1 346 ? -8.648 -3.514 14.477 1 95.5 346 VAL A N 1
ATOM 2747 C CA . VAL A 1 346 ? -8.641 -2.137 14.961 1 95.5 346 VAL A CA 1
ATOM 2748 C C . VAL A 1 346 ? -8.703 -1.173 13.781 1 95.5 346 VAL A C 1
ATOM 2750 O O . VAL A 1 346 ? -8.273 -1.51 12.672 1 95.5 346 VAL A O 1
ATOM 2753 N N . VAL A 1 347 ? -9.32 -0.027 14.055 1 97.25 347 VAL A N 1
ATOM 2754 C CA . VAL A 1 347 ? -9.477 0.999 13.023 1 97.25 347 VAL A CA 1
ATOM 2755 C C . VAL A 1 347 ? -8.914 2.326 13.531 1 97.25 347 VAL A C 1
ATOM 2757 O O . VAL A 1 347 ? -8.758 2.518 14.742 1 97.25 347 VAL A O 1
ATOM 2760 N N . ILE A 1 348 ? -8.539 3.158 12.672 1 96.69 348 ILE A N 1
ATOM 2761 C CA . ILE A 1 348 ? -8.148 4.543 12.93 1 96.69 348 ILE A CA 1
ATOM 2762 C C . ILE A 1 348 ? -9.117 5.488 12.219 1 96.69 348 ILE A C 1
ATOM 2764 O O . ILE A 1 348 ? -9.578 5.195 11.109 1 96.69 348 ILE A O 1
ATOM 2768 N N . ARG A 1 349 ? -9.375 6.598 12.789 1 96 349 ARG A N 1
ATOM 2769 C CA . ARG A 1 349 ? -10.391 7.5 12.242 1 96 349 ARG A CA 1
ATOM 2770 C C . ARG A 1 349 ? -9.75 8.75 11.648 1 96 349 ARG A C 1
ATOM 2772 O O . ARG A 1 349 ? -8.828 9.32 12.234 1 96 349 ARG A O 1
ATOM 2779 N N . TYR A 1 350 ? -10.18 9.07 10.453 1 96.94 350 TYR A N 1
ATOM 2780 C CA . TYR A 1 350 ? -9.828 10.336 9.828 1 96.94 350 TYR A CA 1
ATOM 2781 C C . TYR A 1 350 ? -10.961 11.344 9.953 1 96.94 350 TYR A C 1
ATOM 2783 O O . TYR A 1 350 ? -12.109 11.047 9.602 1 96.94 350 TYR A O 1
ATOM 2791 N N . HIS A 1 351 ? -10.664 12.531 10.453 1 96 351 HIS A N 1
ATOM 2792 C CA . HIS A 1 351 ? -11.633 13.617 10.594 1 96 351 HIS A CA 1
ATOM 2793 C C . HIS A 1 351 ? -11.352 14.742 9.594 1 96 351 HIS A C 1
ATOM 2795 O O . HIS A 1 351 ? -10.195 15.109 9.391 1 96 351 HIS A O 1
ATOM 2801 N N . ALA A 1 352 ? -12.398 15.219 8.953 1 96.88 352 ALA A N 1
ATOM 2802 C CA . ALA A 1 352 ? -12.312 16.406 8.109 1 96.88 352 ALA A CA 1
ATOM 2803 C C . ALA A 1 352 ? -13.383 17.422 8.5 1 96.88 352 ALA A C 1
ATOM 2805 O O . ALA A 1 352 ? -14.539 17.062 8.719 1 96.88 352 ALA A O 1
ATOM 2806 N N . VAL A 1 353 ? -13.008 18.641 8.633 1 96.69 353 VAL A N 1
ATOM 2807 C CA . VAL A 1 353 ? -13.93 19.734 8.961 1 96.69 353 VAL A CA 1
ATOM 2808 C C . VAL A 1 353 ? -13.852 20.812 7.895 1 96.69 353 VAL A C 1
ATOM 2810 O O . VAL A 1 353 ? -12.758 21.219 7.48 1 96.69 353 VAL A O 1
ATOM 2813 N N . THR A 1 354 ? -15 21.219 7.387 1 98.06 354 THR A N 1
ATOM 2814 C CA . THR A 1 354 ? -15.102 22.375 6.496 1 98.06 354 THR A CA 1
ATOM 2815 C C . THR A 1 354 ? -15.953 23.469 7.129 1 98.06 354 THR A C 1
ATOM 2817 O O . THR A 1 354 ? -16.906 23.188 7.852 1 98.06 354 THR A O 1
ATOM 2820 N N . ALA A 1 355 ? -15.578 24.656 6.922 1 98.19 355 ALA A N 1
ATOM 2821 C CA . ALA A 1 355 ? -16.297 25.812 7.465 1 98.19 355 ALA A CA 1
ATOM 2822 C C . ALA A 1 355 ? -16.062 27.047 6.613 1 98.19 355 ALA A C 1
ATOM 2824 O O . ALA A 1 355 ? -14.992 27.203 6.016 1 98.19 355 ALA A O 1
ATOM 2825 N N . PHE A 1 356 ? -17.047 27.938 6.609 1 98.19 356 PHE A N 1
ATOM 2826 C CA . PHE A 1 356 ? -16.938 29.188 5.848 1 98.19 356 PHE A CA 1
ATOM 2827 C C . PHE A 1 356 ? -16.781 30.375 6.777 1 98.19 356 PHE A C 1
ATOM 2829 O O . PHE A 1 356 ? -17.453 30.469 7.809 1 98.19 356 PHE A O 1
ATOM 2836 N N . LYS A 1 357 ? -15.852 31.203 6.457 1 97.38 357 LYS A N 1
ATOM 2837 C CA . LYS A 1 357 ? -15.648 32.406 7.254 1 97.38 357 LYS A CA 1
ATOM 2838 C C . LYS A 1 357 ? -16.875 33.312 7.176 1 97.38 357 LYS A C 1
ATOM 2840 O O . LYS A 1 357 ? -17.453 33.5 6.105 1 97.38 357 LYS A O 1
ATOM 2845 N N . LEU A 1 358 ? -17.219 33.844 8.305 1 95.06 358 LEU A N 1
ATOM 2846 C CA . LEU A 1 358 ? -18.234 34.875 8.367 1 95.06 358 LEU A CA 1
ATOM 2847 C C . LEU A 1 358 ? -17.656 36.219 7.926 1 95.06 358 LEU A C 1
ATOM 2849 O O . LEU A 1 358 ? -16.469 36.469 8.109 1 95.06 358 LEU A O 1
ATOM 2853 N N . MET B 1 1 ? -8.812 -19.688 11.82 1 52.75 1 MET B N 1
ATOM 2854 C CA . MET B 1 1 ? -8.023 -19.875 13.031 1 52.75 1 MET B CA 1
ATOM 2855 C C . MET B 1 1 ? -6.547 -20.078 12.703 1 52.75 1 MET B C 1
ATOM 2857 O O . MET B 1 1 ? -6.211 -20.547 11.609 1 52.75 1 MET B O 1
ATOM 2861 N N . ALA B 1 2 ? -5.727 -19.438 13.562 1 57.31 2 ALA B N 1
ATOM 2862 C CA . ALA B 1 2 ? -4.285 -19.609 13.391 1 57.31 2 ALA B CA 1
ATOM 2863 C C . ALA B 1 2 ? -3.748 -20.719 14.273 1 57.31 2 ALA B C 1
ATOM 2865 O O . ALA B 1 2 ? -4.25 -20.953 15.375 1 57.31 2 ALA B O 1
ATOM 2866 N N . THR B 1 3 ? -3.029 -21.719 13.562 1 58.47 3 THR B N 1
ATOM 2867 C CA . THR B 1 3 ? -2.328 -22.75 14.328 1 58.47 3 THR B CA 1
ATOM 2868 C C . THR B 1 3 ? -0.817 -22.562 14.219 1 58.47 3 THR B C 1
ATOM 2870 O O . THR B 1 3 ? -0.32 -22.031 13.234 1 58.47 3 THR B O 1
ATOM 2873 N N . ARG B 1 4 ? -0.074 -22.953 15.305 1 62.53 4 ARG B N 1
ATOM 2874 C CA . ARG B 1 4 ? 1.381 -22.844 15.344 1 62.53 4 ARG B CA 1
ATOM 2875 C C . ARG B 1 4 ? 2.041 -24.172 15.008 1 62.53 4 ARG B C 1
ATOM 2877 O O . ARG B 1 4 ? 1.562 -25.234 15.414 1 62.53 4 ARG B O 1
ATOM 2884 N N . VAL B 1 5 ? 2.957 -24.078 14.094 1 59.81 5 VAL B N 1
ATOM 2885 C CA . VAL B 1 5 ? 3.779 -25.219 13.734 1 59.81 5 VAL B CA 1
ATOM 2886 C C . VAL B 1 5 ? 5.215 -25 14.195 1 59.81 5 VAL B C 1
ATOM 2888 O O . VAL B 1 5 ? 5.707 -23.875 14.195 1 59.81 5 VAL B O 1
ATOM 2891 N N . ARG B 1 6 ? 5.844 -25.969 14.836 1 57.72 6 ARG B N 1
ATOM 2892 C CA . ARG B 1 6 ? 7.133 -25.766 15.492 1 57.72 6 ARG B CA 1
ATOM 2893 C C . ARG B 1 6 ? 8.156 -26.797 15.016 1 57.72 6 ARG B C 1
ATOM 2895 O O . ARG B 1 6 ? 7.785 -27.891 14.57 1 57.72 6 ARG B O 1
ATOM 2902 N N . ASP B 1 7 ? 9.312 -26.266 14.805 1 53.81 7 ASP B N 1
ATOM 2903 C CA . ASP B 1 7 ? 10.438 -27.188 14.844 1 53.81 7 ASP B CA 1
ATOM 2904 C C . ASP B 1 7 ? 11.148 -27.141 16.203 1 53.81 7 ASP B C 1
ATOM 2906 O O . ASP B 1 7 ? 10.586 -26.641 17.172 1 53.81 7 ASP B O 1
ATOM 2910 N N . ASP B 1 8 ? 12.281 -27.875 16.281 1 52.31 8 ASP B N 1
ATOM 2911 C CA . ASP B 1 8 ? 12.984 -28.016 17.547 1 52.31 8 ASP B CA 1
ATOM 2912 C C . ASP B 1 8 ? 13.398 -26.656 18.109 1 52.31 8 ASP B C 1
ATOM 2914 O O . ASP B 1 8 ? 13.602 -26.5 19.312 1 52.31 8 ASP B O 1
ATOM 2918 N N . GLU B 1 9 ? 13.406 -25.656 17.234 1 52.62 9 GLU B N 1
ATOM 2919 C CA . GLU B 1 9 ? 14.039 -24.406 17.672 1 52.62 9 GLU B CA 1
ATOM 2920 C C . GLU B 1 9 ? 13.133 -23.203 17.438 1 52.62 9 GLU B C 1
ATOM 2922 O O . GLU B 1 9 ? 13.227 -22.203 18.125 1 52.62 9 GLU B O 1
ATOM 2927 N N . THR B 1 10 ? 12.266 -23.375 16.422 1 57.03 10 THR B N 1
ATOM 2928 C CA . THR B 1 10 ? 11.516 -22.188 16.016 1 57.03 10 THR B CA 1
ATOM 2929 C C . THR B 1 10 ? 10.062 -22.547 15.727 1 57.03 10 THR B C 1
ATOM 2931 O O . THR B 1 10 ? 9.688 -23.719 15.719 1 57.03 10 THR B O 1
ATOM 2934 N N . GLU B 1 11 ? 9.195 -21.547 15.812 1 55 11 GLU B N 1
ATOM 2935 C CA . GLU B 1 11 ? 7.773 -21.734 15.531 1 55 11 GLU B CA 1
ATOM 2936 C C . GLU B 1 11 ? 7.293 -20.781 14.445 1 55 11 GLU B C 1
ATOM 2938 O O . GLU B 1 11 ? 7.918 -19.734 14.203 1 55 11 GLU B O 1
ATOM 2943 N N . ALA B 1 12 ? 6.402 -21.312 13.617 1 59 12 ALA B N 1
ATOM 2944 C CA . ALA B 1 12 ? 5.75 -20.516 12.586 1 59 12 ALA B CA 1
ATOM 2945 C C . ALA B 1 12 ? 4.234 -20.625 12.68 1 59 12 ALA B C 1
ATOM 2947 O O . ALA B 1 12 ? 3.711 -21.656 13.125 1 59 12 ALA B O 1
ATOM 2948 N N . GLU B 1 13 ? 3.533 -19.484 12.469 1 61.88 13 GLU B N 1
ATOM 2949 C CA . GLU B 1 13 ? 2.074 -19.469 12.492 1 61.88 13 GLU B CA 1
ATOM 2950 C C . GLU B 1 13 ? 1.492 -19.766 11.117 1 61.88 13 GLU B C 1
ATOM 2952 O O . GLU B 1 13 ? 1.93 -19.188 10.117 1 61.88 13 GLU B O 1
ATOM 2957 N N . VAL B 1 14 ? 0.627 -20.844 11.086 1 59.28 14 VAL B N 1
ATOM 2958 C CA . VAL B 1 14 ? -0.044 -21.203 9.836 1 59.28 14 VAL B CA 1
ATOM 2959 C C . VAL B 1 14 ? -1.554 -21.031 10 1 59.28 14 VAL B C 1
ATOM 2961 O O . VAL B 1 14 ? -2.086 -21.172 11.102 1 59.28 14 VAL B O 1
ATOM 2964 N N . TRP B 1 15 ? -2.236 -20.438 9.023 1 56.25 15 TRP B N 1
ATOM 2965 C CA . TRP B 1 15 ? -3.682 -20.266 9.078 1 56.25 15 TRP B CA 1
ATOM 2966 C C . TRP B 1 15 ? -4.406 -21.547 8.664 1 56.25 15 TRP B C 1
ATOM 2968 O O . TRP B 1 15 ? -3.939 -22.281 7.797 1 56.25 15 TRP B O 1
ATOM 2978 N N . MET B 1 16 ? -5.461 -21.875 9.68 1 51.81 16 MET B N 1
ATOM 2979 C CA . MET B 1 16 ? -6.309 -23.016 9.344 1 51.81 16 MET B CA 1
ATOM 2980 C C . MET B 1 16 ? -7.762 -22.578 9.172 1 51.81 16 MET B C 1
ATOM 2982 O O . MET B 1 16 ? -8.227 -21.656 9.859 1 51.81 16 MET B O 1
ATOM 2986 N N . VAL B 1 17 ? -8.398 -22.828 8.055 1 47.31 17 VAL B N 1
ATOM 2987 C CA . VAL B 1 17 ? -9.836 -22.641 7.926 1 47.31 17 VAL B CA 1
ATOM 2988 C C . VAL B 1 17 ? -10.57 -23.781 8.641 1 47.31 17 VAL B C 1
ATOM 2990 O O . VAL B 1 17 ? -10.281 -24.953 8.406 1 47.31 17 VAL B O 1
ATOM 2993 N N . GLU B 1 18 ? -11.211 -23.344 9.789 1 44.38 18 GLU B N 1
ATOM 2994 C CA . GLU B 1 18 ? -12.164 -24.359 10.219 1 44.38 18 GLU B CA 1
ATOM 2995 C C . GLU B 1 18 ? -13.367 -24.422 9.289 1 44.38 18 GLU B C 1
ATOM 2997 O O . GLU B 1 18 ? -13.891 -23.375 8.875 1 44.38 18 GLU B O 1
ATOM 3002 N N . PRO B 1 19 ? -13.672 -25.562 8.656 1 38.66 19 PRO B N 1
ATOM 3003 C CA . PRO B 1 19 ? -14.922 -25.688 7.91 1 38.66 19 PRO B CA 1
ATOM 3004 C C . PRO B 1 19 ? -16.109 -25.078 8.641 1 38.66 19 PRO B C 1
ATOM 3006 O O . PRO B 1 19 ? -16.312 -25.328 9.836 1 38.66 19 PRO B O 1
ATOM 3009 N N . GLY B 1 20 ? -16.391 -23.781 8.461 1 37.81 20 GLY B N 1
ATOM 3010 C CA . GLY B 1 20 ? -17.672 -23.391 9.016 1 37.81 20 GLY B CA 1
ATOM 3011 C C . GLY B 1 20 ? -18.812 -24.328 8.641 1 37.81 20 GLY B C 1
ATOM 3012 O O . GLY B 1 20 ? -18.719 -25.047 7.637 1 37.81 20 GLY B O 1
ATOM 3013 N N . PHE B 1 21 ? -19.734 -24.719 9.68 1 34.28 21 PHE B N 1
ATOM 3014 C CA . PHE B 1 21 ? -21.031 -25.344 9.422 1 34.28 21 PHE B CA 1
ATOM 3015 C C . PHE B 1 21 ? -21.781 -24.609 8.312 1 34.28 21 PHE B C 1
ATOM 3017 O O . PHE B 1 21 ? -21.641 -23.391 8.172 1 34.28 21 PHE B O 1
ATOM 3024 N N . PRO B 1 22 ? -22.281 -25.312 7.238 1 33.62 22 PRO B N 1
ATOM 3025 C CA . PRO B 1 22 ? -23.266 -24.688 6.355 1 33.62 22 PRO B CA 1
ATOM 3026 C C . PRO B 1 22 ? -24.25 -23.781 7.105 1 33.62 22 PRO B C 1
ATOM 3028 O O . PRO B 1 22 ? -24.766 -24.156 8.164 1 33.62 22 PRO B O 1
ATOM 3031 N N . ARG B 1 23 ? -24.234 -22.547 7.105 1 33.84 23 ARG B N 1
ATOM 3032 C CA . ARG B 1 23 ? -25.406 -21.828 7.613 1 33.84 23 ARG B CA 1
ATOM 3033 C C . ARG B 1 23 ? -26.672 -22.312 6.941 1 33.84 23 ARG B C 1
ATOM 3035 O O . ARG B 1 23 ? -26.703 -22.516 5.727 1 33.84 23 ARG B O 1
ATOM 3042 N N . ASP B 1 24 ? -27.719 -22.828 7.676 1 29.17 24 ASP B N 1
ATOM 3043 C CA . ASP B 1 24 ? -29.047 -23.281 7.316 1 29.17 24 ASP B CA 1
ATOM 3044 C C . ASP B 1 24 ? -29.734 -22.297 6.371 1 29.17 24 ASP B C 1
ATOM 3046 O O . ASP B 1 24 ? -30.688 -22.641 5.676 1 29.17 24 ASP B O 1
ATOM 3050 N N . ASP B 1 25 ? -29.609 -20.953 6.547 1 32.06 25 ASP B N 1
ATOM 3051 C CA . ASP B 1 25 ? -30.719 -20.156 6.008 1 32.06 25 ASP B CA 1
ATOM 3052 C C . ASP B 1 25 ? -30.656 -20.109 4.48 1 32.06 25 ASP B C 1
ATOM 3054 O O . ASP B 1 25 ? -31.359 -19.312 3.854 1 32.06 25 ASP B O 1
ATOM 3058 N N . TYR B 1 26 ? -29.672 -20.375 3.809 1 29.75 26 TYR B N 1
ATOM 3059 C CA . TYR B 1 26 ? -30.109 -20.391 2.418 1 29.75 26 TYR B CA 1
ATOM 3060 C C . TYR B 1 26 ? -31.125 -21.5 2.182 1 29.75 26 TYR B C 1
ATOM 3062 O O . TYR B 1 26 ? -30.781 -22.688 2.25 1 29.75 26 TYR B O 1
ATOM 3070 N N . ALA B 1 27 ? -32.344 -21.266 2.598 1 30.44 27 ALA B N 1
ATOM 3071 C CA . ALA B 1 27 ? -33.5 -21.922 2.004 1 30.44 27 ALA B CA 1
ATOM 3072 C C . ALA B 1 27 ? -33.281 -22.219 0.524 1 30.44 27 ALA B C 1
ATOM 3074 O O . ALA B 1 27 ? -33.156 -21.297 -0.286 1 30.44 27 ALA B O 1
ATOM 3075 N N . ALA B 1 28 ? -32.438 -23.172 0.283 1 30.34 28 ALA B N 1
ATOM 3076 C CA . ALA B 1 28 ? -32.438 -23.859 -1.006 1 30.34 28 ALA B CA 1
ATOM 3077 C C . ALA B 1 28 ? -33.812 -23.812 -1.658 1 30.34 28 ALA B C 1
ATOM 3079 O O . ALA B 1 28 ? -34.75 -24.391 -1.134 1 30.34 28 ALA B O 1
ATOM 3080 N N . THR B 1 29 ? -34.156 -22.734 -2.207 1 29.19 29 THR B N 1
ATOM 3081 C CA . THR B 1 29 ? -35.281 -23.062 -3.055 1 29.19 29 THR B CA 1
ATOM 3082 C C . THR B 1 29 ? -35.062 -24.391 -3.771 1 29.19 29 THR B C 1
ATOM 3084 O O . THR B 1 29 ? -33.906 -24.75 -4.078 1 29.19 29 THR B O 1
ATOM 3087 N N . ASP B 1 30 ? -36.031 -25.406 -3.895 1 29.27 30 ASP B N 1
ATOM 3088 C CA . ASP B 1 30 ? -36.344 -26.734 -4.422 1 29.27 30 ASP B CA 1
ATOM 3089 C C . ASP B 1 30 ? -35.75 -26.922 -5.812 1 29.27 30 ASP B C 1
ATOM 3091 O O . ASP B 1 30 ? -36.188 -27.812 -6.562 1 29.27 30 ASP B O 1
ATOM 3095 N N . SER B 1 31 ? -35.25 -26 -6.598 1 30.42 31 SER B N 1
ATOM 3096 C CA . SER B 1 31 ? -35.281 -26.547 -7.953 1 30.42 31 SER B CA 1
ATOM 3097 C C . SER B 1 31 ? -34.5 -27.844 -8.055 1 30.42 31 SER B C 1
ATOM 3099 O O . SER B 1 31 ? -33.562 -28.078 -7.301 1 30.42 31 SER B O 1
ATOM 3101 N N . SER B 1 32 ? -34.844 -28.953 -8.883 1 29.55 32 SER B N 1
ATOM 3102 C CA . SER B 1 32 ? -34.688 -30.375 -9.195 1 29.55 32 SER B CA 1
ATOM 3103 C C . SER B 1 32 ? -33.219 -30.781 -9.211 1 29.55 32 SER B C 1
ATOM 3105 O O . SER B 1 32 ? -32.812 -31.719 -8.5 1 29.55 32 SER B O 1
ATOM 3107 N N . ASP B 1 33 ? -32.656 -31.453 -10.438 1 29.61 33 ASP B N 1
ATOM 3108 C CA . ASP B 1 33 ? -32.062 -32.719 -10.891 1 29.61 33 ASP B CA 1
ATOM 3109 C C . ASP B 1 33 ? -30.531 -32.656 -10.773 1 29.61 33 ASP B C 1
ATOM 3111 O O . ASP B 1 33 ? -29.875 -33.719 -10.812 1 29.61 33 ASP B O 1
ATOM 3115 N N . THR B 1 34 ? -29.734 -31.781 -11.453 1 32.34 34 THR B N 1
ATOM 3116 C CA . THR B 1 34 ? -28.453 -32.281 -11.938 1 32.34 34 THR B CA 1
ATOM 3117 C C . THR B 1 34 ? -27.453 -32.438 -10.797 1 32.34 34 THR B C 1
ATOM 3119 O O . THR B 1 34 ? -27.234 -31.484 -10.039 1 32.34 34 THR B O 1
ATOM 3122 N N . GLU B 1 35 ? -27.078 -33.688 -10.289 1 32.47 35 GLU B N 1
ATOM 3123 C CA . GLU B 1 35 ? -26.125 -34.312 -9.375 1 32.47 35 GLU B CA 1
ATOM 3124 C C . GLU B 1 35 ? -24.766 -33.625 -9.43 1 32.47 35 GLU B C 1
ATOM 3126 O O . GLU B 1 35 ? -24.094 -33.656 -10.453 1 32.47 35 GLU B O 1
ATOM 3131 N N . THR B 1 36 ? -24.641 -32.469 -9.055 1 35.16 36 THR B N 1
ATOM 3132 C CA . THR B 1 36 ? -23.266 -32.031 -8.938 1 35.16 36 THR B CA 1
ATOM 3133 C C . THR B 1 36 ? -22.406 -33.031 -8.203 1 35.16 36 THR B C 1
ATOM 3135 O O . THR B 1 36 ? -22.734 -33.438 -7.09 1 35.16 36 THR B O 1
ATOM 3138 N N . THR B 1 37 ? -21.688 -33.938 -8.883 1 33.28 37 THR B N 1
ATOM 3139 C CA . THR B 1 37 ? -20.719 -34.969 -8.555 1 33.28 37 THR B CA 1
ATOM 3140 C C . THR B 1 37 ? -19.703 -34.469 -7.539 1 33.28 37 THR B C 1
ATOM 3142 O O . THR B 1 37 ? -18.688 -35.094 -7.285 1 33.28 37 THR B O 1
ATOM 3145 N N . ILE B 1 38 ? -19.625 -33.281 -7.266 1 35.53 38 ILE B N 1
ATOM 3146 C CA . ILE B 1 38 ? -18.469 -32.969 -6.426 1 35.53 38 ILE B CA 1
ATOM 3147 C C . ILE B 1 38 ? -18.594 -33.719 -5.098 1 35.53 38 ILE B C 1
ATOM 3149 O O . ILE B 1 38 ? -19.5 -33.469 -4.312 1 35.53 38 ILE B O 1
ATOM 3153 N N . SER B 1 39 ? -18.234 -35 -4.949 1 34.47 39 SER B N 1
ATOM 3154 C CA . SER B 1 39 ? -18.109 -35.938 -3.828 1 34.47 39 SER B CA 1
ATOM 3155 C C . SER B 1 39 ? -17.656 -35.219 -2.566 1 34.47 39 SER B C 1
ATOM 3157 O O . SER B 1 39 ? -17.234 -34.062 -2.621 1 34.47 39 SER B O 1
ATOM 3159 N N . SER B 1 40 ? -17.031 -36.156 -1.44 1 34.69 40 SER B N 1
ATOM 3160 C CA . SER B 1 40 ? -16.734 -36.156 -0.012 1 34.69 40 SER B CA 1
ATOM 3161 C C . SER B 1 40 ? -15.562 -35.25 0.323 1 34.69 40 SER B C 1
ATOM 3163 O O . SER B 1 40 ? -14.445 -35.469 -0.156 1 34.69 40 SER B O 1
ATOM 3165 N N . MET B 1 41 ? -15.68 -34.094 0.363 1 40.78 41 MET B N 1
ATOM 3166 C CA . MET B 1 41 ? -14.68 -33.188 0.894 1 40.78 41 MET B CA 1
ATOM 3167 C C . MET B 1 41 ? -14.188 -33.625 2.264 1 40.78 41 MET B C 1
ATOM 3169 O O . MET B 1 41 ? -14.992 -33.969 3.137 1 40.78 41 MET B O 1
ATOM 3173 N N . ASP B 1 42 ? -12.984 -34.188 2.273 1 49.06 42 ASP B N 1
ATOM 3174 C CA . ASP B 1 42 ? -12.367 -34.5 3.564 1 49.06 42 ASP B CA 1
ATOM 3175 C C . ASP B 1 42 ? -11.977 -33.188 4.289 1 49.06 42 ASP B C 1
ATOM 3177 O O . ASP B 1 42 ? -11.484 -32.25 3.666 1 49.06 42 ASP B O 1
ATOM 3181 N N . THR B 1 43 ? -12.516 -33 5.453 1 53.66 43 THR B N 1
ATOM 3182 C CA . THR B 1 43 ? -12.164 -31.891 6.355 1 53.66 43 THR B CA 1
ATOM 3183 C C . THR B 1 43 ? -10.852 -32.188 7.078 1 53.66 43 THR B C 1
ATOM 3185 O O . THR B 1 43 ? -10.68 -33.281 7.641 1 53.66 43 THR B O 1
ATOM 3188 N N . ILE B 1 44 ? -9.883 -31.453 6.699 1 60.44 44 ILE B N 1
ATOM 3189 C CA . ILE B 1 44 ? -8.648 -31.562 7.477 1 60.44 44 ILE B CA 1
ATOM 3190 C C . ILE B 1 44 ? -8.867 -30.953 8.867 1 60.44 44 ILE B C 1
ATOM 3192 O O . ILE B 1 44 ? -9.25 -29.797 8.992 1 60.44 44 ILE B O 1
ATOM 3196 N N . GLU B 1 45 ? -8.68 -31.859 9.836 1 58.56 45 GLU B N 1
ATOM 3197 C CA . GLU B 1 45 ? -8.836 -31.422 11.227 1 58.56 45 GLU B CA 1
ATOM 3198 C C . GLU B 1 45 ? -7.672 -30.531 11.648 1 58.56 45 GLU B C 1
ATOM 3200 O O . GLU B 1 45 ? -6.555 -30.672 11.148 1 58.56 45 GLU B O 1
ATOM 3205 N N . SER B 1 46 ? -7.965 -29.625 12.5 1 59.56 46 SER B N 1
ATOM 3206 C CA . SER B 1 46 ? -6.973 -28.688 13.031 1 59.56 46 SER B CA 1
ATOM 3207 C C . SER B 1 46 ? -5.746 -29.438 13.555 1 59.56 46 SER B C 1
ATOM 3209 O O . SER B 1 46 ? -4.617 -28.953 13.406 1 59.56 46 SER B O 1
ATOM 3211 N N . THR B 1 47 ? -5.984 -30.594 14.055 1 59.84 47 THR B N 1
ATOM 3212 C CA . THR B 1 47 ? -4.902 -31.359 14.656 1 59.84 47 THR B CA 1
ATOM 3213 C C . THR B 1 47 ? -3.988 -31.938 13.586 1 59.84 47 THR B C 1
ATOM 3215 O O . THR B 1 47 ? -2.859 -32.344 13.875 1 59.84 47 THR B O 1
ATOM 3218 N N . GLU B 1 48 ? -4.461 -31.875 12.383 1 66.62 48 GLU B N 1
ATOM 3219 C CA . GLU B 1 48 ? -3.713 -32.531 11.312 1 66.62 48 GLU B CA 1
ATOM 3220 C C . GLU B 1 48 ? -2.928 -31.516 10.484 1 66.62 48 GLU B C 1
ATOM 3222 O O . GLU B 1 48 ? -2.031 -31.891 9.727 1 66.62 48 GLU B O 1
ATOM 3227 N N . VAL B 1 49 ? -3.193 -30.297 10.766 1 67.31 49 VAL B N 1
ATOM 3228 C CA . VAL B 1 49 ? -2.629 -29.25 9.922 1 67.31 49 VAL B CA 1
ATOM 3229 C C . VAL B 1 49 ? -1.106 -29.266 10.023 1 67.31 49 VAL B C 1
ATOM 3231 O O . VAL B 1 49 ? -0.408 -29.078 9.023 1 67.31 49 VAL B O 1
ATOM 3234 N N . ALA B 1 50 ? -0.643 -29.609 11.117 1 67.56 50 ALA B N 1
ATOM 3235 C CA . ALA B 1 50 ? 0.796 -29.578 11.359 1 67.56 50 ALA B CA 1
ATOM 3236 C C . ALA B 1 50 ? 1.527 -30.594 10.5 1 67.56 50 ALA B C 1
ATOM 3238 O O . ALA B 1 50 ? 2.697 -30.406 10.156 1 67.56 50 ALA B O 1
ATOM 3239 N N . ASP B 1 51 ? 0.792 -31.609 10.039 1 72.38 51 ASP B N 1
ATOM 3240 C CA . ASP B 1 51 ? 1.411 -32.688 9.289 1 72.38 51 ASP B CA 1
ATOM 3241 C C . ASP B 1 51 ? 1.779 -32.25 7.879 1 72.38 51 ASP B C 1
ATOM 3243 O O . ASP B 1 51 ? 2.584 -32.875 7.203 1 72.38 51 ASP B O 1
ATOM 3247 N N . TYR B 1 52 ? 1.259 -31.141 7.598 1 76.69 52 TYR B N 1
ATOM 3248 C CA . TYR B 1 52 ? 1.472 -30.688 6.23 1 76.69 52 TYR B CA 1
ATOM 3249 C C . TYR B 1 52 ? 2.631 -29.703 6.16 1 76.69 52 TYR B C 1
ATOM 3251 O O . TYR B 1 52 ? 3.027 -29.266 5.074 1 76.69 52 TYR B O 1
ATOM 3259 N N . PHE B 1 53 ? 3.195 -29.422 7.391 1 77.62 53 PHE B N 1
ATOM 3260 C CA . PHE B 1 53 ? 4.195 -28.359 7.391 1 77.62 53 PHE B CA 1
ATOM 3261 C C . PHE B 1 53 ? 5.461 -28.797 8.109 1 77.62 53 PHE B C 1
ATOM 3263 O O . PHE B 1 53 ? 5.406 -29.656 9 1 77.62 53 PHE B O 1
ATOM 3270 N N . CYS B 1 54 ? 6.559 -28.266 7.66 1 77.06 54 CYS B N 1
ATOM 3271 C CA . CYS B 1 54 ? 7.828 -28.312 8.375 1 77.06 54 CYS B CA 1
ATOM 3272 C C . CYS B 1 54 ? 8.391 -26.906 8.578 1 77.06 54 CYS B C 1
ATOM 3274 O O . CYS B 1 54 ? 8.062 -25.984 7.824 1 77.06 54 CYS B O 1
ATOM 3276 N N . VAL B 1 55 ? 9.109 -26.75 9.641 1 79.12 55 VAL B N 1
ATOM 3277 C CA . VAL B 1 55 ? 9.617 -25.422 9.961 1 79.12 55 VAL B CA 1
ATOM 3278 C C . VAL B 1 55 ? 11.102 -25.344 9.609 1 79.12 55 VAL B C 1
ATOM 3280 O O . VAL B 1 55 ? 11.883 -26.234 9.945 1 79.12 55 VAL B O 1
ATOM 3283 N N . ARG B 1 56 ? 11.438 -24.375 8.781 1 76.56 56 ARG B N 1
ATOM 3284 C CA . ARG B 1 56 ? 12.812 -24.062 8.422 1 76.56 56 ARG B CA 1
ATOM 3285 C C . ARG B 1 56 ? 13.117 -22.578 8.656 1 76.56 56 ARG B C 1
ATOM 3287 O O . ARG B 1 56 ? 12.469 -21.703 8.086 1 76.56 56 ARG B O 1
ATOM 3294 N N . HIS B 1 57 ? 14.117 -22.312 9.523 1 78.06 57 HIS B N 1
ATOM 3295 C CA . HIS B 1 57 ? 14.516 -20.953 9.852 1 78.06 57 HIS B CA 1
ATOM 3296 C C . HIS B 1 57 ? 13.328 -20.141 10.344 1 78.06 57 HIS B C 1
ATOM 3298 O O . HIS B 1 57 ? 13.141 -18.984 9.922 1 78.06 57 HIS B O 1
ATOM 3304 N N . GLY B 1 58 ? 12.477 -20.781 11.023 1 74.88 58 GLY B N 1
ATOM 3305 C CA . GLY B 1 58 ? 11.375 -20.094 11.672 1 74.88 58 GLY B CA 1
ATOM 3306 C C . GLY B 1 58 ? 10.172 -19.906 10.758 1 74.88 58 GLY B C 1
ATOM 3307 O O . GLY B 1 58 ? 9.211 -19.219 11.125 1 74.88 58 GLY B O 1
ATOM 3308 N N . ARG B 1 59 ? 10.266 -20.516 9.625 1 81.88 59 ARG B N 1
ATOM 3309 C CA . ARG B 1 59 ? 9.172 -20.406 8.664 1 81.88 59 ARG B CA 1
ATOM 3310 C C . ARG B 1 59 ? 8.602 -21.766 8.312 1 81.88 59 ARG B C 1
ATOM 3312 O O . ARG B 1 59 ? 9.297 -22.781 8.398 1 81.88 59 ARG B O 1
ATOM 3319 N N . ALA B 1 60 ? 7.309 -21.75 7.945 1 79.81 60 ALA B N 1
ATOM 3320 C CA . ALA B 1 60 ? 6.633 -23.016 7.676 1 79.81 60 ALA B CA 1
ATOM 3321 C C . ALA B 1 60 ? 6.613 -23.312 6.18 1 79.81 60 ALA B C 1
ATOM 3323 O O . ALA B 1 60 ? 6.199 -22.484 5.375 1 79.81 60 ALA B O 1
ATOM 3324 N N . PHE B 1 61 ? 7.109 -24.453 5.887 1 82.81 61 PHE B N 1
ATOM 3325 C CA . PHE B 1 61 ? 7.129 -24.953 4.516 1 82.81 61 PHE B CA 1
ATOM 3326 C C . PHE B 1 61 ? 6.312 -26.234 4.387 1 82.81 61 PHE B C 1
ATOM 3328 O O . PHE B 1 61 ? 6.133 -26.969 5.367 1 82.81 61 PHE B O 1
ATOM 3335 N N . PRO B 1 62 ? 5.766 -26.438 3.143 1 77.19 62 PRO B N 1
ATOM 3336 C CA . PRO B 1 62 ? 5.121 -27.734 2.938 1 77.19 62 PRO B CA 1
ATOM 3337 C C . PRO B 1 62 ? 6.09 -28.906 3.098 1 77.19 62 PRO B C 1
ATOM 3339 O O . PRO B 1 62 ? 7.262 -28.797 2.729 1 77.19 62 PRO B O 1
ATOM 3342 N N . VAL B 1 63 ? 5.504 -29.969 3.742 1 73.5 63 VAL B N 1
ATOM 3343 C CA . VAL B 1 63 ? 6.297 -31.188 3.895 1 73.5 63 VAL B CA 1
ATOM 3344 C C . VAL B 1 63 ? 6.426 -31.891 2.545 1 73.5 63 VAL B C 1
ATOM 3346 O O . VAL B 1 63 ? 5.633 -32.781 2.221 1 73.5 63 VAL B O 1
ATOM 3349 N N . TYR B 1 64 ? 7.035 -31.234 1.614 1 67.81 64 TYR B N 1
ATOM 3350 C CA . TYR B 1 64 ? 7.266 -31.859 0.314 1 67.81 64 TYR B CA 1
ATOM 3351 C C . TYR B 1 64 ? 8.742 -31.797 -0.059 1 67.81 64 TYR B C 1
ATOM 3353 O O . TYR B 1 64 ? 9.367 -30.734 -0.016 1 67.81 64 TYR B O 1
ATOM 3361 N N . ASP B 1 65 ? 9.32 -32.969 -0.101 1 57.38 65 ASP B N 1
ATOM 3362 C CA . ASP B 1 65 ? 10.766 -33.156 -0.154 1 57.38 65 ASP B CA 1
ATOM 3363 C C . ASP B 1 65 ? 11.359 -32.531 -1.403 1 57.38 65 ASP B C 1
ATOM 3365 O O . ASP B 1 65 ? 12.516 -32.094 -1.393 1 57.38 65 ASP B O 1
ATOM 3369 N N . ASP B 1 66 ? 10.617 -32.438 -2.459 1 64.88 66 ASP B N 1
ATOM 3370 C CA . ASP B 1 66 ? 11.359 -32.188 -3.693 1 64.88 66 ASP B CA 1
ATOM 3371 C C . ASP B 1 66 ? 11.258 -30.734 -4.125 1 64.88 66 ASP B C 1
ATOM 3373 O O . ASP B 1 66 ? 11.836 -30.328 -5.137 1 64.88 66 ASP B O 1
ATOM 3377 N N . LEU B 1 67 ? 10.734 -29.953 -3.312 1 65.44 67 LEU B N 1
ATOM 3378 C CA . LEU B 1 67 ? 10.57 -28.609 -3.826 1 65.44 67 LEU B CA 1
ATOM 3379 C C . LEU B 1 67 ? 11.484 -27.625 -3.096 1 65.44 67 LEU B C 1
ATOM 3381 O O . LEU B 1 67 ? 11.758 -27.797 -1.904 1 65.44 67 LEU B O 1
ATOM 3385 N N . PRO B 1 68 ? 12.172 -26.703 -3.924 1 67.06 68 PRO B N 1
ATOM 3386 C CA . PRO B 1 68 ? 12.969 -25.672 -3.256 1 67.06 68 PRO B CA 1
ATOM 3387 C C . PRO B 1 68 ? 12.156 -24.859 -2.25 1 67.06 68 PRO B C 1
ATOM 3389 O O . PRO B 1 68 ? 10.93 -24.781 -2.361 1 67.06 68 PRO B O 1
ATOM 3392 N N . LEU B 1 69 ? 12.82 -24.531 -1.249 1 69.5 69 LEU B N 1
ATOM 3393 C CA . LEU B 1 69 ? 12.227 -23.672 -0.233 1 69.5 69 LEU B CA 1
ATOM 3394 C C . LEU B 1 69 ? 12.125 -22.234 -0.729 1 69.5 69 LEU B C 1
ATOM 3396 O O . LEU B 1 69 ? 12.664 -21.328 -0.107 1 69.5 69 LEU B O 1
ATOM 3400 N N . ALA B 1 70 ? 11.508 -22.125 -1.82 1 80.31 70 ALA B N 1
ATOM 3401 C CA . ALA B 1 70 ? 11.484 -20.812 -2.471 1 80.31 70 ALA B CA 1
ATOM 3402 C C . ALA B 1 70 ? 10.852 -19.766 -1.564 1 80.31 70 ALA B C 1
ATOM 3404 O O . ALA B 1 70 ? 11.477 -18.734 -1.255 1 80.31 70 ALA B O 1
ATOM 3405 N N . LEU B 1 71 ? 9.633 -20 -1.107 1 86.75 71 LEU B N 1
ATOM 3406 C CA . LEU B 1 71 ? 8.898 -19.172 -0.169 1 86.75 71 LEU B CA 1
ATOM 3407 C C . LEU B 1 71 ? 8.086 -20.016 0.801 1 86.75 71 LEU B C 1
ATOM 3409 O O . LEU B 1 71 ? 7.648 -21.109 0.452 1 86.75 71 LEU B O 1
ATOM 3413 N N . PRO B 1 72 ? 7.945 -19.531 1.964 1 85.19 72 PRO B N 1
ATOM 3414 C CA . PRO B 1 72 ? 7.172 -20.297 2.945 1 85.19 72 PRO B CA 1
ATOM 3415 C C . PRO B 1 72 ? 5.672 -20.297 2.65 1 85.19 72 PRO B C 1
ATOM 3417 O O . PRO B 1 72 ? 5.234 -19.672 1.676 1 85.19 72 PRO B O 1
ATOM 3420 N N . ALA B 1 73 ? 4.949 -21.078 3.416 1 82 73 ALA B N 1
ATOM 3421 C CA . ALA B 1 73 ? 3.494 -21.141 3.291 1 82 73 ALA B CA 1
ATOM 3422 C C . ALA B 1 73 ? 2.812 -20.766 4.602 1 82 73 ALA B C 1
ATOM 3424 O O . ALA B 1 73 ? 1.842 -21.406 5.012 1 82 73 ALA B O 1
ATOM 3425 N N . ASP B 1 74 ? 3.377 -19.797 5.273 1 81 74 ASP B N 1
ATOM 3426 C CA . ASP B 1 74 ? 2.834 -19.375 6.559 1 81 74 ASP B CA 1
ATOM 3427 C C . ASP B 1 74 ? 2.107 -18.031 6.434 1 81 74 ASP B C 1
ATOM 3429 O O . ASP B 1 74 ? 1.852 -17.562 5.324 1 81 74 ASP B O 1
ATOM 3433 N N . GLN B 1 75 ? 1.761 -17.469 7.582 1 76.94 75 GLN B N 1
ATOM 3434 C CA . GLN B 1 75 ? 0.94 -16.266 7.613 1 76.94 75 GLN B CA 1
ATOM 3435 C C . GLN B 1 75 ? 1.656 -15.094 6.941 1 76.94 75 GLN B C 1
ATOM 3437 O O . GLN B 1 75 ? 1.026 -14.273 6.266 1 76.94 75 GLN B O 1
ATOM 3442 N N . GLY B 1 76 ? 2.939 -15.008 7.191 1 80.88 76 GLY B N 1
ATOM 3443 C CA . GLY B 1 76 ? 3.703 -13.945 6.559 1 80.88 76 GLY B CA 1
ATOM 3444 C C . GLY B 1 76 ? 3.633 -13.984 5.043 1 80.88 76 GLY B C 1
ATOM 3445 O O . GLY B 1 76 ? 3.486 -12.945 4.398 1 80.88 76 GLY B O 1
ATOM 3446 N N . GLU B 1 77 ? 3.676 -15.125 4.523 1 87.12 77 GLU B N 1
ATOM 3447 C CA . GLU B 1 77 ? 3.613 -15.273 3.074 1 87.12 77 GLU B CA 1
ATOM 3448 C C . GLU B 1 77 ? 2.201 -15.016 2.553 1 87.12 77 GLU B C 1
ATOM 3450 O O . GLU B 1 77 ? 2.025 -14.422 1.488 1 87.12 77 GLU B O 1
ATOM 3455 N N . ILE B 1 78 ? 1.275 -15.492 3.229 1 83.25 78 ILE B N 1
ATOM 3456 C CA . ILE B 1 78 ? -0.108 -15.273 2.822 1 83.25 78 ILE B CA 1
ATOM 3457 C C . ILE B 1 78 ? -0.405 -13.773 2.787 1 83.25 78 ILE B C 1
ATOM 3459 O O . ILE B 1 78 ? -1.074 -13.289 1.872 1 83.25 78 ILE B O 1
ATOM 3463 N N . TYR B 1 79 ? 0.078 -13.094 3.75 1 84.06 79 TYR B N 1
ATOM 3464 C CA . TYR B 1 79 ? -0.071 -11.641 3.775 1 84.06 79 TYR B CA 1
ATOM 3465 C C . TYR B 1 79 ? 0.578 -11.008 2.553 1 84.06 79 TYR B C 1
ATOM 3467 O O . TYR B 1 79 ? -0.022 -10.148 1.897 1 84.06 79 TYR B O 1
ATOM 3475 N N . ARG B 1 80 ? 1.727 -11.398 2.311 1 91.25 80 ARG B N 1
ATOM 3476 C CA . ARG B 1 80 ? 2.449 -10.875 1.158 1 91.25 80 ARG B CA 1
ATOM 3477 C C . ARG B 1 80 ? 1.681 -11.133 -0.134 1 91.25 80 ARG B C 1
ATOM 3479 O O . ARG B 1 80 ? 1.582 -10.25 -0.991 1 91.25 80 ARG B O 1
ATOM 3486 N N . LEU B 1 81 ? 1.179 -12.312 -0.27 1 91.19 81 LEU B N 1
ATOM 3487 C CA . LEU B 1 81 ? 0.477 -12.711 -1.485 1 91.19 81 LEU B CA 1
ATOM 3488 C C . LEU B 1 81 ? -0.787 -11.883 -1.679 1 91.19 81 LEU B C 1
ATOM 3490 O O . LEU B 1 81 ? -1.172 -11.578 -2.812 1 91.19 81 LEU B O 1
ATOM 3494 N N . LYS B 1 82 ? -1.389 -11.539 -0.638 1 88.56 82 LYS B N 1
ATOM 3495 C CA . LYS B 1 82 ? -2.555 -10.664 -0.735 1 88.56 82 LYS B CA 1
ATOM 3496 C C . LYS B 1 82 ? -2.17 -9.289 -1.271 1 88.56 82 LYS B C 1
ATOM 3498 O O . LYS B 1 82 ? -2.885 -8.719 -2.096 1 88.56 82 LYS B O 1
ATOM 3503 N N . ILE B 1 83 ? -1.07 -8.742 -0.761 1 92 83 ILE B N 1
ATOM 3504 C CA . ILE B 1 83 ? -0.569 -7.469 -1.256 1 92 83 ILE B CA 1
ATOM 3505 C C . ILE B 1 83 ? -0.242 -7.582 -2.742 1 92 83 ILE B C 1
ATOM 3507 O O . ILE B 1 83 ? -0.624 -6.719 -3.537 1 92 83 ILE B O 1
ATOM 3511 N N . GLN B 1 84 ? 0.393 -8.633 -3.059 1 95.62 84 GLN B N 1
ATOM 3512 C CA . GLN B 1 84 ? 0.784 -8.859 -4.445 1 95.62 84 GLN B CA 1
ATOM 3513 C C . GLN B 1 84 ? -0.439 -8.969 -5.352 1 95.62 84 GLN B C 1
ATOM 3515 O O . GLN B 1 84 ? -0.451 -8.414 -6.453 1 95.62 84 GLN B O 1
ATOM 3520 N N . HIS B 1 85 ? -1.405 -9.711 -4.887 1 93.75 85 HIS B N 1
ATOM 3521 C CA . HIS B 1 85 ? -2.643 -9.859 -5.648 1 93.75 85 HIS B CA 1
ATOM 3522 C C . HIS B 1 85 ? -3.291 -8.508 -5.91 1 93.75 85 HIS B C 1
ATOM 3524 O O . HIS B 1 85 ? -3.709 -8.227 -7.035 1 93.75 85 HIS B O 1
ATOM 3530 N N . THR B 1 86 ? -3.33 -7.707 -4.895 1 92.81 86 THR B N 1
ATOM 3531 C CA . THR B 1 86 ? -3.934 -6.383 -5.008 1 92.81 86 THR B CA 1
ATOM 3532 C C . THR B 1 86 ? -3.158 -5.516 -5.992 1 92.81 86 THR B C 1
ATOM 3534 O O . THR B 1 86 ? -3.75 -4.863 -6.852 1 92.81 86 THR B O 1
ATOM 3537 N N . ALA B 1 87 ? -1.871 -5.508 -5.887 1 95.5 87 ALA B N 1
ATOM 3538 C CA . ALA B 1 87 ? -1.018 -4.715 -6.766 1 95.5 87 ALA B CA 1
ATOM 3539 C C . ALA B 1 87 ? -1.167 -5.156 -8.219 1 95.5 87 ALA B C 1
ATOM 3541 O O . ALA B 1 87 ? -1.312 -4.32 -9.117 1 95.5 87 ALA B O 1
ATOM 3542 N N . ILE B 1 88 ? -1.188 -6.418 -8.461 1 96.56 88 ILE B N 1
ATOM 3543 C CA . ILE B 1 88 ? -1.239 -6.957 -9.812 1 96.56 88 ILE B CA 1
ATOM 3544 C C . ILE B 1 88 ? -2.607 -6.68 -10.43 1 96.56 88 ILE B C 1
ATOM 3546 O O . ILE B 1 88 ? -2.705 -6.328 -11.609 1 96.56 88 ILE B O 1
ATOM 3550 N N . ASN B 1 89 ? -3.635 -6.906 -9.648 1 94.56 89 ASN B N 1
ATOM 3551 C CA . ASN B 1 89 ? -4.969 -6.609 -10.164 1 94.56 89 ASN B CA 1
ATOM 3552 C C . ASN B 1 89 ? -5.086 -5.152 -10.609 1 94.56 89 ASN B C 1
ATOM 3554 O O . ASN B 1 89 ? -5.68 -4.863 -11.648 1 94.56 89 ASN B O 1
ATOM 3558 N N . LYS B 1 90 ? -4.578 -4.289 -9.82 1 94.56 90 LYS B N 1
ATOM 3559 C CA . LYS B 1 90 ? -4.578 -2.881 -10.195 1 94.56 90 LYS B CA 1
ATOM 3560 C C . LYS B 1 90 ? -3.73 -2.646 -11.445 1 94.56 90 LYS B C 1
ATOM 3562 O O . LYS B 1 90 ? -4.078 -1.824 -12.289 1 94.56 90 LYS B O 1
ATOM 3567 N N . LEU B 1 91 ? -2.623 -3.279 -11.5 1 97.25 91 LEU B N 1
ATOM 3568 C CA . LEU B 1 91 ? -1.682 -3.111 -12.602 1 97.25 91 LEU B CA 1
ATOM 3569 C C . LEU B 1 91 ? -2.311 -3.541 -13.93 1 97.25 91 LEU B C 1
ATOM 3571 O O . LEU B 1 91 ? -2.201 -2.832 -14.93 1 97.25 91 LEU B O 1
ATOM 3575 N N . ILE B 1 92 ? -3.008 -4.664 -13.922 1 96.75 92 ILE B N 1
ATOM 3576 C CA . ILE B 1 92 ? -3.518 -5.203 -15.18 1 96.75 92 ILE B CA 1
ATOM 3577 C C . ILE B 1 92 ? -4.883 -4.594 -15.484 1 96.75 92 ILE B C 1
ATOM 3579 O O . ILE B 1 92 ? -5.375 -4.691 -16.609 1 96.75 92 ILE B O 1
ATOM 3583 N N . GLY B 1 93 ? -5.602 -3.938 -14.508 1 92.38 93 GLY B N 1
ATOM 3584 C CA . GLY B 1 93 ? -6.812 -3.158 -14.711 1 92.38 93 GLY B CA 1
ATOM 3585 C C . GLY B 1 93 ? -7.949 -3.971 -15.305 1 92.38 93 GLY B C 1
ATOM 3586 O O . GLY B 1 93 ? -8.641 -3.51 -16.219 1 92.38 93 GLY B O 1
ATOM 3587 N N . GLY B 1 94 ? -8.07 -5.207 -15.008 1 91.19 94 GLY B N 1
ATOM 3588 C CA . GLY B 1 94 ? -9.156 -6.023 -15.516 1 91.19 94 GLY B CA 1
ATOM 3589 C C . GLY B 1 94 ? -8.922 -6.52 -16.938 1 91.19 94 GLY B C 1
ATOM 3590 O O . GLY B 1 94 ? -9.859 -6.922 -17.625 1 91.19 94 GLY B O 1
ATOM 3591 N N . ALA B 1 95 ? -7.773 -6.465 -17.391 1 94.81 95 ALA B N 1
ATOM 3592 C CA . ALA B 1 95 ? -7.43 -6.809 -18.766 1 94.81 95 ALA B CA 1
ATOM 3593 C C . ALA B 1 95 ? -7.863 -8.234 -19.109 1 94.81 95 ALA B C 1
ATOM 3595 O O . ALA B 1 95 ? -8.141 -8.547 -20.266 1 94.81 95 ALA B O 1
ATOM 3596 N N . LEU B 1 96 ? -8.031 -9.094 -18.125 1 96.62 96 LEU B N 1
ATOM 3597 C CA . LEU B 1 96 ? -8.352 -10.492 -18.375 1 96.62 96 LEU B CA 1
ATOM 3598 C C . LEU B 1 96 ? -9.836 -10.758 -18.156 1 96.62 96 LEU B C 1
ATOM 3600 O O . LEU B 1 96 ? -10.328 -11.852 -18.453 1 96.62 96 LEU B O 1
ATOM 3604 N N . ASP B 1 97 ? -10.578 -9.789 -17.656 1 95.75 97 ASP B N 1
ATOM 3605 C CA . ASP B 1 97 ? -11.977 -9.969 -17.266 1 95.75 97 ASP B CA 1
ATOM 3606 C C . ASP B 1 97 ? -12.836 -10.344 -18.469 1 95.75 97 ASP B C 1
ATOM 3608 O O . ASP B 1 97 ? -13.625 -11.289 -18.391 1 95.75 97 ASP B O 1
ATOM 3612 N N . PRO B 1 98 ? -12.727 -9.664 -19.609 1 96.38 98 PRO B N 1
ATOM 3613 C CA . PRO B 1 98 ? -13.602 -9.984 -20.734 1 96.38 98 PRO B CA 1
ATOM 3614 C C . PRO B 1 98 ? -13.461 -11.43 -21.203 1 96.38 98 PRO B C 1
ATOM 3616 O O . PRO B 1 98 ? -14.469 -12.086 -21.5 1 96.38 98 PRO B O 1
ATOM 3619 N N . ILE B 1 99 ? -12.234 -11.938 -21.297 1 97.56 99 ILE B N 1
ATOM 3620 C CA . ILE B 1 99 ? -12.031 -13.289 -21.812 1 97.56 99 ILE B CA 1
ATOM 3621 C C . ILE B 1 99 ? -12.547 -14.305 -20.812 1 97.56 99 ILE B C 1
ATOM 3623 O O . ILE B 1 99 ? -13.055 -15.367 -21.188 1 97.56 99 ILE B O 1
ATOM 3627 N N . ILE B 1 100 ? -12.383 -14.031 -19.531 1 97.81 100 ILE B N 1
ATOM 3628 C CA . ILE B 1 100 ? -12.898 -14.906 -18.484 1 97.81 100 ILE B CA 1
ATOM 3629 C C . ILE B 1 100 ? -14.422 -14.914 -18.516 1 97.81 100 ILE B C 1
ATOM 3631 O O . ILE B 1 100 ? -15.047 -15.977 -18.469 1 97.81 100 ILE B O 1
ATOM 3635 N N . GLU B 1 101 ? -14.977 -13.719 -18.656 1 97.06 101 GLU B N 1
ATOM 3636 C CA . GLU B 1 101 ? -16.422 -13.586 -18.719 1 97.06 101 GLU B CA 1
ATOM 3637 C C . GLU B 1 101 ? -17 -14.312 -19.938 1 97.06 101 GLU B C 1
ATOM 3639 O O . GLU B 1 101 ? -18.031 -14.977 -19.844 1 97.06 101 GLU B O 1
ATOM 3644 N N . MET B 1 102 ? -16.359 -14.133 -20.969 1 96.62 102 MET B N 1
ATOM 3645 C CA . MET B 1 102 ? -16.797 -14.812 -22.188 1 96.62 102 MET B CA 1
ATOM 3646 C C . MET B 1 102 ? -16.75 -16.328 -22.016 1 96.62 102 MET B C 1
ATOM 3648 O O . MET B 1 102 ? -17.688 -17.031 -22.391 1 96.62 102 MET B O 1
ATOM 3652 N N . GLN B 1 103 ? -15.688 -16.812 -21.422 1 97.19 103 GLN B N 1
ATOM 3653 C CA . GLN B 1 103 ? -15.484 -18.25 -21.281 1 97.19 103 GLN B CA 1
ATOM 3654 C C . GLN B 1 103 ? -16.438 -18.844 -20.25 1 97.19 103 GLN B C 1
ATOM 3656 O O . GLN B 1 103 ? -16.828 -20.016 -20.359 1 97.19 103 GLN B O 1
ATOM 3661 N N . LEU B 1 104 ? -16.859 -18.016 -19.312 1 97.12 104 LEU B N 1
ATOM 3662 C CA . LEU B 1 104 ? -17.688 -18.531 -18.234 1 97.12 104 LEU B CA 1
ATOM 3663 C C . LEU B 1 104 ? -19.156 -18.172 -18.438 1 97.12 104 LEU B C 1
ATOM 3665 O O . LEU B 1 104 ? -19.969 -18.328 -17.531 1 97.12 104 LEU B O 1
ATOM 3669 N N . ALA B 1 105 ? -19.406 -17.625 -19.578 1 95.06 105 ALA B N 1
ATOM 3670 C CA . ALA B 1 105 ? -20.812 -17.391 -19.922 1 95.06 105 ALA B CA 1
ATOM 3671 C C . ALA B 1 105 ? -21.609 -18.688 -19.906 1 95.06 105 ALA B C 1
ATOM 3673 O O . ALA B 1 105 ? -21.062 -19.75 -20.203 1 95.06 105 ALA B O 1
ATOM 3674 N N . PRO B 1 106 ? -22.812 -18.547 -19.516 1 91.5 106 PRO B N 1
ATOM 3675 C CA . PRO B 1 106 ? -23.641 -19.75 -19.469 1 91.5 106 PRO B CA 1
ATOM 3676 C C . PRO B 1 106 ? -23.656 -20.516 -20.781 1 91.5 106 PRO B C 1
ATOM 3678 O O . PRO B 1 106 ? -23.688 -19.891 -21.859 1 91.5 106 PRO B O 1
ATOM 3681 N N . SER B 1 107 ? -23.516 -21.75 -20.641 1 86.5 107 SER B N 1
ATOM 3682 C CA . SER B 1 107 ? -23.547 -22.641 -21.797 1 86.5 107 SER B CA 1
ATOM 3683 C C . SER B 1 107 ? -24.969 -22.859 -22.297 1 86.5 107 SER B C 1
ATOM 3685 O O . SER B 1 107 ? -25.906 -22.844 -21.516 1 86.5 107 SER B O 1
ATOM 3687 N N . LEU B 1 108 ? -25.016 -23.125 -23.562 1 83.81 108 LEU B N 1
ATOM 3688 C CA . LEU B 1 108 ? -26.312 -23.375 -24.172 1 83.81 108 LEU B CA 1
ATOM 3689 C C . LEU B 1 108 ? -26.938 -24.672 -23.672 1 83.81 108 LEU B C 1
ATOM 3691 O O . LEU B 1 108 ? -28.156 -24.797 -23.594 1 83.81 108 LEU B O 1
ATOM 3695 N N . ASP B 1 109 ? -26.125 -25.594 -23.328 1 85.75 109 ASP B N 1
ATOM 3696 C CA . ASP B 1 109 ? -26.609 -26.906 -22.906 1 85.75 109 ASP B CA 1
ATOM 3697 C C . ASP B 1 109 ? -26.953 -26.906 -21.422 1 85.75 109 ASP B C 1
ATOM 3699 O O . ASP B 1 109 ? -27.297 -27.953 -20.859 1 85.75 109 ASP B O 1
ATOM 3703 N N . GLY B 1 110 ? -26.781 -25.812 -20.719 1 86.44 110 GLY B N 1
ATOM 3704 C CA . GLY B 1 110 ? -27.156 -25.688 -19.312 1 86.44 110 GLY B CA 1
ATOM 3705 C C . GLY B 1 110 ? -26.094 -26.234 -18.375 1 86.44 110 GLY B C 1
ATOM 3706 O O . GLY B 1 110 ? -26.266 -26.203 -17.156 1 86.44 110 GLY B O 1
ATOM 3707 N N . ARG B 1 111 ? -25.062 -26.734 -19.016 1 89.25 111 ARG B N 1
ATOM 3708 C CA . ARG B 1 111 ? -23.984 -27.266 -18.188 1 89.25 111 ARG B CA 1
ATOM 3709 C C . ARG B 1 111 ? -23.312 -26.156 -17.359 1 89.25 111 ARG B C 1
ATOM 3711 O O . ARG B 1 111 ? -23.109 -25.047 -17.859 1 89.25 111 ARG B O 1
ATOM 3718 N N . ARG B 1 112 ? -22.953 -26.562 -16.125 1 92.5 112 ARG B N 1
ATOM 3719 C CA . ARG B 1 112 ? -22.188 -25.625 -15.305 1 92.5 112 ARG B CA 1
ATOM 3720 C C . ARG B 1 112 ? -20.719 -25.578 -15.742 1 92.5 112 ARG B C 1
ATOM 3722 O O . ARG B 1 112 ? -20.125 -26.625 -16.016 1 92.5 112 ARG B O 1
ATOM 3729 N N . LYS B 1 113 ? -20.297 -24.422 -15.883 1 96.5 113 LYS B N 1
ATOM 3730 C CA . LYS B 1 113 ? -18.875 -24.25 -16.203 1 96.5 113 LYS B CA 1
ATOM 3731 C C . LYS B 1 113 ? -18 -24.594 -15.008 1 96.5 113 LYS B C 1
ATOM 3733 O O . LYS B 1 113 ? -18.438 -24.5 -13.859 1 96.5 113 LYS B O 1
ATOM 3738 N N . CYS B 1 114 ? -16.797 -25.078 -15.328 1 97.06 114 CYS B N 1
ATOM 3739 C CA . CYS B 1 114 ? -15.867 -25.5 -14.289 1 97.06 114 CYS B CA 1
ATOM 3740 C C . CYS B 1 114 ? -14.523 -24.797 -14.453 1 97.06 114 CYS B C 1
ATOM 3742 O O . CYS B 1 114 ? -14.008 -24.688 -15.57 1 97.06 114 CYS B O 1
ATOM 3744 N N . VAL B 1 115 ? -13.953 -24.328 -13.312 1 98 115 VAL B N 1
ATOM 3745 C CA . VAL B 1 115 ? -12.656 -23.656 -13.281 1 98 115 VAL B CA 1
ATOM 3746 C C . VAL B 1 115 ? -11.711 -24.406 -12.352 1 98 115 VAL B C 1
ATOM 3748 O O . VAL B 1 115 ? -12.109 -24.844 -11.273 1 98 115 VAL B O 1
ATOM 3751 N N . LEU B 1 116 ? -10.469 -24.594 -12.812 1 96.88 116 LEU B N 1
ATOM 3752 C CA . LEU B 1 116 ? -9.422 -25.156 -11.969 1 96.88 116 LEU B CA 1
ATOM 3753 C C . LEU B 1 116 ? -8.352 -24.125 -11.664 1 96.88 116 LEU B C 1
ATOM 3755 O O . LEU B 1 116 ? -7.758 -23.547 -12.586 1 96.88 116 LEU B O 1
ATOM 3759 N N . ASP B 1 117 ? -8.141 -23.828 -10.414 1 95.19 117 ASP B N 1
ATOM 3760 C CA . ASP B 1 117 ? -7.055 -22.969 -9.953 1 95.19 117 ASP B CA 1
ATOM 3761 C C . ASP B 1 117 ? -5.91 -23.797 -9.375 1 95.19 117 ASP B C 1
ATOM 3763 O O . ASP B 1 117 ? -6.059 -24.422 -8.32 1 95.19 117 ASP B O 1
ATOM 3767 N N . ILE B 1 118 ? -4.797 -23.688 -10.07 1 92.31 118 ILE B N 1
ATOM 3768 C CA . ILE B 1 118 ? -3.639 -24.484 -9.695 1 92.31 118 ILE B CA 1
ATOM 3769 C C . ILE B 1 118 ? -2.691 -23.672 -8.828 1 92.31 118 ILE B C 1
ATOM 3771 O O . ILE B 1 118 ? -2.424 -22.5 -9.125 1 92.31 118 ILE B O 1
ATOM 3775 N N . ARG B 1 119 ? -2.182 -24.266 -7.758 1 86.94 119 ARG B N 1
ATOM 3776 C CA . ARG B 1 119 ? -1.316 -23.609 -6.789 1 86.94 119 ARG B CA 1
ATOM 3777 C C . ARG B 1 119 ? -1.978 -22.359 -6.23 1 86.94 119 ARG B C 1
ATOM 3779 O O . ARG B 1 119 ? -1.437 -21.25 -6.355 1 86.94 119 ARG B O 1
ATOM 3786 N N . THR B 1 120 ? -3.023 -22.594 -5.508 1 84.5 120 THR B N 1
ATOM 3787 C CA . THR B 1 120 ? -3.947 -21.531 -5.125 1 84.5 120 THR B CA 1
ATOM 3788 C C . THR B 1 120 ? -3.344 -20.672 -4.023 1 84.5 120 THR B C 1
ATOM 3790 O O . THR B 1 120 ? -3.594 -19.469 -3.975 1 84.5 120 THR B O 1
ATOM 3793 N N . GLN B 1 121 ? -2.578 -21.25 -3.102 1 81.69 121 GLN B N 1
ATOM 3794 C CA . GLN B 1 121 ? -1.967 -20.531 -1.983 1 81.69 121 GLN B CA 1
ATOM 3795 C C . GLN B 1 121 ? -3.006 -19.734 -1.206 1 81.69 121 GLN B C 1
ATOM 3797 O O . GLN B 1 121 ? -3.947 -20.297 -0.648 1 81.69 121 GLN B O 1
ATOM 3802 N N . SER B 1 122 ? -3.006 -18.359 -1.309 1 77.94 122 SER B N 1
ATOM 3803 C CA . SER B 1 122 ? -3.943 -17.531 -0.544 1 77.94 122 SER B CA 1
ATOM 3804 C C . SER B 1 122 ? -5.383 -17.797 -0.977 1 77.94 122 SER B C 1
ATOM 3806 O O . SER B 1 122 ? -6.32 -17.547 -0.218 1 77.94 122 SER B O 1
ATOM 3808 N N . GLY B 1 123 ? -5.547 -18.219 -2.186 1 83.88 123 GLY B N 1
ATOM 3809 C CA . GLY B 1 123 ? -6.863 -18.562 -2.701 1 83.88 123 GLY B CA 1
ATOM 3810 C C . GLY B 1 123 ? -7.711 -17.344 -3.029 1 83.88 123 GLY B C 1
ATOM 3811 O O . GLY B 1 123 ? -8.898 -17.484 -3.35 1 83.88 123 GLY B O 1
ATOM 3812 N N . ILE B 1 124 ? -7.16 -16.219 -3.045 1 86.25 124 ILE B N 1
ATOM 3813 C CA . ILE B 1 124 ? -7.918 -14.977 -3.199 1 86.25 124 ILE B CA 1
ATOM 3814 C C . ILE B 1 124 ? -8.57 -14.938 -4.578 1 86.25 124 ILE B C 1
ATOM 3816 O O . ILE B 1 124 ? -9.742 -14.562 -4.707 1 86.25 124 ILE B O 1
ATOM 3820 N N . TRP B 1 125 ? -7.871 -15.344 -5.527 1 91.44 125 TRP B N 1
ATOM 3821 C CA . TRP B 1 125 ? -8.43 -15.32 -6.875 1 91.44 125 TRP B CA 1
ATOM 3822 C C . TRP B 1 125 ? -9.625 -16.266 -6.988 1 91.44 125 TRP B C 1
ATOM 3824 O O . TRP B 1 125 ? -10.664 -15.891 -7.539 1 91.44 125 TRP B O 1
ATOM 3834 N N . ALA B 1 126 ? -9.453 -17.438 -6.508 1 91.12 126 ALA B N 1
ATOM 3835 C CA . ALA B 1 126 ? -10.531 -18.422 -6.547 1 91.12 126 ALA B CA 1
ATOM 3836 C C . ALA B 1 126 ? -11.766 -17.906 -5.809 1 91.12 126 ALA B C 1
ATOM 3838 O O . ALA B 1 126 ? -12.898 -18.094 -6.266 1 91.12 126 ALA B O 1
ATOM 3839 N N . ASP B 1 127 ? -11.531 -17.281 -4.719 1 87.25 127 ASP B N 1
ATOM 3840 C CA . ASP B 1 127 ? -12.617 -16.688 -3.947 1 87.25 127 ASP B CA 1
ATOM 3841 C C . ASP B 1 127 ? -13.352 -15.625 -4.762 1 87.25 127 ASP B C 1
ATOM 3843 O O . ASP B 1 127 ? -14.586 -15.617 -4.801 1 87.25 127 ASP B O 1
ATOM 3847 N N . GLU B 1 128 ? -12.617 -14.812 -5.367 1 89.19 128 GLU B N 1
ATOM 3848 C CA . GLU B 1 128 ? -13.203 -13.734 -6.156 1 89.19 128 GLU B CA 1
ATOM 3849 C C . GLU B 1 128 ? -14.016 -14.281 -7.324 1 89.19 128 GLU B C 1
ATOM 3851 O O . GLU B 1 128 ? -15.109 -13.789 -7.613 1 89.19 128 GLU B O 1
ATOM 3856 N N . ILE B 1 129 ? -13.492 -15.281 -7.941 1 93.44 129 ILE B N 1
ATOM 3857 C CA . ILE B 1 129 ? -14.18 -15.883 -9.078 1 93.44 129 ILE B CA 1
ATOM 3858 C C . ILE B 1 129 ? -15.461 -16.562 -8.602 1 93.44 129 ILE B C 1
ATOM 3860 O O . ILE B 1 129 ? -16.5 -16.5 -9.258 1 93.44 129 ILE B O 1
ATOM 3864 N N . SER B 1 130 ? -15.391 -17.188 -7.48 1 91.5 130 SER B N 1
ATOM 3865 C CA . SER B 1 130 ? -16.547 -17.875 -6.938 1 91.5 130 SER B CA 1
ATOM 3866 C C . SER B 1 130 ? -17.672 -16.906 -6.605 1 91.5 130 SER B C 1
ATOM 3868 O O . SER B 1 130 ? -18.859 -17.25 -6.738 1 91.5 130 SER B O 1
ATOM 3870 N N . ILE B 1 131 ? -17.359 -15.766 -6.176 1 88.38 131 ILE B N 1
ATOM 3871 C CA . ILE B 1 131 ? -18.328 -14.742 -5.832 1 88.38 131 ILE B CA 1
ATOM 3872 C C . ILE B 1 131 ? -18.906 -14.125 -7.102 1 88.38 131 ILE B C 1
ATOM 3874 O O . ILE B 1 131 ? -20.125 -13.953 -7.219 1 88.38 131 ILE B O 1
ATOM 3878 N N . LYS B 1 132 ? -18.078 -13.875 -8.031 1 93.19 132 LYS B N 1
ATOM 3879 C CA . LYS B 1 132 ? -18.484 -13.203 -9.266 1 93.19 132 LYS B CA 1
ATOM 3880 C C . LYS B 1 132 ? -19.344 -14.117 -10.133 1 93.19 132 LYS B C 1
ATOM 3882 O O . LYS B 1 132 ? -20.266 -13.648 -10.82 1 93.19 132 LYS B O 1
ATOM 3887 N N . PHE B 1 133 ? -19.047 -15.391 -10.086 1 95.31 133 PHE B N 1
ATOM 3888 C CA . PHE B 1 133 ? -19.766 -16.375 -10.891 1 95.31 133 PHE B CA 1
ATOM 3889 C C . PHE B 1 133 ? -20.359 -17.469 -10.016 1 95.31 133 PHE B C 1
ATOM 3891 O O . PHE B 1 133 ? -19.891 -18.609 -10.039 1 95.31 133 PHE B O 1
ATOM 3898 N N . PRO B 1 134 ? -21.469 -17.219 -9.453 1 91.31 134 PRO B N 1
ATOM 3899 C CA . PRO B 1 134 ? -22.031 -18.156 -8.477 1 91.31 134 PRO B CA 1
ATOM 3900 C C . PRO B 1 134 ? -22.516 -19.453 -9.109 1 91.31 134 PRO B C 1
ATOM 3902 O O . PRO B 1 134 ? -22.688 -20.453 -8.414 1 91.31 134 PRO B O 1
ATOM 3905 N N . LYS B 1 135 ? -22.719 -19.438 -10.383 1 93.06 135 LYS B N 1
ATOM 3906 C CA . LYS B 1 135 ? -23.203 -20.641 -11.047 1 93.06 135 LYS B CA 1
ATOM 3907 C C . LYS B 1 135 ? -22.062 -21.422 -11.688 1 93.06 135 LYS B C 1
ATOM 3909 O O . LYS B 1 135 ? -22.297 -22.359 -12.461 1 93.06 135 LYS B O 1
ATOM 3914 N N . VAL B 1 136 ? -20.828 -21.109 -11.43 1 95.62 136 VAL B N 1
ATOM 3915 C CA . VAL B 1 136 ? -19.625 -21.781 -11.906 1 95.62 136 VAL B CA 1
ATOM 3916 C C . VAL B 1 136 ? -18.984 -22.562 -10.758 1 95.62 136 VAL B C 1
ATOM 3918 O O . VAL B 1 136 ? -18.922 -22.078 -9.625 1 95.62 136 VAL B O 1
ATOM 3921 N N . ASP B 1 137 ? -18.609 -23.766 -11.07 1 93.38 137 ASP B N 1
ATOM 3922 C CA . ASP B 1 137 ? -17.906 -24.562 -10.07 1 93.38 137 ASP B CA 1
ATOM 3923 C C . ASP B 1 137 ? -16.406 -24.328 -10.141 1 93.38 137 ASP B C 1
ATOM 3925 O O . ASP B 1 137 ? -15.805 -24.406 -11.219 1 93.38 137 ASP B O 1
ATOM 3929 N N . ILE B 1 138 ? -15.812 -24.094 -8.992 1 94 138 ILE B N 1
ATOM 3930 C CA . ILE B 1 138 ? -14.383 -23.781 -8.93 1 94 138 ILE B CA 1
ATOM 3931 C C . ILE B 1 138 ? -13.68 -24.812 -8.039 1 94 138 ILE B C 1
ATOM 3933 O O . ILE B 1 138 ? -14.141 -25.094 -6.93 1 94 138 ILE B O 1
ATOM 3937 N N . LYS B 1 139 ? -12.656 -25.375 -8.555 1 90.5 139 LYS B N 1
ATOM 3938 C CA . LYS B 1 139 ? -11.766 -26.234 -7.781 1 90.5 139 LYS B CA 1
ATOM 3939 C C . LYS B 1 139 ? -10.391 -25.594 -7.629 1 90.5 139 LYS B C 1
ATOM 3941 O O . LYS B 1 139 ? -9.836 -25.062 -8.594 1 90.5 139 LYS B O 1
ATOM 3946 N N . SER B 1 140 ? -9.922 -25.531 -6.461 1 90.62 140 SER B N 1
ATOM 3947 C CA . SER B 1 140 ? -8.578 -25.031 -6.184 1 90.62 140 SER B CA 1
ATOM 3948 C C . SER B 1 140 ? -7.688 -26.125 -5.598 1 90.62 140 SER B C 1
ATOM 3950 O O . SER B 1 140 ? -8.148 -26.953 -4.809 1 90.62 140 SER B O 1
ATOM 3952 N N . ILE B 1 141 ? -6.426 -26.125 -6.031 1 86.62 141 ILE B N 1
ATOM 3953 C CA . ILE B 1 141 ? -5.5 -27.156 -5.586 1 86.62 141 ILE B CA 1
ATOM 3954 C C . ILE B 1 141 ? -4.223 -26.516 -5.051 1 86.62 141 ILE B C 1
ATOM 3956 O O . ILE B 1 141 ? -3.715 -25.547 -5.625 1 86.62 141 ILE B O 1
ATOM 3960 N N . ASP B 1 142 ? -3.768 -26.984 -3.93 1 85.62 142 ASP B N 1
ATOM 3961 C CA . ASP B 1 142 ? -2.457 -26.625 -3.389 1 85.62 142 ASP B CA 1
ATOM 3962 C C . ASP B 1 142 ? -1.876 -27.781 -2.568 1 85.62 142 ASP B C 1
ATOM 3964 O O . ASP B 1 142 ? -2.59 -28.719 -2.209 1 85.62 142 ASP B O 1
ATOM 3968 N N . VAL B 1 143 ? -0.576 -27.688 -2.316 1 80.75 143 VAL B N 1
ATOM 3969 C CA . VAL B 1 143 ? 0.105 -28.766 -1.62 1 80.75 143 VAL B CA 1
ATOM 3970 C C . VAL B 1 143 ? -0.128 -28.641 -0.116 1 80.75 143 VAL B C 1
ATOM 3972 O O . VAL B 1 143 ? 0.04 -29.609 0.626 1 80.75 143 VAL B O 1
ATOM 3975 N N . VAL B 1 144 ? -0.518 -27.516 0.347 1 75.44 144 VAL B N 1
ATOM 3976 C CA . VAL B 1 144 ? -0.785 -27.312 1.768 1 75.44 144 VAL B CA 1
ATOM 3977 C C . VAL B 1 144 ? -2.16 -26.672 1.95 1 75.44 144 VAL B C 1
ATOM 3979 O O . VAL B 1 144 ? -2.639 -25.953 1.068 1 75.44 144 VAL B O 1
ATOM 3982 N N . PRO B 1 145 ? -2.674 -27.078 3.133 1 70.69 145 PRO B N 1
ATOM 3983 C CA . PRO B 1 145 ? -3.963 -26.438 3.414 1 70.69 145 PRO B CA 1
ATOM 3984 C C . PRO B 1 145 ? -3.818 -24.984 3.846 1 70.69 145 PRO B C 1
ATOM 3986 O O . PRO B 1 145 ? -3.338 -24.703 4.949 1 70.69 145 PRO B O 1
ATOM 3989 N N . THR B 1 146 ? -3.57 -24.188 3.09 1 58.75 146 THR B N 1
ATOM 3990 C CA . THR B 1 146 ? -3.277 -22.812 3.461 1 58.75 146 THR B CA 1
ATOM 3991 C C . THR B 1 146 ? -4.535 -22.109 3.967 1 58.75 146 THR B C 1
ATOM 3993 O O . THR B 1 146 ? -4.566 -21.625 5.102 1 58.75 146 THR B O 1
ATOM 3996 N N . VAL B 1 147 ? -5.207 -21.047 3.23 1 55.06 147 VAL B N 1
ATOM 3997 C CA . VAL B 1 147 ? -6.07 -20 3.775 1 55.06 147 VAL B CA 1
ATOM 3998 C C . VAL B 1 147 ? -7.516 -20.484 3.801 1 55.06 147 VAL B C 1
ATOM 4000 O O . VAL B 1 147 ? -7.922 -21.297 2.961 1 55.06 147 VAL B O 1
ATOM 4003 N N . ALA B 1 148 ? -8.008 -20.062 5.059 1 49.94 148 ALA B N 1
ATOM 4004 C CA . ALA B 1 148 ? -9.422 -20.188 5.414 1 49.94 148 ALA B CA 1
ATOM 4005 C C . ALA B 1 148 ? -10.32 -19.609 4.324 1 49.94 148 ALA B C 1
ATOM 4007 O O . ALA B 1 148 ? -10.242 -18.422 4.008 1 49.94 148 ALA B O 1
ATOM 4008 N N . HIS B 1 149 ? -10.484 -20.469 3.395 1 55.94 149 HIS B N 1
ATOM 4009 C CA . HIS B 1 149 ? -11.508 -19.938 2.492 1 55.94 149 HIS B CA 1
ATOM 4010 C C . HIS B 1 149 ? -12.898 -20.078 3.098 1 55.94 149 HIS B C 1
ATOM 4012 O O . HIS B 1 149 ? -13.148 -21 3.873 1 55.94 149 HIS B O 1
ATOM 4018 N N . TYR B 1 150 ? -13.586 -18.891 3.24 1 56.19 150 TYR B N 1
ATOM 4019 C CA . TYR B 1 150 ? -15.008 -19.031 3.551 1 56.19 150 TYR B CA 1
ATOM 4020 C C . TYR B 1 150 ? -15.633 -20.125 2.695 1 56.19 150 TYR B C 1
ATOM 4022 O O . TYR B 1 150 ? -15.414 -20.188 1.482 1 56.19 150 TYR B O 1
ATOM 4030 N N . PRO B 1 151 ? -16.094 -21.047 3.406 1 62.47 151 PRO B N 1
ATOM 4031 C CA . PRO B 1 151 ? -16.766 -22.062 2.602 1 62.47 151 PRO B CA 1
ATOM 4032 C C . PRO B 1 151 ? -17.812 -21.469 1.658 1 62.47 151 PRO B C 1
ATOM 4034 O O . PRO B 1 151 ? -18.641 -20.656 2.078 1 62.47 151 PRO B O 1
ATOM 4037 N N . ARG B 1 152 ? -17.594 -21.703 0.467 1 75.56 152 ARG B N 1
ATOM 4038 C CA . ARG B 1 152 ? -18.562 -21.344 -0.563 1 75.56 152 ARG B CA 1
ATOM 4039 C C . ARG B 1 152 ? -19.109 -22.578 -1.27 1 75.56 152 ARG B C 1
ATOM 4041 O O . ARG B 1 152 ? -18.391 -23.547 -1.465 1 75.56 152 ARG B O 1
ATOM 4048 N N . HIS B 1 153 ? -20.391 -22.484 -1.676 1 80.12 153 HIS B N 1
ATOM 4049 C CA . HIS B 1 153 ? -21.062 -23.641 -2.248 1 80.12 153 HIS B CA 1
ATOM 4050 C C . HIS B 1 153 ? -20.422 -24.062 -3.57 1 80.12 153 HIS B C 1
ATOM 4052 O O . HIS B 1 153 ? -20.5 -25.219 -3.965 1 80.12 153 HIS B O 1
ATOM 4058 N N . ASN B 1 154 ? -19.797 -23.156 -4.215 1 89.62 154 ASN B N 1
ATOM 4059 C CA . ASN B 1 154 ? -19.281 -23.453 -5.547 1 89.62 154 ASN B CA 1
ATOM 4060 C C . ASN B 1 154 ? -17.75 -23.438 -5.578 1 89.62 154 ASN B C 1
ATOM 4062 O O . ASN B 1 154 ? -17.156 -23.359 -6.648 1 89.62 154 ASN B O 1
ATOM 4066 N N . LEU B 1 155 ? -17.062 -23.438 -4.426 1 88.31 155 LEU B N 1
ATOM 4067 C CA . LEU B 1 155 ? -15.609 -23.453 -4.336 1 88.31 155 LEU B CA 1
ATOM 4068 C C . LEU B 1 155 ? -15.133 -24.656 -3.516 1 88.31 155 LEU B C 1
ATOM 4070 O O . LEU B 1 155 ? -15.461 -24.781 -2.334 1 88.31 155 LEU B O 1
ATOM 4074 N N . HIS B 1 156 ? -14.375 -25.484 -4.199 1 82.62 156 HIS B N 1
ATOM 4075 C CA . HIS B 1 156 ? -13.859 -26.688 -3.566 1 82.62 156 HIS B CA 1
ATOM 4076 C C . HIS B 1 156 ? -12.336 -26.703 -3.545 1 82.62 156 HIS B C 1
ATOM 4078 O O . HIS B 1 156 ? -11.695 -26.609 -4.594 1 82.62 156 HIS B O 1
ATOM 4084 N N . HIS B 1 157 ? -11.797 -26.906 -2.348 1 82.38 157 HIS B N 1
ATOM 4085 C CA . HIS B 1 157 ? -10.352 -26.922 -2.203 1 82.38 157 HIS B CA 1
ATOM 4086 C C . HIS B 1 157 ? -9.828 -28.344 -1.997 1 82.38 157 HIS B C 1
ATOM 4088 O O . HIS B 1 157 ? -10.391 -29.094 -1.207 1 82.38 157 HIS B O 1
ATOM 4094 N N . GLU B 1 158 ? -8.805 -28.656 -2.713 1 80.69 158 GLU B N 1
ATOM 4095 C CA . GLU B 1 158 ? -8.141 -29.953 -2.547 1 80.69 158 GLU B CA 1
ATOM 4096 C C . GLU B 1 158 ? -6.652 -29.766 -2.264 1 80.69 158 GLU B C 1
ATOM 4098 O O . GLU B 1 158 ? -6.02 -28.859 -2.787 1 80.69 158 GLU B O 1
ATOM 4103 N N . VAL B 1 159 ? -6.145 -30.672 -1.439 1 81.06 159 VAL B N 1
ATOM 4104 C CA . VAL B 1 159 ? -4.734 -30.625 -1.063 1 81.06 159 VAL B CA 1
ATOM 4105 C C . VAL B 1 159 ? -3.998 -31.828 -1.646 1 81.06 159 VAL B C 1
ATOM 4107 O O . VAL B 1 159 ? -4.188 -32.969 -1.193 1 81.06 159 VAL B O 1
ATOM 4110 N N . TYR B 1 160 ? -3.182 -31.562 -2.668 1 78.5 160 TYR B N 1
ATOM 4111 C CA . TYR B 1 160 ? -2.309 -32.594 -3.189 1 78.5 160 TYR B CA 1
ATOM 4112 C C . TYR B 1 160 ? -1.203 -32 -4.055 1 78.5 160 TYR B C 1
ATOM 4114 O O . TYR B 1 160 ? -1.238 -30.828 -4.387 1 78.5 160 TYR B O 1
ATOM 4122 N N . ASP B 1 161 ? -0.239 -32.844 -4.352 1 79.62 161 ASP B N 1
ATOM 4123 C CA . ASP B 1 161 ? 0.933 -32.406 -5.109 1 79.62 161 ASP B CA 1
ATOM 4124 C C . ASP B 1 161 ? 0.684 -32.5 -6.613 1 79.62 161 ASP B C 1
ATOM 4126 O O . ASP B 1 161 ? 0.521 -33.594 -7.145 1 79.62 161 ASP B O 1
ATOM 4130 N N . ILE B 1 162 ? 0.731 -31.422 -7.293 1 82.88 162 ILE B N 1
ATOM 4131 C CA . ILE B 1 162 ? 0.418 -31.391 -8.719 1 82.88 162 ILE B CA 1
ATOM 4132 C C . ILE B 1 162 ? 1.586 -31.969 -9.516 1 82.88 162 ILE B C 1
ATOM 4134 O O . ILE B 1 162 ? 1.435 -32.312 -10.695 1 82.88 162 ILE B O 1
ATOM 4138 N N . HIS B 1 163 ? 2.727 -32.031 -8.945 1 80.56 163 HIS B N 1
ATOM 4139 C CA . HIS B 1 163 ? 3.893 -32.562 -9.648 1 80.56 163 HIS B CA 1
ATOM 4140 C C . HIS B 1 163 ? 3.736 -34.031 -9.961 1 80.56 163 HIS B C 1
ATOM 4142 O O . HIS B 1 163 ? 4.371 -34.562 -10.883 1 80.56 163 HIS B O 1
ATOM 4148 N N . ALA B 1 164 ? 2.951 -34.656 -9.203 1 78.88 164 ALA B N 1
ATOM 4149 C CA . ALA B 1 164 ? 2.68 -36.062 -9.438 1 78.88 164 ALA B CA 1
ATOM 4150 C C . ALA B 1 164 ? 1.573 -36.25 -10.477 1 78.88 164 ALA B C 1
ATOM 4152 O O . ALA B 1 164 ? 1.286 -37.375 -10.891 1 78.88 164 ALA B O 1
ATOM 4153 N N . GLY B 1 165 ? 1.075 -35.156 -10.867 1 85.88 165 GLY B N 1
ATOM 4154 C CA . GLY B 1 165 ? -0.038 -35.188 -11.797 1 85.88 165 GLY B CA 1
ATOM 4155 C C . GLY B 1 165 ? -1.305 -34.594 -11.242 1 85.88 165 GLY B C 1
ATOM 4156 O O . GLY B 1 165 ? -1.504 -34.562 -10.023 1 85.88 165 GLY B O 1
ATOM 4157 N N . ILE B 1 166 ? -2.111 -34.125 -12.188 1 90.5 166 ILE B N 1
ATOM 4158 C CA . ILE B 1 166 ? -3.402 -33.562 -11.789 1 90.5 166 ILE B CA 1
ATOM 4159 C C . ILE B 1 166 ? -4.441 -34.688 -11.727 1 90.5 166 ILE B C 1
ATOM 4161 O O . ILE B 1 166 ? -4.668 -35.375 -12.719 1 90.5 166 ILE B O 1
ATOM 4165 N N . LEU B 1 167 ? -5.113 -34.844 -10.633 1 90.25 167 LEU B N 1
ATOM 4166 C CA . LEU B 1 167 ? -5.988 -36 -10.367 1 90.25 167 LEU B CA 1
ATOM 4167 C C . LEU B 1 167 ? -7.328 -35.812 -11.07 1 90.25 167 LEU B C 1
ATOM 4169 O O . LEU B 1 167 ? -8.086 -36.781 -11.211 1 90.25 167 LEU B O 1
ATOM 4173 N N . GLU B 1 168 ? -7.555 -34.781 -11.641 1 91.31 168 GLU B N 1
ATOM 4174 C CA . GLU B 1 168 ? -8.844 -34.5 -12.25 1 91.31 168 GLU B CA 1
ATOM 4175 C C . GLU B 1 168 ? -9 -35.188 -13.594 1 91.31 168 GLU B C 1
ATOM 4177 O O . GLU B 1 168 ? -8.016 -35.406 -14.305 1 91.31 168 GLU B O 1
ATOM 4182 N N . PRO B 1 169 ? -10.25 -35.5 -13.984 1 93.5 169 PRO B N 1
ATOM 4183 C CA . PRO B 1 169 ? -10.484 -36.219 -15.242 1 93.5 169 PRO B CA 1
ATOM 4184 C C . PRO B 1 169 ? -10.18 -35.344 -16.469 1 93.5 169 PRO B C 1
ATOM 4186 O O . PRO B 1 169 ? -10.211 -34.125 -16.391 1 93.5 169 PRO B O 1
ATOM 4189 N N . THR B 1 170 ? -9.93 -36.031 -17.594 1 94.94 170 THR B N 1
ATOM 4190 C CA . THR B 1 170 ? -9.68 -35.406 -18.875 1 94.94 170 THR B CA 1
ATOM 4191 C C . THR B 1 170 ? -10.883 -34.594 -19.328 1 94.94 170 THR B C 1
ATOM 4193 O O . THR B 1 170 ? -12.031 -35.031 -19.172 1 94.94 170 THR B O 1
ATOM 4196 N N . GLY B 1 171 ? -10.664 -33.406 -19.781 1 96 171 GLY B N 1
ATOM 4197 C CA . GLY B 1 171 ? -11.695 -32.625 -20.422 1 96 171 GLY B CA 1
ATOM 4198 C C . GLY B 1 171 ? -12.781 -32.156 -19.469 1 96 171 GLY B C 1
ATOM 4199 O O . GLY B 1 171 ? -13.969 -32.219 -19.797 1 96 171 GLY B O 1
ATOM 4200 N N . THR B 1 172 ? -12.422 -31.656 -18.344 1 95.81 172 THR B N 1
ATOM 4201 C CA . THR B 1 172 ? -13.383 -31.344 -17.281 1 95.81 172 THR B CA 1
ATOM 4202 C C . THR B 1 172 ? -13.547 -29.828 -17.141 1 95.81 172 THR B C 1
ATOM 4204 O O . THR B 1 172 ? -14.648 -29.344 -16.875 1 95.81 172 THR B O 1
ATOM 4207 N N . PHE B 1 173 ? -12.539 -29.094 -17.406 1 97.81 173 PHE B N 1
ATOM 4208 C CA . PHE B 1 173 ? -12.555 -27.703 -17 1 97.81 173 PHE B CA 1
ATOM 4209 C C . PHE B 1 173 ? -12.664 -26.781 -18.203 1 97.81 173 PHE B C 1
ATOM 4211 O O . PHE B 1 173 ? -12.094 -27.062 -19.266 1 97.81 173 PHE B O 1
ATOM 4218 N N . ASP B 1 174 ? -13.344 -25.672 -17.969 1 98.12 174 ASP B N 1
ATOM 4219 C CA . ASP B 1 174 ? -13.469 -24.625 -18.984 1 98.12 174 ASP B CA 1
ATOM 4220 C C . ASP B 1 174 ? -12.328 -23.609 -18.891 1 98.12 174 ASP B C 1
ATOM 4222 O O . ASP B 1 174 ? -11.992 -22.953 -19.875 1 98.12 174 ASP B O 1
ATOM 4226 N N . ILE B 1 175 ? -11.773 -23.453 -17.703 1 98.69 175 ILE B N 1
ATOM 4227 C CA . ILE B 1 175 ? -10.609 -22.609 -17.453 1 98.69 175 ILE B CA 1
ATOM 4228 C C . ILE B 1 175 ? -9.641 -23.312 -16.516 1 98.69 175 ILE B C 1
ATOM 4230 O O . ILE B 1 175 ? -10.062 -23.938 -15.531 1 98.69 175 ILE B O 1
ATOM 4234 N N . VAL B 1 176 ? -8.406 -23.281 -16.859 1 98.25 176 VAL B N 1
ATOM 4235 C CA . VAL B 1 176 ? -7.328 -23.594 -15.938 1 98.25 176 VAL B CA 1
ATOM 4236 C C . VAL B 1 176 ? -6.484 -22.344 -15.68 1 98.25 176 VAL B C 1
ATOM 4238 O O . VAL B 1 176 ? -6.023 -21.703 -16.625 1 98.25 176 VAL B O 1
ATOM 4241 N N . HIS B 1 177 ? -6.367 -22 -14.438 1 97.44 177 HIS B N 1
ATOM 4242 C CA . HIS B 1 177 ? -5.652 -20.797 -14.008 1 97.44 177 HIS B CA 1
ATOM 4243 C C . HIS B 1 177 ? -4.438 -21.156 -13.156 1 97.44 177 HIS B C 1
ATOM 4245 O O . HIS B 1 177 ? -4.535 -21.969 -12.234 1 97.44 177 HIS B O 1
ATOM 4251 N N . ALA B 1 178 ? -3.275 -20.625 -13.484 1 94 178 ALA B N 1
ATOM 4252 C CA . ALA B 1 178 ? -2.043 -20.766 -12.711 1 94 178 ALA B CA 1
ATOM 4253 C C . ALA B 1 178 ? -1.292 -19.453 -12.625 1 94 178 ALA B C 1
ATOM 4255 O O . ALA B 1 178 ? -0.848 -18.906 -13.641 1 94 178 ALA B O 1
ATOM 4256 N N . ARG B 1 179 ? -1.144 -18.938 -11.438 1 92.62 179 ARG B N 1
ATOM 4257 C CA . ARG B 1 179 ? -0.437 -17.672 -11.227 1 92.62 179 ARG B CA 1
ATOM 4258 C C . ARG B 1 179 ? 0.626 -17.812 -10.141 1 92.62 179 ARG B C 1
ATOM 4260 O O . ARG B 1 179 ? 0.381 -18.438 -9.102 1 92.62 179 ARG B O 1
ATOM 4267 N N . HIS B 1 180 ? 1.826 -17.234 -10.422 1 90 180 HIS B N 1
ATOM 4268 C CA . HIS B 1 180 ? 2.943 -17.219 -9.484 1 90 180 HIS B CA 1
ATOM 4269 C C . HIS B 1 180 ? 3.344 -18.641 -9.078 1 90 180 HIS B C 1
ATOM 4271 O O . HIS B 1 180 ? 3.484 -18.922 -7.883 1 90 180 HIS B O 1
ATOM 4277 N N . SER B 1 181 ? 3.494 -19.453 -10.031 1 84.38 181 SER B N 1
ATOM 4278 C CA . SER B 1 181 ? 3.758 -20.859 -9.789 1 84.38 181 SER B CA 1
ATOM 4279 C C . SER B 1 181 ? 5.18 -21.234 -10.195 1 84.38 181 SER B C 1
ATOM 4281 O O . SER B 1 181 ? 5.68 -22.297 -9.82 1 84.38 181 SER B O 1
ATOM 4283 N N . VAL B 1 182 ? 5.84 -20.391 -10.805 1 80.56 182 VAL B N 1
ATOM 4284 C CA . VAL B 1 182 ? 7.098 -20.734 -11.469 1 80.56 182 VAL B CA 1
ATOM 4285 C C . VAL B 1 182 ? 8.133 -21.141 -10.422 1 80.56 182 VAL B C 1
ATOM 4287 O O . VAL B 1 182 ? 8.953 -22.031 -10.664 1 80.56 182 VAL B O 1
ATOM 4290 N N . ASN B 1 183 ? 8.07 -20.547 -9.281 1 83.25 183 ASN B N 1
ATOM 4291 C CA . ASN B 1 183 ? 9.125 -20.766 -8.297 1 83.25 183 ASN B CA 1
ATOM 4292 C C . ASN B 1 183 ? 9.031 -22.141 -7.656 1 83.25 183 ASN B C 1
ATOM 4294 O O . ASN B 1 183 ? 9.898 -22.531 -6.879 1 83.25 183 ASN B O 1
ATOM 4298 N N . MET B 1 184 ? 8.016 -22.922 -8.156 1 81.69 184 MET B N 1
ATOM 4299 C CA . MET B 1 184 ? 7.84 -24.234 -7.52 1 81.69 184 MET B CA 1
ATOM 4300 C C . MET B 1 184 ? 7.75 -25.328 -8.57 1 81.69 184 MET B C 1
ATOM 4302 O O . MET B 1 184 ? 7.477 -26.484 -8.234 1 81.69 184 MET B O 1
ATOM 4306 N N . ILE B 1 185 ? 7.922 -24.984 -9.75 1 83.69 185 ILE B N 1
ATOM 4307 C CA . ILE B 1 185 ? 7.711 -25.984 -10.789 1 83.69 185 ILE B CA 1
ATOM 4308 C C . ILE B 1 185 ? 9.047 -26.359 -11.422 1 83.69 185 ILE B C 1
ATOM 4310 O O . ILE B 1 185 ? 9.773 -25.5 -11.914 1 83.69 185 ILE B O 1
ATOM 4314 N N . LYS B 1 186 ? 9.328 -27.609 -11.422 1 82.31 186 LYS B N 1
ATOM 4315 C CA . LYS B 1 186 ? 10.555 -28.109 -12.016 1 82.31 186 LYS B CA 1
ATOM 4316 C C . LYS B 1 186 ? 10.312 -28.625 -13.43 1 82.31 186 LYS B C 1
ATOM 4318 O O . LYS B 1 186 ? 11.148 -28.438 -14.312 1 82.31 186 LYS B O 1
ATOM 4323 N N . ASP B 1 187 ? 9.188 -29.203 -13.609 1 85.62 187 ASP B N 1
ATOM 4324 C CA . ASP B 1 187 ? 8.875 -29.797 -14.898 1 85.62 187 ASP B CA 1
ATOM 4325 C C . ASP B 1 187 ? 7.621 -29.156 -15.508 1 85.62 187 ASP B C 1
ATOM 4327 O O . ASP B 1 187 ? 6.527 -29.719 -15.398 1 85.62 187 ASP B O 1
ATOM 4331 N N . TRP B 1 188 ? 7.828 -28.156 -16.281 1 86.12 188 TRP B N 1
ATOM 4332 C CA . TRP B 1 188 ? 6.727 -27.422 -16.891 1 86.12 188 TRP B CA 1
ATOM 4333 C C . TRP B 1 188 ? 6.086 -28.234 -18.016 1 86.12 188 TRP B C 1
ATOM 4335 O O . TRP B 1 188 ? 4.875 -28.156 -18.219 1 86.12 188 TRP B O 1
ATOM 4345 N N . THR B 1 189 ? 6.867 -28.984 -18.656 1 84.81 189 THR B N 1
ATOM 4346 C CA . THR B 1 189 ? 6.348 -29.75 -19.797 1 84.81 189 THR B CA 1
ATOM 4347 C C . THR B 1 189 ? 5.273 -30.734 -19.344 1 84.81 189 THR B C 1
ATOM 4349 O O . THR B 1 189 ? 4.195 -30.797 -19.938 1 84.81 189 THR B O 1
ATOM 4352 N N . SER B 1 190 ? 5.629 -31.469 -18.281 1 88.25 190 SER B N 1
ATOM 4353 C CA . SER B 1 190 ? 4.652 -32.406 -17.75 1 88.25 190 SER B CA 1
ATOM 4354 C C . SER B 1 190 ? 3.414 -31.688 -17.234 1 88.25 190 SER B C 1
ATOM 4356 O O . SER B 1 190 ? 2.289 -32.156 -17.438 1 88.25 190 SER B O 1
ATOM 4358 N N . LEU B 1 191 ? 3.609 -30.609 -16.578 1 90.44 191 LEU B N 1
ATOM 4359 C CA . LEU B 1 191 ? 2.49 -29.875 -15.992 1 90.44 191 LEU B CA 1
ATOM 4360 C C . LEU B 1 191 ? 1.594 -29.297 -17.078 1 90.44 191 LEU B C 1
ATOM 4362 O O . LEU B 1 191 ? 0.367 -29.312 -16.953 1 90.44 191 LEU B O 1
ATOM 4366 N N . LEU B 1 192 ? 2.203 -28.781 -18.141 1 91.88 192 LEU B N 1
ATOM 4367 C CA . LEU B 1 192 ? 1.437 -28.219 -19.234 1 91.88 192 LEU B CA 1
ATOM 4368 C C . LEU B 1 192 ? 0.59 -29.297 -19.922 1 91.88 192 LEU B C 1
ATOM 4370 O O . LEU B 1 192 ? -0.548 -29.031 -20.312 1 91.88 192 LEU B O 1
ATOM 4374 N N . LYS B 1 193 ? 1.141 -30.469 -20.016 1 92.69 193 LYS B N 1
ATOM 4375 C CA . LYS B 1 193 ? 0.39 -31.578 -20.594 1 92.69 193 LYS B CA 1
ATOM 4376 C C . LYS B 1 193 ? -0.82 -31.922 -19.719 1 92.69 193 LYS B C 1
ATOM 4378 O O . LYS B 1 193 ? -1.902 -32.188 -20.25 1 92.69 193 LYS B O 1
ATOM 4383 N N . GLU B 1 194 ? -0.557 -31.922 -18.453 1 94.38 194 GLU B N 1
ATOM 4384 C CA . GLU B 1 194 ? -1.653 -32.188 -17.531 1 94.38 194 GLU B CA 1
ATOM 4385 C C . GLU B 1 194 ? -2.727 -31.109 -17.609 1 94.38 194 GLU B C 1
ATOM 4387 O O . GLU B 1 194 ? -3.922 -31.406 -17.578 1 94.38 194 GLU B O 1
ATOM 4392 N N . MET B 1 195 ? -2.33 -29.859 -17.703 1 95.19 195 MET B N 1
ATOM 4393 C CA . MET B 1 195 ? -3.287 -28.766 -17.828 1 95.19 195 MET B CA 1
ATOM 4394 C C . MET B 1 195 ? -4.082 -28.891 -19.125 1 95.19 195 MET B C 1
ATOM 4396 O O . MET B 1 195 ? -5.293 -28.656 -19.141 1 95.19 195 MET B O 1
ATOM 4400 N N . HIS B 1 196 ? -3.383 -29.25 -20.172 1 96.12 196 HIS B N 1
ATOM 4401 C CA . HIS B 1 196 ? -4.039 -29.5 -21.453 1 96.12 196 HIS B CA 1
ATOM 4402 C C . HIS B 1 196 ? -5.059 -30.625 -21.328 1 96.12 196 HIS B C 1
ATOM 4404 O O . HIS B 1 196 ? -6.184 -30.5 -21.828 1 96.12 196 HIS B O 1
ATOM 4410 N N . ARG B 1 197 ? -4.637 -31.703 -20.703 1 95.38 197 ARG B N 1
ATOM 4411 C CA . ARG B 1 197 ? -5.48 -32.875 -20.562 1 95.38 197 ARG B CA 1
ATOM 4412 C C . ARG B 1 197 ? -6.785 -32.562 -19.859 1 95.38 197 ARG B C 1
ATOM 4414 O O . ARG B 1 197 ? -7.863 -32.969 -20.297 1 95.38 197 ARG B O 1
ATOM 4421 N N . VAL B 1 198 ? -6.762 -31.797 -18.797 1 96.88 198 VAL B N 1
ATOM 4422 C CA . VAL B 1 198 ? -7.93 -31.609 -17.953 1 96.88 198 VAL B CA 1
ATOM 4423 C C . VAL B 1 198 ? -8.828 -30.531 -18.531 1 96.88 198 VAL B C 1
ATOM 4425 O O . VAL B 1 198 ? -9.992 -30.406 -18.172 1 96.88 198 VAL B O 1
ATOM 4428 N N . LEU B 1 199 ? -8.297 -29.719 -19.453 1 97.62 199 LEU B N 1
ATOM 4429 C CA . LEU B 1 199 ? -9.102 -28.703 -20.125 1 97.62 199 LEU B CA 1
ATOM 4430 C C . LEU B 1 199 ? -10.047 -29.328 -21.141 1 97.62 199 LEU B C 1
ATOM 4432 O O . LEU B 1 199 ? -9.672 -30.281 -21.828 1 97.62 199 LEU B O 1
ATOM 4436 N N . ARG B 1 200 ? -11.234 -28.812 -21.25 1 96.12 200 ARG B N 1
ATOM 4437 C CA . ARG B 1 200 ? -12.125 -29.156 -22.359 1 96.12 200 ARG B CA 1
ATOM 4438 C C . ARG B 1 200 ? -11.586 -28.609 -23.688 1 96.12 200 ARG B C 1
ATOM 4440 O O . ARG B 1 200 ? -10.875 -27.609 -23.703 1 96.12 200 ARG B O 1
ATOM 4447 N N . PRO B 1 201 ? -11.945 -29.375 -24.797 1 95.25 201 PRO B N 1
ATOM 4448 C CA . PRO B 1 201 ? -11.664 -28.719 -26.062 1 95.25 201 PRO B CA 1
ATOM 4449 C C . PRO B 1 201 ? -12.219 -27.297 -26.125 1 95.25 201 PRO B C 1
ATOM 4451 O O . PRO B 1 201 ? -13.391 -27.078 -25.797 1 95.25 201 PRO B O 1
ATOM 4454 N N . GLY B 1 202 ? -11.398 -26.359 -26.438 1 96.25 202 GLY B N 1
ATOM 4455 C CA . GLY B 1 202 ? -11.82 -24.969 -26.453 1 96.25 202 GLY B CA 1
ATOM 4456 C C . GLY B 1 202 ? -11.68 -24.297 -25.094 1 96.25 202 GLY B C 1
ATOM 4457 O O . GLY B 1 202 ? -12.008 -23.125 -24.938 1 96.25 202 GLY B O 1
ATOM 4458 N N . GLY B 1 203 ? -11.195 -25.047 -24.094 1 98.06 203 GLY B N 1
ATOM 4459 C CA . GLY B 1 203 ? -10.977 -24.469 -22.781 1 98.06 203 GLY B CA 1
ATOM 4460 C C . GLY B 1 203 ? -9.867 -23.438 -22.75 1 98.06 203 GLY B C 1
ATOM 4461 O O . GLY B 1 203 ? -9 -23.438 -23.625 1 98.06 203 GLY B O 1
ATOM 4462 N N . LEU B 1 204 ? -9.883 -22.562 -21.797 1 98.69 204 LEU B N 1
ATOM 4463 C CA . LEU B 1 204 ? -8.969 -21.438 -21.688 1 98.69 204 LEU B CA 1
ATOM 4464 C C . LEU B 1 204 ? -7.906 -21.688 -20.625 1 98.69 204 LEU B C 1
ATOM 4466 O O . LEU B 1 204 ? -8.227 -22.031 -19.484 1 98.69 204 LEU B O 1
ATOM 4470 N N . LEU B 1 205 ? -6.676 -21.562 -21.031 1 98.19 205 LEU B N 1
ATOM 4471 C CA . LEU B 1 205 ? -5.551 -21.547 -20.094 1 98.19 205 LEU B CA 1
ATOM 4472 C C . LEU B 1 205 ? -5.141 -20.109 -19.781 1 98.19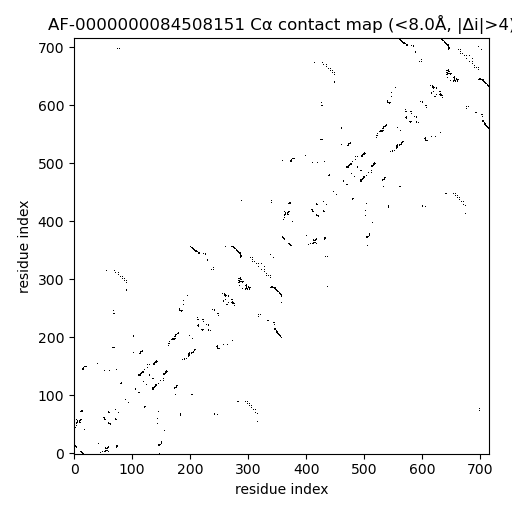 205 LEU B C 1
ATOM 4474 O O . LEU B 1 205 ? -4.988 -19.281 -20.688 1 98.19 205 LEU B O 1
ATOM 4478 N N . ILE B 1 206 ? -5.023 -19.781 -18.5 1 97.62 206 ILE B N 1
ATOM 4479 C CA . ILE B 1 206 ? -4.539 -18.484 -18.047 1 97.62 206 ILE B CA 1
ATOM 4480 C C . ILE B 1 206 ? -3.314 -18.688 -17.156 1 97.62 206 ILE B C 1
ATOM 4482 O O . ILE B 1 206 ? -3.389 -19.344 -16.125 1 97.62 206 ILE B O 1
ATOM 4486 N N . PHE B 1 207 ? -2.246 -18.094 -17.609 1 94.5 207 PHE B N 1
ATOM 4487 C CA . PHE B 1 207 ? -0.993 -18.125 -16.859 1 94.5 207 PHE B CA 1
ATOM 4488 C C . PHE B 1 207 ? -0.541 -16.719 -16.516 1 94.5 207 PHE B C 1
ATOM 4490 O O . PHE B 1 207 ? -0.639 -15.797 -17.344 1 94.5 207 PHE B O 1
ATOM 4497 N N . GLY B 1 208 ? -0.113 -16.469 -15.266 1 94.38 208 GLY B N 1
ATOM 4498 C CA . GLY B 1 208 ? 0.419 -15.18 -14.828 1 94.38 208 GLY B CA 1
ATOM 4499 C C . GLY B 1 208 ? 1.632 -15.312 -13.93 1 94.38 208 GLY B C 1
ATOM 4500 O O . GLY B 1 208 ? 1.675 -16.188 -13.062 1 94.38 208 GLY B O 1
ATOM 4501 N N . GLU B 1 209 ? 2.631 -14.43 -14.125 1 93.44 209 GLU B N 1
ATOM 4502 C CA . GLU B 1 209 ? 3.863 -14.5 -13.352 1 93.44 209 GLU B CA 1
ATOM 4503 C C . GLU B 1 209 ? 4.551 -13.141 -13.273 1 93.44 209 GLU B C 1
ATOM 4505 O O . GLU B 1 209 ? 4.574 -12.398 -14.258 1 93.44 209 GLU B O 1
ATOM 4510 N N . LEU B 1 210 ? 5.043 -12.891 -12.094 1 93.75 210 LEU B N 1
ATOM 4511 C CA . LEU B 1 210 ? 5.996 -11.797 -11.969 1 93.75 210 LEU B CA 1
ATOM 4512 C C . LEU B 1 210 ? 7.41 -12.258 -12.312 1 93.75 210 LEU B C 1
ATOM 4514 O O . LEU B 1 210 ? 7.895 -13.242 -11.742 1 93.75 210 LEU B O 1
ATOM 4518 N N . ASP B 1 211 ? 7.996 -11.617 -13.219 1 92.75 211 ASP B N 1
ATOM 4519 C CA . ASP B 1 211 ? 9.391 -11.891 -13.531 1 92.75 211 ASP B CA 1
ATOM 4520 C C . ASP B 1 211 ? 10.32 -11.336 -12.453 1 92.75 211 ASP B C 1
ATOM 4522 O O . ASP B 1 211 ? 10.438 -10.125 -12.297 1 92.75 211 ASP B O 1
ATOM 4526 N N . PRO B 1 212 ? 10.992 -12.281 -11.727 1 91.94 212 PRO B N 1
ATOM 4527 C CA . PRO B 1 212 ? 11.859 -11.781 -10.648 1 91.94 212 PRO B CA 1
ATOM 4528 C C . PRO B 1 212 ? 13.156 -11.172 -11.172 1 91.94 212 PRO B C 1
ATOM 4530 O O . PRO B 1 212 ? 14.242 -11.555 -10.742 1 91.94 212 PRO B O 1
ATOM 4533 N N . ARG B 1 213 ? 13.094 -10.32 -12.086 1 93.12 213 ARG B N 1
ATOM 4534 C CA . ARG B 1 213 ? 14.156 -9.492 -12.656 1 93.12 213 ARG B CA 1
ATOM 4535 C C . ARG B 1 213 ? 13.773 -8.016 -12.648 1 93.12 213 ARG B C 1
ATOM 4537 O O . ARG B 1 213 ? 12.719 -7.645 -13.172 1 93.12 213 ARG B O 1
ATOM 4544 N N . LEU B 1 214 ? 14.594 -7.316 -11.984 1 96 214 LEU B N 1
ATOM 4545 C CA . LEU B 1 214 ? 14.359 -5.879 -11.969 1 96 214 LEU B CA 1
ATOM 4546 C C . LEU B 1 214 ? 15.164 -5.184 -13.062 1 96 214 LEU B C 1
ATOM 4548 O O . LEU B 1 214 ? 16.359 -5.457 -13.227 1 96 214 LEU B O 1
ATOM 4552 N N . THR B 1 215 ? 14.469 -4.371 -13.805 1 97 215 THR B N 1
ATOM 4553 C CA . THR B 1 215 ? 15.094 -3.643 -14.906 1 97 215 THR B CA 1
ATOM 4554 C C . THR B 1 215 ? 14.75 -2.156 -14.828 1 97 215 THR B C 1
ATOM 4556 O O . THR B 1 215 ? 13.945 -1.738 -13.992 1 97 215 THR B O 1
ATOM 4559 N N . LEU B 1 216 ? 15.469 -1.429 -15.625 1 95.94 216 LEU B N 1
ATOM 4560 C CA . LEU B 1 216 ? 14.969 -0.085 -15.891 1 95.94 216 LEU B CA 1
ATOM 4561 C C . LEU B 1 216 ? 13.766 -0.128 -16.828 1 95.94 216 LEU B C 1
ATOM 4563 O O . LEU B 1 216 ? 13.562 -1.114 -17.547 1 95.94 216 LEU B O 1
ATOM 4567 N N . PRO B 1 217 ? 12.906 0.936 -16.75 1 95.56 217 PRO B N 1
ATOM 4568 C CA . PRO B 1 217 ? 11.742 0.938 -17.641 1 95.56 217 PRO B CA 1
ATOM 4569 C C . PRO B 1 217 ? 12.109 0.714 -19.109 1 95.56 217 PRO B C 1
ATOM 4571 O O . PRO B 1 217 ? 13.016 1.363 -19.625 1 95.56 217 PRO B O 1
ATOM 4574 N N . GLY B 1 218 ? 11.375 -0.228 -19.75 1 94.81 218 GLY B N 1
ATOM 4575 C CA . GLY B 1 218 ? 11.562 -0.497 -21.172 1 94.81 218 GLY B CA 1
ATOM 4576 C C . GLY B 1 218 ? 12.773 -1.372 -21.453 1 94.81 218 GLY B C 1
ATOM 4577 O O . GLY B 1 218 ? 12.961 -1.833 -22.578 1 94.81 218 GLY B O 1
ATOM 4578 N N . GLU B 1 219 ? 13.586 -1.673 -20.438 1 94.94 219 GLU B N 1
ATOM 4579 C CA . GLU B 1 219 ? 14.789 -2.479 -20.625 1 94.94 219 GLU B CA 1
ATOM 4580 C C . GLU B 1 219 ? 14.539 -3.939 -20.266 1 94.94 219 GLU B C 1
ATOM 4582 O O . GLU B 1 219 ? 13.539 -4.262 -19.609 1 94.94 219 GLU B O 1
ATOM 4587 N N . GLN B 1 220 ? 15.461 -4.77 -20.781 1 90.75 220 GLN B N 1
ATOM 4588 C CA . GLN B 1 220 ? 15.305 -6.199 -20.531 1 90.75 220 GLN B CA 1
ATOM 4589 C C . GLN B 1 220 ? 16.391 -6.719 -19.609 1 90.75 220 GLN B C 1
ATOM 4591 O O . GLN B 1 220 ? 16.203 -7.711 -18.906 1 90.75 220 GLN B O 1
ATOM 4596 N N . GLU B 1 221 ? 17.469 -6.02 -19.547 1 93.56 221 GLU B N 1
ATOM 4597 C CA . GLU B 1 221 ? 18.578 -6.449 -18.703 1 93.56 221 GLU B CA 1
ATOM 4598 C C . GLU B 1 221 ? 18.406 -5.977 -17.266 1 93.56 221 GLU B C 1
ATOM 4600 O O . GLU B 1 221 ? 17.938 -4.863 -17.031 1 93.56 221 GLU B O 1
ATOM 4605 N N . PRO B 1 222 ? 18.812 -6.82 -16.359 1 95.25 222 PRO B N 1
ATOM 4606 C CA . PRO B 1 222 ? 18.703 -6.41 -14.961 1 95.25 222 PRO B CA 1
ATOM 4607 C C . PRO B 1 222 ? 19.453 -5.113 -14.664 1 95.25 222 PRO B C 1
ATOM 4609 O O . PRO B 1 222 ? 20.547 -4.895 -15.195 1 95.25 222 PRO B O 1
ATOM 4612 N N . ALA B 1 223 ? 18.891 -4.234 -13.883 1 94.25 223 ALA B N 1
ATOM 4613 C CA . ALA B 1 223 ? 19.469 -2.955 -13.5 1 94.25 223 ALA B CA 1
ATOM 4614 C C . ALA B 1 223 ? 20.484 -3.133 -12.375 1 94.25 223 ALA B C 1
ATOM 4616 O O . ALA B 1 223 ? 20.266 -2.674 -11.25 1 94.25 223 ALA B O 1
ATOM 4617 N N . LEU B 1 224 ? 21.672 -3.602 -12.695 1 92 224 LEU B N 1
ATOM 4618 C CA . LEU B 1 224 ? 22.656 -4.008 -11.703 1 92 224 LEU B CA 1
ATOM 4619 C C . LEU B 1 224 ? 23.453 -2.807 -11.203 1 92 224 LEU B C 1
ATOM 4621 O O . LEU B 1 224 ? 24.266 -2.93 -10.281 1 92 224 LEU B O 1
ATOM 4625 N N . HIS B 1 225 ? 23.141 -1.681 -11.805 1 90.06 225 HIS B N 1
ATOM 4626 C CA . HIS B 1 225 ? 23.828 -0.454 -11.406 1 90.06 225 HIS B CA 1
ATOM 4627 C C . HIS B 1 225 ? 22.828 0.678 -11.18 1 90.06 225 HIS B C 1
ATOM 4629 O O . HIS B 1 225 ? 21.703 0.624 -11.664 1 90.06 225 HIS B O 1
ATOM 4635 N N . GLY B 1 226 ? 23.312 1.648 -10.328 1 87.5 226 GLY B N 1
ATOM 4636 C CA . GLY B 1 226 ? 22.453 2.789 -10.07 1 87.5 226 GLY B CA 1
ATOM 4637 C C . GLY B 1 226 ? 21.453 2.541 -8.961 1 87.5 226 GLY B C 1
ATOM 4638 O O . GLY B 1 226 ? 21.562 1.568 -8.211 1 87.5 226 GLY B O 1
ATOM 4639 N N . PRO B 1 227 ? 20.531 3.453 -8.852 1 86.31 227 PRO B N 1
ATOM 4640 C CA . PRO B 1 227 ? 19.5 3.285 -7.816 1 86.31 227 PRO B CA 1
ATOM 4641 C C . PRO B 1 227 ? 18.672 2.025 -8.008 1 86.31 227 PRO B C 1
ATOM 4643 O O . PRO B 1 227 ? 18.172 1.771 -9.117 1 86.31 227 PRO B O 1
ATOM 4646 N N . GLY B 1 228 ? 18.594 1.255 -6.938 1 90.5 228 GLY B N 1
ATOM 4647 C CA . GLY B 1 228 ? 17.828 0.016 -6.996 1 90.5 228 GLY B CA 1
ATOM 4648 C C . GLY B 1 228 ? 18.703 -1.208 -7.215 1 90.5 228 GLY B C 1
ATOM 4649 O O . GLY B 1 228 ? 18.188 -2.326 -7.32 1 90.5 228 GLY B O 1
ATOM 4650 N N . HIS B 1 229 ? 19.984 -1.077 -7.262 1 92.5 229 HIS B N 1
ATOM 4651 C CA . HIS B 1 229 ? 20.891 -2.166 -7.617 1 92.5 229 HIS B CA 1
ATOM 4652 C C . HIS B 1 229 ? 20.906 -3.244 -6.539 1 92.5 229 HIS B C 1
ATOM 4654 O O . HIS B 1 229 ? 21.109 -4.422 -6.836 1 92.5 229 HIS B O 1
ATOM 4660 N N . TYR B 1 230 ? 20.703 -2.936 -5.266 1 91.19 230 TYR B N 1
ATOM 4661 C CA . TYR B 1 230 ? 20.688 -3.943 -4.211 1 91.19 230 TYR B CA 1
ATOM 4662 C C . TYR B 1 230 ? 19.5 -4.887 -4.387 1 91.19 230 TYR B C 1
ATOM 4664 O O . TYR B 1 230 ? 19.641 -6.105 -4.254 1 91.19 230 TYR B O 1
ATOM 4672 N N . SER B 1 231 ? 18.375 -4.254 -4.684 1 93.5 231 SER B N 1
ATOM 4673 C CA . SER B 1 231 ? 17.188 -5.051 -4.938 1 93.5 231 SER B CA 1
ATOM 4674 C C . SER B 1 231 ? 17.375 -5.938 -6.164 1 93.5 231 SER B C 1
ATOM 4676 O O . SER B 1 231 ? 16.938 -7.094 -6.172 1 93.5 231 SER B O 1
ATOM 4678 N N . THR B 1 232 ? 17.984 -5.352 -7.184 1 94.88 232 THR B N 1
ATOM 4679 C CA . THR B 1 232 ? 18.234 -6.105 -8.406 1 94.88 232 THR B CA 1
ATOM 4680 C C . THR B 1 232 ? 19.172 -7.281 -8.125 1 94.88 232 THR B C 1
ATOM 4682 O O . THR B 1 232 ? 18.922 -8.398 -8.586 1 94.88 232 THR B O 1
ATOM 4685 N N . GLN B 1 233 ? 20.156 -7.023 -7.371 1 93.12 233 GLN B N 1
ATOM 4686 C CA . GLN B 1 233 ? 21.109 -8.07 -7.02 1 93.12 233 GLN B CA 1
ATOM 4687 C C . GLN B 1 233 ? 20.438 -9.172 -6.199 1 93.12 233 GLN B C 1
ATOM 4689 O O . GLN B 1 233 ? 20.75 -10.352 -6.371 1 93.12 233 GLN B O 1
ATOM 4694 N N . PHE B 1 234 ? 19.609 -8.727 -5.344 1 94.12 234 PHE B N 1
ATOM 4695 C CA . PHE B 1 234 ? 18.859 -9.695 -4.551 1 94.12 234 PHE B CA 1
ATOM 4696 C C . PHE B 1 234 ? 18.141 -10.688 -5.457 1 94.12 234 PHE B C 1
ATOM 4698 O O . PHE B 1 234 ? 18.234 -11.898 -5.266 1 94.12 234 PHE B O 1
ATOM 4705 N N . PHE B 1 235 ? 17.438 -10.211 -6.426 1 94.25 235 PHE B N 1
ATOM 4706 C CA . PHE B 1 235 ? 16.641 -11.07 -7.281 1 94.25 235 PHE B CA 1
ATOM 4707 C C . PHE B 1 235 ? 17.531 -11.938 -8.164 1 94.25 235 PHE B C 1
ATOM 4709 O O . PHE B 1 235 ? 17.172 -13.07 -8.492 1 94.25 235 PHE B O 1
ATOM 4716 N N . GLU B 1 236 ? 18.688 -11.453 -8.477 1 93.88 236 GLU B N 1
ATOM 4717 C CA . GLU B 1 236 ? 19.625 -12.289 -9.227 1 93.88 236 GLU B CA 1
ATOM 4718 C C . GLU B 1 236 ? 20.078 -13.492 -8.398 1 93.88 236 GLU B C 1
ATOM 4720 O O . GLU B 1 236 ? 20.156 -14.609 -8.906 1 93.88 236 GLU B O 1
ATOM 4725 N N . VAL B 1 237 ? 20.344 -13.227 -7.211 1 93.44 237 VAL B N 1
ATOM 4726 C CA . VAL B 1 237 ? 20.734 -14.305 -6.316 1 93.44 237 VAL B CA 1
ATOM 4727 C C . VAL B 1 237 ? 19.578 -15.266 -6.113 1 93.44 237 VAL B C 1
ATOM 4729 O O . VAL B 1 237 ? 19.766 -16.484 -6.109 1 93.44 237 VAL B O 1
ATOM 4732 N N . TYR B 1 238 ? 18.422 -14.688 -5.926 1 94 238 TYR B N 1
ATOM 4733 C CA . TYR B 1 238 ? 17.203 -15.492 -5.781 1 94 238 TYR B CA 1
ATOM 4734 C C . TYR B 1 238 ? 17 -16.391 -6.992 1 94 238 TYR B C 1
ATOM 4736 O O . TYR B 1 238 ? 16.75 -17.594 -6.844 1 94 238 TYR B O 1
ATOM 4744 N N . ARG B 1 239 ? 17.141 -15.867 -8.148 1 92.62 239 ARG B N 1
ATOM 4745 C CA . ARG B 1 239 ? 16.969 -16.609 -9.398 1 92.62 239 ARG B CA 1
ATOM 4746 C C . ARG B 1 239 ? 18.016 -17.719 -9.508 1 92.62 239 ARG B C 1
ATOM 4748 O O . ARG B 1 239 ? 17.688 -18.844 -9.898 1 92.62 239 ARG B O 1
ATOM 4755 N N . THR B 1 240 ? 19.203 -17.406 -9.164 1 92.44 240 THR B N 1
ATOM 4756 C CA . THR B 1 240 ? 20.281 -18.375 -9.227 1 92.44 240 THR B CA 1
ATOM 4757 C C . THR B 1 240 ? 20.031 -19.547 -8.273 1 92.44 240 THR B C 1
ATOM 4759 O O . THR B 1 240 ? 20.203 -20.703 -8.641 1 92.44 240 THR B O 1
ATOM 4762 N N . ALA B 1 241 ? 19.594 -19.203 -7.109 1 90.56 241 ALA B N 1
ATOM 4763 C CA . ALA B 1 241 ? 19.312 -20.234 -6.109 1 90.56 241 ALA B CA 1
ATOM 4764 C C . ALA B 1 241 ? 18.203 -21.172 -6.59 1 90.56 241 ALA B C 1
ATOM 4766 O O . ALA B 1 241 ? 18.297 -22.375 -6.414 1 90.56 241 ALA B O 1
ATOM 4767 N N . LEU B 1 242 ? 17.203 -20.609 -7.184 1 90.19 242 LEU B N 1
ATOM 4768 C CA . LEU B 1 242 ? 16.094 -21.422 -7.691 1 90.19 242 LEU B CA 1
ATOM 4769 C C . LEU B 1 242 ? 16.562 -22.297 -8.852 1 90.19 242 LEU B C 1
ATOM 4771 O O . LEU B 1 242 ? 16.188 -23.469 -8.93 1 90.19 242 LEU B O 1
ATOM 4775 N N . ALA B 1 243 ? 17.281 -21.719 -9.703 1 88.81 243 ALA B N 1
ATOM 4776 C CA . ALA B 1 243 ? 17.797 -22.453 -10.852 1 88.81 243 ALA B CA 1
ATOM 4777 C C . ALA B 1 243 ? 18.641 -23.641 -10.414 1 88.81 243 ALA B C 1
ATOM 4779 O O . ALA B 1 243 ? 18.562 -24.719 -11 1 88.81 243 ALA B O 1
ATOM 4780 N N . GLU B 1 244 ? 19.406 -23.422 -9.477 1 88.06 244 GLU B N 1
ATOM 4781 C CA . GLU B 1 244 ? 20.25 -24.484 -8.953 1 88.06 244 GLU B CA 1
ATOM 4782 C C . GLU B 1 244 ? 19.422 -25.594 -8.32 1 88.06 244 GLU B C 1
ATOM 4784 O O . GLU B 1 244 ? 19.844 -26.75 -8.281 1 88.06 244 GLU B O 1
ATOM 4789 N N . GLY B 1 245 ? 18.281 -25.188 -7.863 1 84.25 245 GLY B N 1
ATOM 4790 C CA . GLY B 1 245 ? 17.359 -26.156 -7.305 1 84.25 245 GLY B CA 1
ATOM 4791 C C . GLY B 1 245 ? 16.516 -26.859 -8.359 1 84.25 245 GLY B C 1
ATOM 4792 O O . GLY B 1 245 ? 15.672 -27.703 -8.031 1 84.25 245 GLY B O 1
ATOM 4793 N N . GLY B 1 246 ? 16.703 -26.5 -9.633 1 85.19 246 GLY B N 1
ATOM 4794 C CA . GLY B 1 246 ? 16.047 -27.203 -10.727 1 85.19 246 GLY B CA 1
ATOM 4795 C C . GLY B 1 246 ? 14.797 -26.484 -11.219 1 85.19 246 GLY B C 1
ATOM 4796 O O . GLY B 1 246 ? 14.086 -26.984 -12.094 1 85.19 246 GLY B O 1
ATOM 4797 N N . VAL B 1 247 ? 14.57 -25.328 -10.648 1 86.62 247 VAL B N 1
ATOM 4798 C CA . VAL B 1 247 ? 13.398 -24.547 -11.055 1 86.62 247 VAL B CA 1
ATOM 4799 C C . VAL B 1 247 ? 13.711 -23.781 -12.344 1 86.62 247 VAL B C 1
ATOM 4801 O O . VAL B 1 247 ? 14.805 -23.234 -12.5 1 86.62 247 VAL B O 1
ATOM 4804 N N . LEU B 1 248 ? 12.789 -23.844 -13.258 1 81.69 248 LEU B N 1
ATOM 4805 C CA . LEU B 1 248 ? 12.922 -23.062 -14.484 1 81.69 248 LEU B CA 1
ATOM 4806 C C . LEU B 1 248 ? 12.273 -21.688 -14.32 1 81.69 248 LEU B C 1
ATOM 4808 O O . LEU B 1 248 ? 11.125 -21.484 -14.727 1 81.69 248 LEU B O 1
ATOM 4812 N N . ILE B 1 249 ? 12.992 -20.719 -13.953 1 80.25 249 ILE B N 1
ATOM 4813 C CA . ILE B 1 249 ? 12.484 -19.406 -13.562 1 80.25 249 ILE B CA 1
ATOM 4814 C C . ILE B 1 249 ? 12.078 -18.625 -14.812 1 80.25 249 ILE B C 1
ATOM 4816 O O . ILE B 1 249 ? 11.203 -17.766 -14.75 1 80.25 249 ILE B O 1
ATOM 4820 N N . GLU B 1 250 ? 12.656 -18.969 -15.953 1 79.38 250 GLU B N 1
ATOM 4821 C CA . GLU B 1 250 ? 12.367 -18.219 -17.172 1 79.38 250 GLU B CA 1
ATOM 4822 C C . GLU B 1 250 ? 11.242 -18.875 -17.969 1 79.38 250 GLU B C 1
ATOM 4824 O O . GLU B 1 250 ? 11.141 -18.688 -19.188 1 79.38 250 GLU B O 1
ATOM 4829 N N . ALA B 1 251 ? 10.453 -19.562 -17.328 1 80.75 251 ALA B N 1
ATOM 4830 C CA . ALA B 1 251 ? 9.375 -20.281 -18.016 1 80.75 251 ALA B CA 1
ATOM 4831 C C . ALA B 1 251 ? 8.469 -19.312 -18.766 1 80.75 251 ALA B C 1
ATOM 4833 O O . ALA B 1 251 ? 7.934 -19.641 -19.828 1 80.75 251 ALA B O 1
ATOM 4834 N N . PHE B 1 252 ? 8.281 -18.094 -18.266 1 80.12 252 PHE B N 1
ATOM 4835 C CA . PHE B 1 252 ? 7.391 -17.125 -18.891 1 80.12 252 PHE B CA 1
ATOM 4836 C C . PHE B 1 252 ? 7.918 -16.719 -20.266 1 80.12 252 PHE B C 1
ATOM 4838 O O . PHE B 1 252 ? 7.141 -16.375 -21.156 1 80.12 252 PHE B O 1
ATOM 4845 N N . SER B 1 253 ? 9.164 -16.766 -20.406 1 83.06 253 SER B N 1
ATOM 4846 C CA . SER B 1 253 ? 9.75 -16.391 -21.688 1 83.06 253 SER B CA 1
ATOM 4847 C C . SER B 1 253 ? 9.586 -17.516 -22.703 1 83.06 253 SER B C 1
ATOM 4849 O O . SER B 1 253 ? 9.594 -17.266 -23.906 1 83.06 253 SER B O 1
ATOM 4851 N N . GLU B 1 254 ? 9.375 -18.719 -22.266 1 87.25 254 GLU B N 1
ATOM 4852 C CA . GLU B 1 254 ? 9.367 -19.875 -23.156 1 87.25 254 GLU B CA 1
ATOM 4853 C C . GLU B 1 254 ? 7.953 -20.422 -23.328 1 87.25 254 GLU B C 1
ATOM 4855 O O . GLU B 1 254 ? 7.691 -21.188 -24.266 1 87.25 254 GLU B O 1
ATOM 4860 N N . ILE B 1 255 ? 7.141 -20.047 -22.5 1 90.5 255 ILE B N 1
ATOM 4861 C CA . ILE B 1 255 ? 5.848 -20.703 -22.375 1 90.5 255 ILE B CA 1
ATOM 4862 C C . ILE B 1 255 ? 5.078 -20.594 -23.688 1 90.5 255 ILE B C 1
ATOM 4864 O O . ILE B 1 255 ? 4.379 -21.531 -24.078 1 90.5 255 ILE B O 1
ATOM 4868 N N . ASP B 1 256 ? 5.215 -19.547 -24.422 1 93.62 256 ASP B N 1
ATOM 4869 C CA . ASP B 1 256 ? 4.531 -19.391 -25.703 1 93.62 256 ASP B CA 1
ATOM 4870 C C . ASP B 1 256 ? 4.91 -20.516 -26.672 1 93.62 256 ASP B C 1
ATOM 4872 O O . ASP B 1 256 ? 4.043 -21.094 -27.328 1 93.62 256 ASP B O 1
ATOM 4876 N N . GLY B 1 257 ? 6.176 -20.719 -26.703 1 92.88 257 GLY B N 1
ATOM 4877 C CA . GLY B 1 257 ? 6.676 -21.781 -27.578 1 92.88 257 GLY B CA 1
ATOM 4878 C C . GLY B 1 257 ? 6.184 -23.156 -27.188 1 92.88 257 GLY B C 1
ATOM 4879 O O . GLY B 1 257 ? 5.855 -23.969 -28.047 1 92.88 257 GLY B O 1
ATOM 4880 N N . TRP B 1 258 ? 6.117 -23.391 -25.938 1 92.88 258 TRP B N 1
ATOM 4881 C CA . TRP B 1 258 ? 5.672 -24.688 -25.453 1 92.88 258 TRP B CA 1
ATOM 4882 C C . TRP B 1 258 ? 4.195 -24.906 -25.766 1 92.88 258 TRP B C 1
ATOM 4884 O O . TRP B 1 258 ? 3.766 -26.047 -26 1 92.88 258 TRP B O 1
ATOM 4894 N N . LEU B 1 259 ? 3.418 -23.828 -25.812 1 94.94 259 LEU B N 1
ATOM 4895 C CA . LEU B 1 259 ? 1.969 -23.938 -25.953 1 94.94 259 LEU B CA 1
ATOM 4896 C C . LEU B 1 259 ? 1.577 -24.172 -27.406 1 94.94 259 LEU B C 1
ATOM 4898 O O . LEU B 1 259 ? 0.532 -24.766 -27.688 1 94.94 259 LEU B O 1
ATOM 4902 N N . ARG B 1 260 ? 2.373 -23.812 -28.266 1 94.75 260 ARG B N 1
ATOM 4903 C CA . ARG B 1 260 ? 2.041 -23.891 -29.688 1 94.75 260 ARG B CA 1
ATOM 4904 C C . ARG B 1 260 ? 1.827 -25.328 -30.125 1 94.75 260 ARG B C 1
ATOM 4906 O O . ARG B 1 260 ? 2.529 -26.234 -29.656 1 94.75 260 ARG B O 1
ATOM 4913 N N . ALA B 1 261 ? 0.928 -25.453 -31.109 1 92.19 261 ALA B N 1
ATOM 4914 C CA . ALA B 1 261 ? 0.557 -26.781 -31.609 1 92.19 261 ALA B CA 1
ATOM 4915 C C . ALA B 1 261 ? 1.739 -27.469 -32.281 1 92.19 261 ALA B C 1
ATOM 4917 O O . ALA B 1 261 ? 1.827 -28.688 -32.312 1 92.19 261 ALA B O 1
ATOM 4918 N N . ASP B 1 262 ? 2.588 -26.734 -32.844 1 90.38 262 ASP B N 1
ATOM 4919 C CA . ASP B 1 262 ? 3.713 -27.312 -33.562 1 90.38 262 ASP B CA 1
ATOM 4920 C C . ASP B 1 262 ? 4.895 -27.578 -32.625 1 90.38 262 ASP B C 1
ATOM 4922 O O . ASP B 1 262 ? 5.961 -28 -33.094 1 90.38 262 ASP B O 1
ATOM 4926 N N . SER B 1 263 ? 4.746 -27.281 -31.375 1 91.38 263 SER B N 1
ATOM 4927 C CA . SER B 1 263 ? 5.781 -27.594 -30.391 1 91.38 263 SER B CA 1
ATOM 4928 C C . SER B 1 263 ? 6.016 -29.109 -30.312 1 91.38 263 SER B C 1
ATOM 4930 O O . SER B 1 263 ? 5.082 -29.891 -30.469 1 91.38 263 SER B O 1
ATOM 4932 N N . GLY B 1 264 ? 7.195 -29.469 -30.016 1 87.5 264 GLY B N 1
ATOM 4933 C CA . GLY B 1 264 ? 7.539 -30.875 -29.812 1 87.5 264 GLY B CA 1
ATOM 4934 C C . GLY B 1 264 ? 6.848 -31.5 -28.625 1 87.5 264 GLY B C 1
ATOM 4935 O O . GLY B 1 264 ? 6.727 -32.719 -28.531 1 87.5 264 GLY B O 1
ATOM 4936 N N . LEU B 1 265 ? 6.371 -30.656 -27.797 1 88.44 265 LEU B N 1
ATOM 4937 C CA . LEU B 1 265 ? 5.684 -31.109 -26.594 1 88.44 265 LEU B CA 1
ATOM 4938 C C . LEU B 1 265 ? 4.441 -31.922 -26.969 1 88.44 265 LEU B C 1
ATOM 4940 O O . LEU B 1 265 ? 4.047 -32.844 -26.234 1 88.44 265 LEU B O 1
ATOM 4944 N N . TRP B 1 266 ? 3.879 -31.609 -28.141 1 90.19 266 TRP B N 1
ATOM 4945 C CA . TRP B 1 266 ? 2.588 -32.188 -28.5 1 90.19 266 TRP B CA 1
ATOM 4946 C C . TRP B 1 266 ? 2.748 -33.25 -29.578 1 90.19 266 TRP B C 1
ATOM 4948 O O . TRP B 1 266 ? 1.768 -33.656 -30.219 1 90.19 266 TRP B O 1
ATOM 4958 N N . SER B 1 267 ? 3.785 -33.719 -29.953 1 83.44 267 SER B N 1
ATOM 4959 C CA . SER B 1 267 ? 4.07 -34.594 -31.094 1 83.44 267 SER B CA 1
ATOM 4960 C C . SER B 1 267 ? 3.387 -35.938 -30.953 1 83.44 267 SER B C 1
ATOM 4962 O O . SER B 1 267 ? 3.033 -36.594 -31.953 1 83.44 267 SER B O 1
ATOM 4964 N N . THR B 1 268 ? 3.197 -36.344 -29.859 1 74.12 268 THR B N 1
ATOM 4965 C CA . THR B 1 268 ? 2.658 -37.688 -29.672 1 74.12 268 THR B CA 1
ATOM 4966 C C . THR B 1 268 ? 1.132 -37.656 -29.641 1 74.12 268 THR B C 1
ATOM 4968 O O . THR B 1 268 ? 0.485 -38.688 -29.703 1 74.12 268 THR B O 1
ATOM 4971 N N . GLU B 1 269 ? 0.497 -36.594 -29.516 1 68.62 269 GLU B N 1
ATOM 4972 C CA . GLU B 1 269 ? -0.957 -36.531 -29.422 1 68.62 269 GLU B CA 1
ATOM 4973 C C . GLU B 1 269 ? -1.521 -35.5 -30.391 1 68.62 269 GLU B C 1
ATOM 4975 O O . GLU B 1 269 ? -1.886 -34.375 -29.984 1 68.62 269 GLU B O 1
ATOM 4980 N N . THR B 1 270 ? -1.599 -35.719 -31.672 1 65.25 270 THR B N 1
ATOM 4981 C CA . THR B 1 270 ? -2.082 -34.812 -32.688 1 65.25 270 THR B CA 1
ATOM 4982 C C . THR B 1 270 ? -3.559 -35.031 -33 1 65.25 270 THR B C 1
ATOM 4984 O O . THR B 1 270 ? -3.99 -36.188 -33.094 1 65.25 270 THR B O 1
ATOM 4987 N N . PRO B 1 271 ? -4.465 -33.688 -32.938 1 69.88 271 PRO B N 1
ATOM 4988 C CA . PRO B 1 271 ? -4.012 -32.312 -32.688 1 69.88 271 PRO B CA 1
ATOM 4989 C C . PRO B 1 271 ? -3.984 -31.953 -31.203 1 69.88 271 PRO B C 1
ATOM 4991 O O . PRO B 1 271 ? -4.945 -32.219 -30.484 1 69.88 271 PRO B O 1
ATOM 4994 N N . SER B 1 272 ? -2.76 -31.703 -30.672 1 84.88 272 SER B N 1
ATOM 4995 C CA . SER B 1 272 ? -2.645 -31.266 -29.281 1 84.88 272 SER B CA 1
ATOM 4996 C C . SER B 1 272 ? -1.921 -29.938 -29.172 1 84.88 272 SER B C 1
ATOM 4998 O O . SER B 1 272 ? -1.348 -29.453 -30.156 1 84.88 272 SER B O 1
ATOM 5000 N N . GLY B 1 273 ? -2.305 -29.25 -28.25 1 94.38 273 GLY B N 1
ATOM 5001 C CA . GLY B 1 273 ? -1.713 -27.938 -28.031 1 94.38 273 GLY B CA 1
ATOM 5002 C C . GLY B 1 273 ? -2.744 -26.844 -27.844 1 94.38 273 GLY B C 1
ATOM 5003 O O . GLY B 1 273 ? -3.875 -27.094 -27.438 1 94.38 273 GLY B O 1
ATOM 5004 N N . PHE B 1 274 ? -2.211 -25.672 -28.031 1 97.19 274 PHE B N 1
ATOM 5005 C CA . PHE B 1 274 ? -3.066 -24.5 -27.812 1 97.19 274 PHE B CA 1
ATOM 5006 C C . PHE B 1 274 ? -3.045 -23.594 -29.031 1 97.19 274 PHE B C 1
ATOM 5008 O O . PHE B 1 274 ? -2.127 -23.656 -29.859 1 97.19 274 PHE B O 1
ATOM 5015 N N . HIS B 1 275 ? -4.105 -22.844 -29.188 1 96.25 275 HIS B N 1
ATOM 5016 C CA . HIS B 1 275 ? -4.195 -21.812 -30.219 1 96.25 275 HIS B CA 1
ATOM 5017 C C . HIS B 1 275 ? -4.633 -20.469 -29.625 1 96.25 275 HIS B C 1
ATOM 5019 O O . HIS B 1 275 ? -4.941 -20.391 -28.438 1 96.25 275 HIS B O 1
ATOM 5025 N N . HIS B 1 276 ? -4.512 -19.344 -30.422 1 97.5 276 HIS B N 1
ATOM 5026 C CA . HIS B 1 276 ? -4.816 -17.984 -29.984 1 97.5 276 HIS B CA 1
ATOM 5027 C C . HIS B 1 276 ? -4.023 -17.625 -28.734 1 97.5 276 HIS B C 1
ATOM 5029 O O . HIS B 1 276 ? -4.602 -17.203 -27.719 1 97.5 276 HIS B O 1
ATOM 5035 N N . ILE B 1 277 ? -2.764 -17.922 -28.844 1 97.75 277 ILE B N 1
ATOM 5036 C CA . ILE B 1 277 ? -1.859 -17.641 -27.734 1 97.75 277 ILE B CA 1
ATOM 5037 C C . ILE B 1 277 ? -1.587 -16.141 -27.656 1 97.75 277 ILE B C 1
ATOM 5039 O O . ILE B 1 277 ? -1.033 -15.555 -28.578 1 97.75 277 ILE B O 1
ATOM 5043 N N . VAL B 1 278 ? -1.975 -15.477 -26.562 1 97.81 278 VAL B N 1
ATOM 5044 C CA . VAL B 1 278 ? -1.773 -14.047 -26.344 1 97.81 278 VAL B CA 1
ATOM 5045 C C . VAL B 1 278 ? -0.913 -13.82 -25.109 1 97.81 278 VAL B C 1
ATOM 5047 O O . VAL B 1 278 ? -1.279 -14.242 -24.016 1 97.81 278 VAL B O 1
ATOM 5050 N N . HIS B 1 279 ? 0.235 -13.266 -25.328 1 97 279 HIS B N 1
ATOM 5051 C CA . HIS B 1 279 ? 1.167 -12.914 -24.266 1 97 279 HIS B CA 1
ATOM 5052 C C . HIS B 1 279 ? 1.169 -11.406 -24.016 1 97 279 HIS B C 1
ATOM 5054 O O . HIS B 1 279 ? 1.511 -10.625 -24.906 1 97 279 HIS B O 1
ATOM 5060 N N . ARG B 1 280 ? 0.785 -11.008 -22.828 1 96.38 280 ARG B N 1
ATOM 5061 C CA . ARG B 1 280 ? 0.796 -9.602 -22.438 1 96.38 280 ARG B CA 1
ATOM 5062 C C . ARG B 1 280 ? 1.761 -9.367 -21.281 1 96.38 280 ARG B C 1
ATOM 5064 O O . ARG B 1 280 ? 1.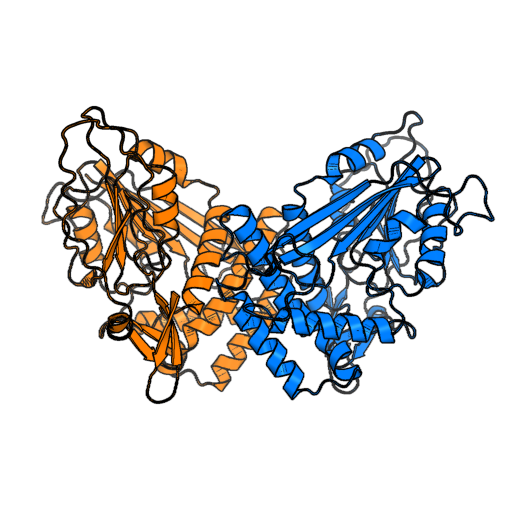991 -10.266 -20.453 1 96.38 280 ARG B O 1
ATOM 5071 N N . ALA B 1 281 ? 2.303 -8.203 -21.234 1 96.06 281 ALA B N 1
ATOM 5072 C CA . ALA B 1 281 ? 3.207 -7.836 -20.156 1 96.06 281 ALA B CA 1
ATOM 5073 C C . ALA B 1 281 ? 2.947 -6.41 -19.688 1 96.06 281 ALA B C 1
ATOM 5075 O O . ALA B 1 281 ? 2.6 -5.539 -20.484 1 96.06 281 ALA B O 1
ATOM 5076 N N . TRP B 1 282 ? 3.078 -6.156 -18.391 1 97.44 282 TRP B N 1
ATOM 5077 C CA . TRP B 1 282 ? 2.959 -4.848 -17.766 1 97.44 282 TRP B CA 1
ATOM 5078 C C . TRP B 1 282 ? 4.16 -4.562 -16.875 1 97.44 282 TRP B C 1
ATOM 5080 O O . TRP B 1 282 ? 4.668 -5.461 -16.188 1 97.44 282 TRP B O 1
ATOM 5090 N N . GLU B 1 283 ? 4.629 -3.381 -16.859 1 97.5 283 GLU B N 1
ATOM 5091 C CA . GLU B 1 283 ? 5.707 -2.963 -15.961 1 97.5 283 GLU B CA 1
ATOM 5092 C C . GLU B 1 283 ? 5.16 -2.232 -14.742 1 97.5 283 GLU B C 1
ATOM 5094 O O . GLU B 1 283 ? 4.312 -1.347 -14.867 1 97.5 283 GLU B O 1
ATOM 5099 N N . SER B 1 284 ? 5.551 -2.693 -13.664 1 97.5 284 SER B N 1
ATOM 5100 C CA . SER B 1 284 ? 5.219 -2.029 -12.414 1 97.5 284 SER B CA 1
ATOM 5101 C C . SER B 1 284 ? 6.453 -1.409 -11.766 1 97.5 284 SER B C 1
ATOM 5103 O O . SER B 1 284 ? 7.504 -2.047 -11.688 1 97.5 284 SER B O 1
ATOM 5105 N N . PRO B 1 285 ? 6.348 -0.153 -11.234 1 95.88 285 PRO B N 1
ATOM 5106 C CA . PRO B 1 285 ? 7.434 0.339 -10.383 1 95.88 285 PRO B CA 1
ATOM 5107 C C . PRO B 1 285 ? 7.617 -0.495 -9.117 1 95.88 285 PRO B C 1
ATOM 5109 O O . PRO B 1 285 ? 6.648 -1.041 -8.586 1 95.88 285 PRO B O 1
ATOM 5112 N N . LEU B 1 286 ? 8.797 -0.647 -8.68 1 92.5 286 LEU B N 1
ATOM 5113 C CA . LEU B 1 286 ? 9.07 -1.262 -7.379 1 92.5 286 LEU B CA 1
ATOM 5114 C C . LEU B 1 286 ? 8.93 -0.241 -6.258 1 92.5 286 LEU B C 1
ATOM 5116 O O . LEU B 1 286 ? 8.805 -0.612 -5.086 1 92.5 286 LEU B O 1
ATOM 5120 N N . ASN B 1 287 ? 9.078 0.938 -6.691 1 86.25 287 ASN B N 1
ATOM 5121 C CA . ASN B 1 287 ? 8.828 2.119 -5.875 1 86.25 287 ASN B CA 1
ATOM 5122 C C . ASN B 1 287 ? 8.086 3.199 -6.656 1 86.25 287 ASN B C 1
ATOM 5124 O O . ASN B 1 287 ? 8.625 3.754 -7.617 1 86.25 287 ASN B O 1
ATOM 5128 N N . GLY B 1 288 ? 6.895 3.59 -6.172 1 81.12 288 GLY B N 1
ATOM 5129 C CA . GLY B 1 288 ? 6.027 4.453 -6.957 1 81.12 288 GLY B CA 1
ATOM 5130 C C . GLY B 1 288 ? 6.387 5.922 -6.852 1 81.12 288 GLY B C 1
ATOM 5131 O O . GLY B 1 288 ? 5.797 6.762 -7.531 1 81.12 288 GLY B O 1
ATOM 5132 N N . LEU B 1 289 ? 7.379 6.285 -6.125 1 78.06 289 LEU B N 1
ATOM 5133 C CA . LEU B 1 289 ? 7.641 7.684 -5.793 1 78.06 289 LEU B CA 1
ATOM 5134 C C . LEU B 1 289 ? 8.086 8.461 -7.027 1 78.06 289 LEU B C 1
ATOM 5136 O O . LEU B 1 289 ? 7.828 9.656 -7.137 1 78.06 289 LEU B O 1
ATOM 5140 N N . TRP B 1 290 ? 8.711 7.789 -7.934 1 80 290 TRP B N 1
ATOM 5141 C CA . TRP B 1 290 ? 9.305 8.453 -9.094 1 80 290 TRP B CA 1
ATOM 5142 C C . TRP B 1 290 ? 8.281 8.594 -10.219 1 80 290 TRP B C 1
ATOM 5144 O O . TRP B 1 290 ? 8.477 9.375 -11.148 1 80 290 TRP B O 1
ATOM 5154 N N . HIS B 1 291 ? 7.281 7.832 -10.195 1 88.81 291 HIS B N 1
ATOM 5155 C CA . HIS B 1 291 ? 6.391 7.746 -11.344 1 88.81 291 HIS B CA 1
ATOM 5156 C C . HIS B 1 291 ? 5.441 8.938 -11.398 1 88.81 291 HIS B C 1
ATOM 5158 O O . HIS B 1 291 ? 4.875 9.328 -10.375 1 88.81 291 HIS B O 1
ATOM 5164 N N . PRO B 1 292 ? 5.203 9.445 -12.523 1 82.44 292 PRO B N 1
ATOM 5165 C CA . PRO B 1 292 ? 4.348 10.633 -12.617 1 82.44 292 PRO B CA 1
ATOM 5166 C C . PRO B 1 292 ? 2.863 10.297 -12.484 1 82.44 292 PRO B C 1
ATOM 5168 O O . PRO B 1 292 ? 2.062 11.172 -12.133 1 82.44 292 PRO B O 1
ATOM 5171 N N . ASP B 1 293 ? 2.471 9.109 -12.789 1 88.44 293 ASP B N 1
ATOM 5172 C CA . ASP B 1 293 ? 1.082 8.664 -12.719 1 88.44 293 ASP B CA 1
ATOM 5173 C C . ASP B 1 293 ? 0.709 8.25 -11.297 1 88.44 293 ASP B C 1
ATOM 5175 O O . ASP B 1 293 ? 1.27 7.293 -10.758 1 88.44 293 ASP B O 1
ATOM 5179 N N . PRO B 1 294 ? -0.287 8.938 -10.688 1 84.19 294 PRO B N 1
ATOM 5180 C CA . PRO B 1 294 ? -0.679 8.609 -9.32 1 84.19 294 PRO B CA 1
ATOM 5181 C C . PRO B 1 294 ? -1.089 7.148 -9.156 1 84.19 294 PRO B C 1
ATOM 5183 O O . PRO B 1 294 ? -0.856 6.551 -8.102 1 84.19 294 PRO B O 1
ATOM 5186 N N . ALA B 1 295 ? -1.726 6.656 -10.156 1 89.94 295 ALA B N 1
ATOM 5187 C CA . ALA B 1 295 ? -2.105 5.246 -10.078 1 89.94 295 ALA B CA 1
ATOM 5188 C C . ALA B 1 295 ? -0.873 4.352 -9.992 1 89.94 295 ALA B C 1
ATOM 5190 O O . ALA B 1 295 ? -0.855 3.381 -9.234 1 89.94 295 ALA B O 1
ATOM 5191 N N . MET B 1 296 ? 0.145 4.711 -10.766 1 94 296 MET B N 1
ATOM 5192 C CA . MET B 1 296 ? 1.381 3.934 -10.742 1 94 296 MET B CA 1
ATOM 5193 C C . MET B 1 296 ? 2.145 4.156 -9.445 1 94 296 MET B C 1
ATOM 5195 O O . MET B 1 296 ? 2.838 3.258 -8.969 1 94 296 MET B O 1
ATOM 5199 N N . GLN B 1 297 ? 1.993 5.312 -8.875 1 90.38 297 GLN B N 1
ATOM 5200 C CA . GLN B 1 297 ? 2.584 5.555 -7.559 1 90.38 297 GLN B CA 1
ATOM 5201 C C . GLN B 1 297 ? 1.988 4.621 -6.508 1 90.38 297 GLN B C 1
ATOM 5203 O O . GLN B 1 297 ? 2.717 4.035 -5.703 1 90.38 297 GLN B O 1
ATOM 5208 N N . GLU B 1 298 ? 0.7 4.535 -6.578 1 91 298 GLU B N 1
ATOM 5209 C CA . GLU B 1 298 ? 0.011 3.652 -5.641 1 91 298 GLU B CA 1
ATOM 5210 C C . GLU B 1 298 ? 0.437 2.199 -5.836 1 91 298 GLU B C 1
ATOM 5212 O O . GLU B 1 298 ? 0.733 1.498 -4.867 1 91 298 GLU B O 1
ATOM 5217 N N . ILE B 1 299 ? 0.42 1.764 -7.062 1 95.69 299 ILE B N 1
ATOM 5218 C CA . ILE B 1 299 ? 0.851 0.406 -7.379 1 95.69 299 ILE B CA 1
ATOM 5219 C C . ILE B 1 299 ? 2.285 0.195 -6.902 1 95.69 299 ILE B C 1
ATOM 5221 O O . ILE B 1 299 ? 2.605 -0.841 -6.312 1 95.69 299 ILE B O 1
ATOM 5225 N N . GLY B 1 300 ? 3.121 1.153 -7.133 1 95.06 300 GLY B N 1
ATOM 5226 C CA . GLY B 1 300 ? 4.504 1.081 -6.695 1 95.06 300 GLY B CA 1
ATOM 5227 C C . GLY B 1 300 ? 4.648 0.978 -5.188 1 95.06 300 GLY B C 1
ATOM 5228 O O . GLY B 1 300 ? 5.539 0.288 -4.691 1 95.06 300 GLY B O 1
ATOM 5229 N N . MET B 1 301 ? 3.781 1.673 -4.465 1 92 301 MET B N 1
ATOM 5230 C CA . MET B 1 301 ? 3.789 1.564 -3.01 1 92 301 MET B CA 1
ATOM 5231 C C . MET B 1 301 ? 3.459 0.143 -2.568 1 92 301 MET B C 1
ATOM 5233 O O . MET B 1 301 ? 4.137 -0.415 -1.703 1 92 301 MET B O 1
ATOM 5237 N N . LEU B 1 302 ? 2.436 -0.417 -3.156 1 93.69 302 LEU B N 1
ATOM 5238 C CA . LEU B 1 302 ? 2.055 -1.787 -2.832 1 93.69 302 LEU B CA 1
ATOM 5239 C C . LEU B 1 302 ? 3.162 -2.766 -3.209 1 93.69 302 LEU B C 1
ATOM 5241 O O . LEU B 1 302 ? 3.461 -3.691 -2.453 1 93.69 302 LEU B O 1
ATOM 5245 N N . MET B 1 303 ? 3.783 -2.484 -4.336 1 95.88 303 MET B N 1
ATOM 5246 C CA . MET B 1 303 ? 4.848 -3.373 -4.789 1 95.88 303 MET B CA 1
ATOM 5247 C C . MET B 1 303 ? 6.074 -3.258 -3.889 1 95.88 303 MET B C 1
ATOM 5249 O O . MET B 1 303 ? 6.785 -4.242 -3.668 1 95.88 303 MET B O 1
ATOM 5253 N N . ALA B 1 304 ? 6.34 -2.094 -3.438 1 93.19 304 ALA B N 1
ATOM 5254 C CA . ALA B 1 304 ? 7.426 -1.91 -2.477 1 93.19 304 ALA B CA 1
ATOM 5255 C C . ALA B 1 304 ? 7.172 -2.717 -1.205 1 93.19 304 ALA B C 1
ATOM 5257 O O . ALA B 1 304 ? 8.086 -3.361 -0.681 1 93.19 304 ALA B O 1
ATOM 5258 N N . MET B 1 305 ? 5.941 -2.645 -0.751 1 90.12 305 MET B N 1
ATOM 5259 C CA . MET B 1 305 ? 5.566 -3.432 0.42 1 90.12 305 MET B CA 1
ATOM 5260 C C . MET B 1 305 ? 5.711 -4.922 0.144 1 90.12 305 MET B C 1
ATOM 5262 O O . MET B 1 305 ? 6.23 -5.668 0.979 1 90.12 305 MET B O 1
ATOM 5266 N N . ASN B 1 306 ? 5.211 -5.312 -0.967 1 94.31 306 ASN B N 1
ATOM 5267 C CA . ASN B 1 306 ? 5.34 -6.699 -1.394 1 94.31 306 ASN B CA 1
ATOM 5268 C C . ASN B 1 306 ? 6.801 -7.152 -1.394 1 94.31 306 ASN B C 1
ATOM 5270 O O . ASN B 1 306 ? 7.117 -8.234 -0.9 1 94.31 306 ASN B O 1
ATOM 5274 N N . PHE B 1 307 ? 7.629 -6.324 -1.931 1 94.75 307 PHE B N 1
ATOM 5275 C CA . PHE B 1 307 ? 9.047 -6.652 -2.047 1 94.75 307 PHE B CA 1
ATOM 5276 C C . PHE B 1 307 ? 9.695 -6.742 -0.672 1 94.75 307 PHE B C 1
ATOM 5278 O O . PHE B 1 307 ? 10.5 -7.641 -0.42 1 94.75 307 PHE B O 1
ATOM 5285 N N . CYS B 1 308 ? 9.391 -5.816 0.162 1 89.81 308 CYS B N 1
ATOM 5286 C CA . CYS B 1 308 ? 9.961 -5.836 1.507 1 89.81 308 CYS B CA 1
ATOM 5287 C C . CYS B 1 308 ? 9.586 -7.121 2.236 1 89.81 308 CYS B C 1
ATOM 5289 O O . CYS B 1 308 ? 10.406 -7.695 2.949 1 89.81 308 CYS B O 1
ATOM 5291 N N . GLU B 1 309 ? 8.312 -7.555 2.059 1 90.44 309 GLU B N 1
ATOM 5292 C CA . GLU B 1 309 ? 7.914 -8.836 2.639 1 90.44 309 GLU B CA 1
ATOM 5293 C C . GLU B 1 309 ? 8.625 -10 1.953 1 90.44 309 GLU B C 1
ATOM 5295 O O . GLU B 1 309 ? 9.008 -10.969 2.607 1 90.44 309 GLU B O 1
ATOM 5300 N N . PHE B 1 310 ? 8.797 -9.883 0.697 1 94.69 310 PHE B N 1
ATOM 5301 C CA . PHE B 1 310 ? 9.391 -10.953 -0.101 1 94.69 310 PHE B CA 1
ATOM 5302 C C . PHE B 1 310 ? 10.812 -11.25 0.358 1 94.69 310 PHE B C 1
ATOM 5304 O O . PHE B 1 310 ? 11.188 -12.414 0.515 1 94.69 310 PHE B O 1
ATOM 5311 N N . ILE B 1 311 ? 11.562 -10.234 0.543 1 93.31 311 ILE B N 1
ATOM 5312 C CA . ILE B 1 311 ? 12.961 -10.406 0.917 1 93.31 311 ILE B CA 1
ATOM 5313 C C . ILE B 1 311 ? 13.055 -11.109 2.268 1 93.31 311 ILE B C 1
ATOM 5315 O O . ILE B 1 311 ? 13.914 -11.969 2.467 1 93.31 311 ILE B O 1
ATOM 5319 N N . VAL B 1 312 ? 12.172 -10.805 3.137 1 89.31 312 VAL B N 1
ATOM 5320 C CA . VAL B 1 312 ? 12.156 -11.422 4.457 1 89.31 312 VAL B CA 1
ATOM 5321 C C . VAL B 1 312 ? 11.75 -12.891 4.328 1 89.31 312 VAL B C 1
ATOM 5323 O O . VAL B 1 312 ? 12.344 -13.766 4.961 1 89.31 312 VAL B O 1
ATOM 5326 N N . ASN B 1 313 ? 10.766 -13.125 3.512 1 90.44 313 ASN B N 1
ATOM 5327 C CA . ASN B 1 313 ? 10.234 -14.477 3.359 1 90.44 313 ASN B CA 1
ATOM 5328 C C . ASN B 1 313 ? 11.219 -15.391 2.639 1 90.44 313 ASN B C 1
ATOM 5330 O O . ASN B 1 313 ? 11.172 -16.609 2.801 1 90.44 313 ASN B O 1
ATOM 5334 N N . ALA B 1 314 ? 12.102 -14.836 1.867 1 92.88 314 ALA B N 1
ATOM 5335 C CA . ALA B 1 314 ? 13.047 -15.617 1.072 1 92.88 314 ALA B CA 1
ATOM 5336 C C . ALA B 1 314 ? 14.258 -16.016 1.902 1 92.88 314 ALA B C 1
ATOM 5338 O O . ALA B 1 314 ? 15.172 -16.688 1.401 1 92.88 314 ALA B O 1
ATOM 5339 N N . LYS B 1 315 ? 14.289 -15.656 3.123 1 91.38 315 LYS B N 1
ATOM 5340 C CA . LYS B 1 315 ? 15.445 -15.867 3.992 1 91.38 315 LYS B CA 1
ATOM 5341 C C . LYS B 1 315 ? 15.875 -17.328 3.996 1 91.38 315 LYS B C 1
ATOM 5343 O O . LYS B 1 315 ? 17.047 -17.641 3.783 1 91.38 315 LYS B O 1
ATOM 5348 N N . PRO B 1 316 ? 14.969 -18.266 4.219 1 88.12 316 PRO B N 1
ATOM 5349 C CA . PRO B 1 316 ? 15.406 -19.656 4.281 1 88.12 316 PRO B CA 1
ATOM 5350 C C . PRO B 1 316 ? 16.109 -20.125 3.006 1 88.12 316 PRO B C 1
ATOM 5352 O O . PRO B 1 316 ? 17.094 -20.844 3.068 1 88.12 316 PRO B O 1
ATOM 5355 N N . LEU B 1 317 ? 15.586 -19.734 1.865 1 89.88 317 LEU B N 1
ATOM 5356 C CA . LEU B 1 317 ? 16.219 -20.094 0.6 1 89.88 317 LEU B CA 1
ATOM 5357 C C . LEU B 1 317 ? 17.625 -19.531 0.507 1 89.88 317 LEU B C 1
ATOM 5359 O O . LEU B 1 317 ? 18.562 -20.25 0.127 1 89.88 317 LEU B O 1
ATOM 5363 N N . LEU B 1 318 ? 17.812 -18.312 0.871 1 91.12 318 LEU B N 1
ATOM 5364 C CA . LEU B 1 318 ? 19.094 -17.641 0.727 1 91.12 318 LEU B CA 1
ATOM 5365 C C . LEU B 1 318 ? 20.125 -18.219 1.686 1 91.12 318 LEU B C 1
ATOM 5367 O O . LEU B 1 318 ? 21.266 -18.469 1.293 1 91.12 318 LEU B O 1
ATOM 5371 N N . LEU B 1 319 ? 19.703 -18.406 2.883 1 90.06 319 LEU B N 1
ATOM 5372 C CA . LEU B 1 319 ? 20.625 -18.969 3.857 1 90.06 319 LEU B CA 1
ATOM 5373 C C . LEU B 1 319 ? 21.016 -20.391 3.473 1 90.06 319 LEU B C 1
ATOM 5375 O O . LEU B 1 319 ? 22.172 -20.797 3.637 1 90.06 319 LEU B O 1
ATOM 5379 N N . SER B 1 320 ? 20.094 -21.141 3.014 1 85.75 320 SER B N 1
ATOM 5380 C CA . SER B 1 320 ? 20.375 -22.5 2.592 1 85.75 320 SER B CA 1
ATOM 5381 C C . SER B 1 320 ? 21.312 -22.531 1.389 1 85.75 320 SER B C 1
ATOM 5383 O O . SER B 1 320 ? 21.969 -23.547 1.138 1 85.75 320 SER B O 1
ATOM 5385 N N . HIS B 1 321 ? 21.359 -21.453 0.669 1 88.69 321 HIS B N 1
ATOM 5386 C CA . HIS B 1 321 ? 22.188 -21.359 -0.526 1 88.69 321 HIS B CA 1
ATOM 5387 C C . HIS B 1 321 ? 23.531 -20.719 -0.215 1 88.69 321 HIS B C 1
ATOM 5389 O O . HIS B 1 321 ? 24.25 -20.281 -1.124 1 88.69 321 HIS B O 1
ATOM 5395 N N . GLY B 1 322 ? 23.812 -20.5 0.997 1 89.44 322 GLY B N 1
ATOM 5396 C CA . GLY B 1 322 ? 25.172 -20.125 1.386 1 89.44 322 GLY B CA 1
ATOM 5397 C C . GLY B 1 322 ? 25.297 -18.641 1.698 1 89.44 322 GLY B C 1
ATOM 5398 O O . GLY B 1 322 ? 26.391 -18.172 2.014 1 89.44 322 GLY B O 1
ATOM 5399 N N . ILE B 1 323 ? 24.25 -17.938 1.585 1 92 323 ILE B N 1
ATOM 5400 C CA . ILE B 1 323 ? 24.312 -16.531 1.969 1 92 323 ILE B CA 1
ATOM 5401 C C . ILE B 1 323 ? 24.375 -16.406 3.49 1 92 323 ILE B C 1
ATOM 5403 O O . ILE B 1 323 ? 23.594 -17.047 4.203 1 92 323 ILE B O 1
ATOM 5407 N N . SER B 1 324 ? 25.328 -15.625 3.99 1 94.38 324 SER B N 1
ATOM 5408 C CA . SER B 1 324 ? 25.469 -15.453 5.434 1 94.38 324 SER B CA 1
ATOM 5409 C C . SER B 1 324 ? 24.344 -14.602 6.004 1 94.38 324 SER B C 1
ATOM 5411 O O . SER B 1 324 ? 23.719 -13.812 5.277 1 94.38 324 SER B O 1
ATOM 5413 N N . GLN B 1 325 ? 24.141 -14.797 7.289 1 92.5 325 GLN B N 1
ATOM 5414 C CA . GLN B 1 325 ? 23.156 -13.984 7.98 1 92.5 325 GLN B CA 1
ATOM 5415 C C . GLN B 1 325 ? 23.469 -12.492 7.848 1 92.5 325 GLN B C 1
ATOM 5417 O O . GLN B 1 325 ? 22.562 -11.68 7.656 1 92.5 325 GLN B O 1
ATOM 5422 N N . THR B 1 326 ? 24.688 -12.172 7.938 1 94.25 326 THR B N 1
ATOM 5423 C CA . THR B 1 326 ? 25.125 -10.789 7.855 1 94.25 326 THR B CA 1
ATOM 5424 C C . THR B 1 326 ? 24.812 -10.203 6.477 1 94.25 326 THR B C 1
ATOM 5426 O O . THR B 1 326 ? 24.328 -9.078 6.371 1 94.25 326 THR B O 1
ATOM 5429 N N . GLU B 1 327 ? 25.125 -10.977 5.5 1 92.12 327 GLU B N 1
ATOM 5430 C CA . GLU B 1 327 ? 24.844 -10.539 4.137 1 92.12 327 GLU B CA 1
ATOM 5431 C C . GLU B 1 327 ? 23.344 -10.383 3.902 1 92.12 327 GLU B C 1
ATOM 5433 O O . GLU B 1 327 ? 22.906 -9.43 3.26 1 92.12 327 GLU B O 1
ATOM 5438 N N . TYR B 1 328 ? 22.625 -11.305 4.383 1 93 328 TYR B N 1
ATOM 5439 C CA . TYR B 1 328 ? 21.172 -11.25 4.27 1 93 328 TYR B CA 1
ATOM 5440 C C . TYR B 1 328 ? 20.609 -10 4.949 1 93 328 TYR B C 1
ATOM 5442 O O . TYR B 1 328 ? 19.781 -9.297 4.383 1 93 328 TYR B O 1
ATOM 5450 N N . ASP B 1 329 ? 21.109 -9.742 6.152 1 91.25 329 ASP B N 1
ATOM 5451 C CA . ASP B 1 329 ? 20.656 -8.578 6.898 1 91.25 329 ASP B CA 1
ATOM 5452 C C . ASP B 1 329 ? 20.953 -7.285 6.137 1 91.25 329 ASP B C 1
ATOM 5454 O O . ASP B 1 329 ? 20.141 -6.352 6.152 1 91.25 329 ASP B O 1
ATOM 5458 N N . LYS B 1 330 ? 22.031 -7.266 5.527 1 90.88 330 LYS B N 1
ATOM 5459 C CA . LYS B 1 330 ? 22.391 -6.105 4.719 1 90.88 330 LYS B CA 1
ATOM 5460 C C . LYS B 1 330 ? 21.438 -5.934 3.541 1 90.88 330 LYS B C 1
ATOM 5462 O O . LYS B 1 330 ? 21.047 -4.812 3.215 1 90.88 330 LYS B O 1
ATOM 5467 N N . TRP B 1 331 ? 21.047 -6.973 2.912 1 88.75 331 TRP B N 1
ATOM 5468 C CA . TRP B 1 331 ? 20.094 -6.906 1.8 1 88.75 331 TRP B CA 1
ATOM 5469 C C . TRP B 1 331 ? 18.75 -6.375 2.262 1 88.75 331 TRP B C 1
ATOM 5471 O O . TRP B 1 331 ? 18.109 -5.582 1.562 1 88.75 331 TRP B O 1
ATOM 5481 N N . VAL B 1 332 ? 18.344 -6.891 3.4 1 88.5 332 VAL B N 1
ATOM 5482 C CA . VAL B 1 332 ? 17.062 -6.453 3.936 1 88.5 332 VAL B CA 1
ATOM 5483 C C . VAL B 1 332 ? 17.094 -4.945 4.191 1 88.5 332 VAL B C 1
ATOM 5485 O O . VAL B 1 332 ? 16.188 -4.219 3.766 1 88.5 332 VAL B O 1
ATOM 5488 N N . GLU B 1 333 ? 18.156 -4.484 4.762 1 86.62 333 GLU B N 1
ATOM 5489 C CA . GLU B 1 333 ? 18.297 -3.072 5.109 1 86.62 333 GLU B CA 1
ATOM 5490 C C . GLU B 1 333 ? 18.391 -2.201 3.861 1 86.62 333 GLU B C 1
ATOM 5492 O O . GLU B 1 333 ? 17.703 -1.187 3.75 1 86.62 333 GLU B O 1
ATOM 5497 N N . GLU B 1 334 ? 19.219 -2.607 2.975 1 86.94 334 GLU B N 1
ATOM 5498 C CA . GLU B 1 334 ? 19.453 -1.819 1.768 1 86.94 334 GLU B CA 1
ATOM 5499 C C . GLU B 1 334 ? 18.219 -1.833 0.859 1 86.94 334 GLU B C 1
ATOM 5501 O O . GLU B 1 334 ? 17.906 -0.83 0.214 1 86.94 334 GLU B O 1
ATOM 5506 N N . SER B 1 335 ? 17.609 -2.902 0.783 1 84.94 335 SER B N 1
ATOM 5507 C CA . SER B 1 335 ? 16.422 -2.98 -0.046 1 84.94 335 SER B CA 1
ATOM 5508 C C . SER B 1 335 ? 15.305 -2.1 0.509 1 84.94 335 SER B C 1
ATOM 5510 O O . SER B 1 335 ? 14.602 -1.426 -0.248 1 84.94 335 SER B O 1
ATOM 5512 N N . ARG B 1 336 ? 15.164 -2.152 1.813 1 83.81 336 ARG B N 1
ATOM 5513 C CA . ARG B 1 336 ? 14.18 -1.275 2.445 1 83.81 336 ARG B CA 1
ATOM 5514 C C . ARG B 1 336 ? 14.484 0.19 2.152 1 83.81 336 ARG B C 1
ATOM 5516 O O . ARG B 1 336 ? 13.578 0.978 1.886 1 83.81 336 ARG B O 1
ATOM 5523 N N . ARG B 1 337 ? 15.727 0.509 2.18 1 83.75 337 ARG B N 1
ATOM 5524 C CA . ARG B 1 337 ? 16.156 1.865 1.854 1 83.75 337 ARG B CA 1
ATOM 5525 C C . ARG B 1 337 ? 15.812 2.219 0.412 1 83.75 337 ARG B C 1
ATOM 5527 O O . ARG B 1 337 ? 15.297 3.305 0.14 1 83.75 337 ARG B O 1
ATOM 5534 N N . GLU B 1 338 ? 16.016 1.312 -0.468 1 87.62 338 GLU B N 1
ATOM 5535 C CA . GLU B 1 338 ? 15.797 1.552 -1.892 1 87.62 338 GLU B CA 1
ATOM 5536 C C . GLU B 1 338 ? 14.32 1.729 -2.205 1 87.62 338 GLU B C 1
ATOM 5538 O O . GLU B 1 338 ? 13.953 2.457 -3.133 1 87.62 338 GLU B O 1
ATOM 5543 N N . THR B 1 339 ? 13.492 1.051 -1.426 1 86.56 339 THR B N 1
ATOM 5544 C CA . THR B 1 339 ? 12.055 1.167 -1.656 1 86.56 339 THR B CA 1
ATOM 5545 C C . THR B 1 339 ? 11.555 2.553 -1.26 1 86.56 339 THR B C 1
ATOM 5547 O O . THR B 1 339 ? 10.445 2.945 -1.63 1 86.56 339 THR B O 1
ATOM 5550 N N . ARG B 1 340 ? 12.438 3.336 -0.61 1 79.94 340 ARG B N 1
ATOM 5551 C CA . ARG B 1 340 ? 12.086 4.68 -0.161 1 79.94 340 ARG B CA 1
ATOM 5552 C C . ARG B 1 340 ? 12.852 5.738 -0.948 1 79.94 340 ARG B C 1
ATOM 5554 O O . ARG B 1 340 ? 12.742 6.934 -0.664 1 79.94 340 ARG B O 1
ATOM 5561 N N . ASP B 1 341 ? 13.602 5.266 -1.868 1 81.88 341 ASP B N 1
ATOM 5562 C CA . ASP B 1 341 ? 14.438 6.16 -2.662 1 81.88 341 ASP B CA 1
ATOM 5563 C C . ASP B 1 341 ? 13.695 6.66 -3.898 1 81.88 341 ASP B C 1
ATOM 5565 O O . ASP B 1 341 ? 13.406 5.887 -4.812 1 81.88 341 ASP B O 1
ATOM 5569 N N . PRO B 1 342 ? 13.391 7.93 -3.971 1 77.06 342 PRO B N 1
ATOM 5570 C CA . PRO B 1 342 ? 12.656 8.445 -5.129 1 77.06 342 PRO B CA 1
ATOM 5571 C C . PRO B 1 342 ? 13.438 8.312 -6.434 1 77.06 342 PRO B C 1
ATOM 5573 O O . PRO B 1 342 ? 12.867 8.445 -7.52 1 77.06 342 PRO B O 1
ATOM 5576 N N . MET B 1 343 ? 14.734 8.031 -6.324 1 81.88 343 MET B N 1
ATOM 5577 C CA . MET B 1 343 ? 15.555 7.902 -7.527 1 81.88 343 MET B CA 1
ATOM 5578 C C . MET B 1 343 ? 15.547 6.465 -8.039 1 81.88 343 MET B C 1
ATOM 5580 O O . MET B 1 343 ? 16 6.195 -9.148 1 81.88 343 MET B O 1
ATOM 5584 N N . ASN B 1 344 ? 15.047 5.609 -7.215 1 89.94 344 ASN B N 1
ATOM 5585 C CA . ASN B 1 344 ? 14.945 4.211 -7.621 1 89.94 344 ASN B CA 1
ATOM 5586 C C . ASN B 1 344 ? 13.805 3.996 -8.617 1 89.94 344 ASN B C 1
ATOM 5588 O O . ASN B 1 344 ? 12.648 3.82 -8.219 1 89.94 344 ASN B O 1
ATOM 5592 N N . SER B 1 345 ? 14.188 3.881 -9.883 1 92.31 345 SER B N 1
ATOM 5593 C CA . SER B 1 345 ? 13.172 3.809 -10.93 1 92.31 345 SER B CA 1
ATOM 5594 C C . SER B 1 345 ? 13.055 2.395 -11.484 1 92.31 345 SER B C 1
ATOM 5596 O O . SER B 1 345 ? 12.5 2.193 -12.57 1 92.31 345 SER B O 1
ATOM 5598 N N . VAL B 1 346 ? 13.586 1.417 -10.789 1 95.62 346 VAL B N 1
ATOM 5599 C CA . VAL B 1 346 ? 13.539 0.052 -11.305 1 95.62 346 VAL B CA 1
ATOM 5600 C C . VAL B 1 346 ? 12.086 -0.431 -11.352 1 95.62 346 VAL B C 1
ATOM 5602 O O . VAL B 1 346 ? 11.242 0.036 -10.586 1 95.62 346 VAL B O 1
ATOM 5605 N N . VAL B 1 347 ? 11.852 -1.303 -12.328 1 97.31 347 VAL B N 1
ATOM 5606 C CA . VAL B 1 347 ? 10.516 -1.854 -12.523 1 97.31 347 VAL B CA 1
ATOM 5607 C C . VAL B 1 347 ? 10.578 -3.379 -12.523 1 97.31 347 VAL B C 1
ATOM 5609 O O . VAL B 1 347 ? 11.641 -3.963 -12.719 1 97.31 347 VAL B O 1
ATOM 5612 N N . ILE B 1 348 ? 9.516 -3.994 -12.195 1 96.75 348 ILE B N 1
ATOM 5613 C CA . ILE B 1 348 ? 9.297 -5.434 -12.305 1 96.75 348 ILE B CA 1
ATOM 5614 C C . ILE B 1 348 ? 8.18 -5.715 -13.297 1 96.75 348 ILE B C 1
ATOM 5616 O O . ILE B 1 348 ? 7.203 -4.965 -13.375 1 96.75 348 ILE B O 1
ATOM 5620 N N . ARG B 1 349 ? 8.297 -6.758 -14.016 1 95.81 349 ARG B N 1
ATOM 5621 C CA . ARG B 1 349 ? 7.34 -7.031 -15.086 1 95.81 349 ARG B CA 1
ATOM 5622 C C . ARG B 1 349 ? 6.426 -8.195 -14.719 1 95.81 349 ARG B C 1
ATOM 5624 O O . ARG B 1 349 ? 6.883 -9.203 -14.18 1 95.81 349 ARG B O 1
ATOM 5631 N N . TYR B 1 350 ? 5.137 -7.98 -14.914 1 96.81 350 TYR B N 1
ATOM 5632 C CA . TYR B 1 350 ? 4.152 -9.055 -14.805 1 96.81 350 TYR B CA 1
ATOM 5633 C C . TYR B 1 350 ? 3.754 -9.57 -16.188 1 96.81 350 TYR B C 1
ATOM 5635 O O . TYR B 1 350 ? 3.391 -8.781 -17.062 1 96.81 350 TYR B O 1
ATOM 5643 N N . HIS B 1 351 ? 3.836 -10.875 -16.375 1 95.94 351 HIS B N 1
ATOM 5644 C CA . HIS B 1 351 ? 3.451 -11.523 -17.625 1 95.94 351 HIS B CA 1
ATOM 5645 C C . HIS B 1 351 ? 2.168 -12.328 -17.453 1 95.94 351 HIS B C 1
ATOM 5647 O O . HIS B 1 351 ? 1.987 -13.016 -16.438 1 95.94 351 HIS B O 1
ATOM 5653 N N . ALA B 1 352 ? 1.256 -12.195 -18.406 1 96.88 352 ALA B N 1
ATOM 5654 C CA . ALA B 1 352 ? 0.058 -13.031 -18.469 1 96.88 352 ALA B CA 1
ATOM 5655 C C . ALA B 1 352 ? -0.089 -13.664 -19.859 1 96.88 352 ALA B C 1
ATOM 5657 O O . ALA B 1 352 ? 0.086 -12.992 -20.875 1 96.88 352 ALA B O 1
ATOM 5658 N N . VAL B 1 353 ? -0.342 -14.906 -19.906 1 96.75 353 VAL B N 1
ATOM 5659 C CA . VAL B 1 353 ? -0.539 -15.633 -21.156 1 96.75 353 VAL B CA 1
ATOM 5660 C C . VAL B 1 353 ? -1.908 -16.312 -21.141 1 96.75 353 VAL B C 1
ATOM 5662 O O . VAL B 1 353 ? -2.293 -16.938 -20.156 1 96.75 353 VAL B O 1
ATOM 5665 N N . THR B 1 354 ? -2.688 -16.109 -22.203 1 98.06 354 THR B N 1
ATOM 5666 C CA . THR B 1 354 ? -3.938 -16.828 -22.422 1 98.06 354 THR B CA 1
ATOM 5667 C C . THR B 1 354 ? -3.854 -17.672 -23.688 1 98.06 354 THR B C 1
ATOM 5669 O O . THR B 1 354 ? -3.199 -17.297 -24.656 1 98.06 354 THR B O 1
ATOM 5672 N N . ALA B 1 355 ? -4.418 -18.797 -23.641 1 98.19 355 ALA B N 1
ATOM 5673 C CA . ALA B 1 355 ? -4.422 -19.719 -24.781 1 98.19 355 ALA B CA 1
ATOM 5674 C C . ALA B 1 355 ? -5.625 -20.656 -24.719 1 98.19 355 ALA B C 1
ATOM 5676 O O . ALA B 1 355 ? -6.094 -21.016 -23.625 1 98.19 355 ALA B O 1
ATOM 5677 N N . PHE B 1 356 ? -6.082 -21.078 -25.891 1 98.25 356 PHE B N 1
ATOM 5678 C CA . PHE B 1 356 ? -7.215 -22 -25.969 1 98.25 356 PHE B CA 1
ATOM 5679 C C . PHE B 1 356 ? -6.766 -23.391 -26.406 1 98.25 356 PHE B C 1
ATOM 5681 O O . PHE B 1 356 ? -5.934 -23.516 -27.297 1 98.25 356 PHE B O 1
ATOM 5688 N N . LYS B 1 357 ? -7.25 -24.328 -25.719 1 97.38 357 LYS B N 1
ATOM 5689 C CA . LYS B 1 357 ? -6.922 -25.703 -26.078 1 97.38 357 LYS B CA 1
ATOM 5690 C C . LYS B 1 357 ? -7.48 -26.062 -27.453 1 97.38 357 LYS B C 1
ATOM 5692 O O . LYS B 1 357 ? -8.617 -25.703 -27.781 1 97.38 357 LYS B O 1
ATOM 5697 N N . LEU B 1 358 ? -6.66 -26.719 -28.203 1 95 358 LEU B N 1
ATOM 5698 C CA . LEU B 1 358 ? -7.109 -27.297 -29.453 1 95 358 LEU B CA 1
ATOM 5699 C C . LEU B 1 358 ? -7.922 -28.562 -29.219 1 95 358 LEU B C 1
ATOM 5701 O O . LEU B 1 358 ? -7.695 -29.266 -28.234 1 95 358 LEU B O 1
#